Protein AF-0000000083263509 (afdb_homodimer)

Radius of gyration: 37.0 Å; Cα contacts (8 Å, |Δi|>4): 513; chains: 2; bounding box: 101×128×91 Å

Nearest PDB structures (foldseek):
  3n6s-assembly1_A  TM=6.599E-01  e=1.904E-05  Homo sapiens
  3m66-assembly1_A  TM=4.355E-01  e=1.320E-06  Homo sapiens
  6z1p-assembly1_BY  TM=5.848E-01  e=8.375E-03  Tetrahymena thermophila SB210
  8apo-assembly1_Xb  TM=4.885E-01  e=1.378E+00  Polytomella magna
  3n6s-assembly1_A  TM=6.602E-01  e=9.423E-06  Homo sapiens

Foldseek 3Di:
DPDDPDDDDDDDDDDDPDPPDPPPPDPPPPPPVPPVPPPPPVPPPLVRLVVLCVVLVLDDPPPPDDPSLLSVQQVVLVVVLVVLPDDSPLSNLLCVVPVVSRTSPDDPVQQVVLSVCLCPVVVAHSVLSSLLCSLPVCSSRDDCVQAQVVLSVLLVVLVAPDLSHRDNLSSVSSRDGVVLQVVQLVLLVVVPDDSNLSSPLCNVPVVSSVDDVVPQVVVLVCCVCVPLVDDVVLCSVPVCSSVDDVVPFVPVQSVLCVVVPHDDRPCLSGVDDPVVSVVVSD/DDDDPDDDDDDDDDDPPDPPPPDPPPPDDDPPVPPVPPPPPVPPPLVRLVVLCVVLVLDDPPPPDDPSLLSVQQVVLVVVLVVLPDDSPLSNLLCVVPVVSRTSPDDPVQQVVLSVCLCPVVVAHSVLSSLLCSLPVCSSRDDCVQAQVVLSVLLVVLVAPDLSHRDNLSSVSSRDGPVLQVVQLVLLVVVPDDSNLSSPLCNVPVVSSVDDVVPQVVVLVCCVCVPLVDDVVLCSVPVCSSVDDVVPFVPVQSVLQVVVPDDDRPCLSGVDDPVVSVVVSD

InterPro domains:
  IPR003690 Transcription termination factor, mitochondrial/chloroplastic [PF02536] (131-277)
  IPR003690 Transcription termination factor, mitochondrial/chloroplastic [PTHR13068] (179-280)
  IPR003690 Transcription termination factor, mitochondrial/chloroplastic [SM00733] (56-87)
  IPR003690 Transcription termination factor, mitochondrial/chloroplastic [SM00733] (92-125)
  IPR003690 Transcription termination factor, mitochondrial/chloroplastic [SM00733] (130-161)
  IPR003690 Transcription termination factor, mitochondrial/chloroplastic [SM00733] (166-194)
  IPR003690 Transcription termination factor, mitochondrial/chloroplastic [SM00733] (199-231)
  IPR003690 Transcription termination factor, mitochondrial/chloroplastic [SM00733] (232-263)
  IPR038538 MTERF superfamily, mitochondrial/chloroplastic [G3DSA:1.25.70.10] (44-282)

Secondary structure (DSSP, 8-state):
---------------------------------------------HHHHHHHHHHTT-S-TT-----HHHHHHHHHHHHHHHHTT--GGGHHHHHHH-GGGGSTT--GGGTHHHHHHHHHTS---HHHHHHHHHH-GGGGGS-IIIIIHHHHHHHHHTT---TTS--HHHHHHHTS-HHHHHHHHHHHHHTT--HHHHHHHHHH-GGGGGS-IIIIIHHHHHIIIIIS---HHHHHH-GGGGGS-IIIIIHHHHHHHHHTT----HHHHHSS-HHHHHHHT-/---------------------------------------------HHHHHHHHHHTT-S-TT-----HHHHHHHHHHHHHHHHTT--GGGHHHHHHH-GGGGSTT--GGGTHHHHHHHHHTS---HHHHHHHHHH-GGGGGS-IIIIIHHHHHHHHHTT---TTS--HHHHHHHTS-HHHHHHHHHHHHHTT--HHHHHHHHHH-GGGGGS-IIIIIHHHHHIIIIIS---HHHHHH-GGGGGS-IIIIIHHHHHHHHHTT----HHHHHSS-HHHHHHHT-

Sequence (564 aa):
MAVGAPVLSHSFPIVSSFSHFTTPTPTTRSRHPHLHPPSINFRTSHQQNLRYLKSLNIIDPQTRFRSPDAVDQILTTVHFLKSKGFSDSDFPRLAFFCPNLFTSNFDTTDIAPVFHFLAADISASIQESRGLILRCPKILFSDVELCLKPTHRFLKQLGIENLKSPSNLNSHLLNTRVEKLRNKIRFLQEIGFSYEEASKVCGRMPAIFGYSVKENLRPKYEYLVKVMERDLEELKGFPQYFGFSLEGRIMPRHLHLKQRGLHIPLNSMLLWSHNRFYSKWKMAVGAPVLSHSFPIVSSFSHFTTPTPTTRSRHPHLHPPSINFRTSHQQNLRYLKSLNIIDPQTRFRSPDAVDQILTTVHFLKSKGFSDSDFPRLAFFCPNLFTSNFDTTDIAPVFHFLAADISASIQESRGLILRCPKILFSDVELCLKPTHRFLKQLGIENLKSPSNLNSHLLNTRVEKLRNKIRFLQEIGFSYEEASKVCGRMPAIFGYSVKENLRPKYEYLVKVMERDLEELKGFPQYFGFSLEGRIMPRHLHLKQRGLHIPLNSMLLWSHNRFYSKWK

Structure (mmCIF, N/CA/C/O backbone):
data_AF-0000000083263509-model_v1
#
loop_
_entity.id
_entity.type
_entity.pdbx_description
1 polymer 'Transcription termination factor MTEF1'
#
loop_
_atom_site.group_PDB
_atom_site.id
_atom_site.type_symbol
_atom_site.label_atom_id
_atom_site.label_alt_id
_atom_site.label_comp_id
_atom_site.label_asym_id
_atom_site.label_entity_id
_atom_site.label_seq_id
_atom_site.pdbx_PDB_ins_code
_atom_site.Cartn_x
_atom_site.Cartn_y
_atom_site.Cartn_z
_atom_site.occupancy
_atom_site.B_iso_or_equiv
_atom_site.auth_seq_id
_atom_site.auth_comp_id
_atom_site.auth_asym_id
_atom_site.auth_atom_id
_atom_site.pdbx_PDB_model_num
ATOM 1 N N . MET A 1 1 ? -39.219 -6.742 39.156 1 16.52 1 MET A N 1
ATOM 2 C CA . MET A 1 1 ? -39.844 -6.074 40.281 1 16.52 1 MET A CA 1
ATOM 3 C C . MET A 1 1 ? -38.875 -5.086 40.938 1 16.52 1 MET A C 1
ATOM 5 O O . MET A 1 1 ? -37.688 -5.371 41.062 1 16.52 1 MET A O 1
ATOM 9 N N . ALA A 1 2 ? -39.469 -3.822 41.062 1 20.86 2 ALA A N 1
ATOM 10 C CA . ALA A 1 2 ? -39.469 -2.371 41.188 1 20.86 2 ALA A CA 1
ATOM 11 C C . ALA A 1 2 ? -39.062 -1.969 42.625 1 20.86 2 ALA A C 1
ATOM 13 O O . ALA A 1 2 ? -39.906 -1.549 43.406 1 20.86 2 ALA A O 1
ATOM 14 N N . VAL A 1 3 ? -37.969 -2.617 43.156 1 18.42 3 VAL A N 1
ATOM 15 C CA . VAL A 1 3 ? -37.906 -2.678 44.625 1 18.42 3 VAL A CA 1
ATOM 16 C C . VAL A 1 3 ? -37.625 -1.285 45.188 1 18.42 3 VAL A C 1
ATOM 18 O O . VAL A 1 3 ? -37 -0.455 44.531 1 18.42 3 VAL A O 1
ATOM 21 N N . GLY A 1 4 ? -37.875 -0.893 46.375 1 18.16 4 GLY A N 1
ATOM 22 C CA . GLY A 1 4 ? -38.5 -0.014 47.344 1 18.16 4 GLY A CA 1
ATOM 23 C C . GLY A 1 4 ? -37.5 0.875 48.062 1 18.16 4 GLY A C 1
ATOM 24 O O . GLY A 1 4 ? -37.812 1.441 49.125 1 18.16 4 GLY A O 1
ATOM 25 N N . ALA A 1 5 ? -36.312 1.343 47.406 1 21.58 5 ALA A N 1
ATOM 26 C CA . ALA A 1 5 ? -35.312 1.742 48.375 1 21.58 5 ALA A CA 1
ATOM 27 C C . ALA A 1 5 ? -35.719 3.027 49.094 1 21.58 5 ALA A C 1
ATOM 29 O O . ALA A 1 5 ? -35.906 4.066 48.469 1 21.58 5 ALA A O 1
ATOM 30 N N . PRO A 1 6 ? -36.062 2.943 50.25 1 18.72 6 PRO A N 1
ATOM 31 C CA . PRO A 1 6 ? -36.844 3.906 51.062 1 18.72 6 PRO A CA 1
ATOM 32 C C . PRO A 1 6 ? -36.031 5.18 51.344 1 18.72 6 PRO A C 1
ATOM 34 O O . PRO A 1 6 ? -34.844 5.246 51.094 1 18.72 6 PRO A O 1
ATOM 37 N N . VAL A 1 7 ? -36.062 5.805 52.688 1 18.67 7 VAL A N 1
ATOM 38 C CA . VAL A 1 7 ? -36.781 6.926 53.281 1 18.67 7 VAL A CA 1
ATOM 39 C C . VAL A 1 7 ? -35.781 7.941 53.844 1 18.67 7 VAL A C 1
ATOM 41 O O . VAL A 1 7 ? -35.969 9.148 53.719 1 18.67 7 VAL A O 1
ATOM 44 N N . LEU A 1 8 ? -34.469 7.508 54.438 1 17.8 8 LEU A N 1
ATOM 45 C CA . LEU A 1 8 ? -34.469 8.008 55.812 1 17.8 8 LEU A CA 1
ATOM 46 C C . LEU A 1 8 ? -34.125 9.5 55.844 1 17.8 8 LEU A C 1
ATOM 48 O O . LEU A 1 8 ? -33.5 10.023 54.906 1 17.8 8 LEU A O 1
ATOM 52 N N . SER A 1 9 ? -34.219 10.234 57.062 1 17.39 9 SER A N 1
ATOM 53 C CA . SER A 1 9 ? -34.844 11.367 57.719 1 17.39 9 SER A CA 1
ATOM 54 C C . SER A 1 9 ? -33.875 12.516 57.906 1 17.39 9 SER A C 1
ATOM 56 O O . SER A 1 9 ? -34.25 13.688 57.781 1 17.39 9 SER A O 1
ATOM 58 N N . HIS A 1 10 ? -32.469 12.25 58.219 1 18.53 10 HIS A N 1
ATOM 59 C CA . HIS A 1 10 ? -32.188 12.906 59.5 1 18.53 10 HIS A CA 1
ATOM 60 C C . HIS A 1 10 ? -32 14.406 59.312 1 18.53 10 HIS A C 1
ATOM 62 O O . HIS A 1 10 ? -31.656 14.867 58.219 1 18.53 10 HIS A O 1
ATOM 68 N N . SER A 1 11 ? -32.062 15.219 60.438 1 19.41 11 SER A N 1
ATOM 69 C CA . SER A 1 11 ? -32.594 16.469 61 1 19.41 11 SER A CA 1
ATOM 70 C C . SER A 1 11 ? -31.547 17.578 60.938 1 19.41 11 SER A C 1
ATOM 72 O O . SER A 1 11 ? -31.844 18.719 61.281 1 19.41 11 SER A O 1
ATOM 74 N N . PHE A 1 12 ? -30.312 17.391 60.312 1 19.97 12 PHE A N 1
ATOM 75 C CA . PHE A 1 12 ? -29.359 18.109 61.156 1 19.97 12 PHE A CA 1
ATOM 76 C C . PHE A 1 12 ? -29.656 19.594 61.156 1 19.97 12 PHE A C 1
ATOM 78 O O . PHE A 1 12 ? -30.141 20.156 60.188 1 19.97 12 PHE A O 1
ATOM 85 N N . PRO A 1 13 ? -29.297 20.25 62.25 1 19.02 13 PRO A N 1
ATOM 86 C CA . PRO A 1 13 ? -29.797 21.406 63 1 19.02 13 PRO A CA 1
ATOM 87 C C . PRO A 1 13 ? -29.562 22.719 62.25 1 19.02 13 PRO A C 1
ATOM 89 O O . PRO A 1 13 ? -28.875 22.734 61.219 1 19.02 13 PRO A O 1
ATOM 92 N N . ILE A 1 14 ? -29.203 23.734 63.031 1 19.75 14 ILE A N 1
ATOM 93 C CA . ILE A 1 14 ? -29.859 24.953 63.5 1 19.75 14 ILE A CA 1
ATOM 94 C C . ILE A 1 14 ? -29.219 26.172 62.844 1 19.75 14 ILE A C 1
ATOM 96 O O . ILE A 1 14 ? -29.891 27.172 62.594 1 19.75 14 ILE A O 1
ATOM 100 N N . VAL A 1 15 ? -27.797 26.062 62.375 1 21.28 15 VAL A N 1
ATOM 101 C CA . VAL A 1 15 ? -27.031 27.141 62.969 1 21.28 15 VAL A CA 1
ATOM 102 C C . VAL A 1 15 ? -27.469 28.469 62.406 1 21.28 15 VAL A C 1
ATOM 104 O O . VAL A 1 15 ? -27.922 28.547 61.25 1 21.28 15 VAL A O 1
ATOM 107 N N . SER A 1 16 ? -27.203 29.578 63.219 1 20.39 16 SER A N 1
ATOM 108 C CA . SER A 1 16 ? -27.641 30.922 63.562 1 20.39 16 SER A CA 1
ATOM 109 C C . SER A 1 16 ? -27.203 31.938 62.531 1 20.39 16 SER A C 1
ATOM 111 O O . SER A 1 16 ? -26.016 32.156 62.312 1 20.39 16 SER A O 1
ATOM 113 N N . SER A 1 17 ? -27.797 31.891 61.375 1 20.22 17 SER A N 1
ATOM 114 C CA . SER A 1 17 ? -27.344 32.75 60.312 1 20.22 17 SER A CA 1
ATOM 115 C C . SER A 1 17 ? -27.438 34.219 60.719 1 20.22 17 SER A C 1
ATOM 117 O O . SER A 1 17 ? -28.531 34.75 60.875 1 20.22 17 SER A O 1
ATOM 119 N N . PHE A 1 18 ? -26.469 34.562 61.562 1 20.39 18 PHE A N 1
ATOM 120 C CA . PHE A 1 18 ? -26.516 35.938 62.125 1 20.39 18 PHE A CA 1
ATOM 121 C C . PHE A 1 18 ? -26.703 36.938 61 1 20.39 18 PHE A C 1
ATOM 123 O O . PHE A 1 18 ? -26.234 36.719 59.875 1 20.39 18 PHE A O 1
ATOM 130 N N . SER A 1 19 ? -27.516 37.938 61.281 1 21.06 19 SER A N 1
ATOM 131 C CA . SER A 1 19 ? -28.312 38.969 60.594 1 21.06 19 SER A CA 1
ATOM 132 C C . SER A 1 19 ? -27.438 40.094 60.094 1 21.06 19 SER A C 1
ATOM 134 O O . SER A 1 19 ? -27.938 41.094 59.562 1 21.06 19 SER A O 1
ATOM 136 N N . HIS A 1 20 ? -26.047 39.844 60.062 1 22.61 20 HIS A N 1
ATOM 137 C CA . HIS A 1 20 ? -25.469 41.156 60.312 1 22.61 20 HIS A CA 1
ATOM 138 C C . HIS A 1 20 ? -25.906 42.156 59.25 1 22.61 20 HIS A C 1
ATOM 140 O O . HIS A 1 20 ? -26.25 41.781 58.125 1 22.61 20 HIS A O 1
ATOM 146 N N . PHE A 1 21 ? -26.094 43.438 59.781 1 22.83 21 PHE A N 1
ATOM 147 C CA . PHE A 1 21 ? -26.703 44.688 59.375 1 22.83 21 PHE A CA 1
ATOM 148 C C . PHE A 1 21 ? -25.938 45.312 58.25 1 22.83 21 PHE A C 1
ATOM 150 O O . PHE A 1 21 ? -24.734 45.562 58.344 1 22.83 21 PHE A O 1
ATOM 157 N N . THR A 1 22 ? -26.25 44.938 57 1 22.78 22 THR A N 1
ATOM 158 C CA . THR A 1 22 ? -25.578 45.375 55.75 1 22.78 22 THR A CA 1
ATOM 159 C C . THR A 1 22 ? -25.641 46.875 55.594 1 22.78 22 THR A C 1
ATOM 161 O O . THR A 1 22 ? -26.734 47.469 55.469 1 22.78 22 THR A O 1
ATOM 164 N N . THR A 1 23 ? -24.812 47.531 56.438 1 25.27 23 THR A N 1
ATOM 165 C CA . THR A 1 23 ? -24.812 48.969 56.406 1 25.27 23 THR A CA 1
ATOM 166 C C . THR A 1 23 ? -24.75 49.5 54.969 1 25.27 23 THR A C 1
ATOM 168 O O . THR A 1 23 ? -24.094 48.906 54.125 1 25.27 23 THR A O 1
ATOM 171 N N . PRO A 1 24 ? -25.531 50.562 54.688 1 26.64 24 PRO A N 1
ATOM 172 C CA . PRO A 1 24 ? -25.922 51.125 53.406 1 26.64 24 PRO A CA 1
ATOM 173 C C . PRO A 1 24 ? -24.75 51.812 52.688 1 26.64 24 PRO A C 1
ATOM 175 O O . PRO A 1 24 ? -24.922 52.312 51.562 1 26.64 24 PRO A O 1
ATOM 178 N N . THR A 1 25 ? -23.578 51.25 52.656 1 27.45 25 THR A N 1
ATOM 179 C CA . THR A 1 25 ? -22.578 52.281 52.344 1 27.45 25 THR A CA 1
ATOM 180 C C . THR A 1 25 ? -22.922 52.969 51.031 1 27.45 25 THR A C 1
ATOM 182 O O . THR A 1 25 ? -23.359 52.344 50.094 1 27.45 25 THR A O 1
ATOM 185 N N . PRO A 1 26 ? -22.844 54.375 51.062 1 27.66 26 PRO A N 1
ATOM 186 C CA . PRO A 1 26 ? -23.219 55.375 50.062 1 27.66 26 PRO A CA 1
ATOM 187 C C . PRO A 1 26 ? -22.469 55.188 48.75 1 27.66 26 PRO A C 1
ATOM 189 O O . PRO A 1 26 ? -21.312 54.75 48.719 1 27.66 26 PRO A O 1
ATOM 192 N N . THR A 1 27 ? -23.125 54.906 47.625 1 24.89 27 THR A N 1
ATOM 193 C CA . THR A 1 27 ? -22.656 54.562 46.281 1 24.89 27 THR A CA 1
ATOM 194 C C . THR A 1 27 ? -21.984 55.781 45.625 1 24.89 27 THR A C 1
ATOM 196 O O . THR A 1 27 ? -21.828 55.812 44.406 1 24.89 27 THR A O 1
ATOM 199 N N . THR A 1 28 ? -21.281 56.594 46.406 1 26.86 28 THR A N 1
ATOM 200 C CA . THR A 1 28 ? -20.984 57.781 45.594 1 26.86 28 THR A CA 1
ATOM 201 C C . THR A 1 28 ? -20.234 57.375 44.312 1 26.86 28 THR A C 1
ATOM 203 O O . THR A 1 28 ? -19.203 56.688 44.375 1 26.86 28 THR A O 1
ATOM 206 N N . ARG A 1 29 ? -20.922 57.344 43.219 1 26.31 29 ARG A N 1
ATOM 207 C CA . ARG A 1 29 ? -20.547 56.938 41.844 1 26.31 29 ARG A CA 1
ATOM 208 C C . ARG A 1 29 ? -19.406 57.812 41.312 1 26.31 29 ARG A C 1
ATOM 210 O O . ARG A 1 29 ? -19.609 58.938 40.875 1 26.31 29 ARG A O 1
ATOM 217 N N . SER A 1 30 ? -18.422 58.062 42.219 1 27.8 30 SER A N 1
ATOM 218 C CA . SER A 1 30 ? -17.578 59 41.5 1 27.8 30 SER A CA 1
ATOM 219 C C . SER A 1 30 ? -17.109 58.406 40.156 1 27.8 30 SER A C 1
ATOM 221 O O . SER A 1 30 ? -16.625 57.281 40.125 1 27.8 30 SER A O 1
ATOM 223 N N . ARG A 1 31 ? -17.734 58.844 39.125 1 28.69 31 ARG A N 1
ATOM 224 C CA . ARG A 1 31 ? -17.5 58.5 37.719 1 28.69 31 ARG A CA 1
ATOM 225 C C . ARG A 1 31 ? -16.047 58.719 37.344 1 28.69 31 ARG A C 1
ATOM 227 O O . ARG A 1 31 ? -15.617 59.875 37.125 1 28.69 31 ARG A O 1
ATOM 234 N N . HIS A 1 32 ? -15.117 58.344 38.188 1 29.52 32 HIS A N 1
ATOM 235 C CA . HIS A 1 32 ? -13.875 58.75 37.562 1 29.52 32 HIS A CA 1
ATOM 236 C C . HIS A 1 32 ? -13.766 58.156 36.156 1 29.52 32 HIS A C 1
ATOM 238 O O . HIS A 1 32 ? -14.117 57 35.938 1 29.52 32 HIS A O 1
ATOM 244 N N . PRO A 1 33 ? -13.836 58.938 35.094 1 32 33 PRO A N 1
ATOM 245 C CA . PRO A 1 33 ? -13.648 58.375 33.75 1 32 33 PRO A CA 1
ATOM 246 C C . PRO A 1 33 ? -12.406 57.5 33.656 1 32 33 PRO A C 1
ATOM 248 O O . PRO A 1 33 ? -11.32 57.906 34.094 1 32 33 PRO A O 1
ATOM 251 N N . HIS A 1 34 ? -12.477 56.219 34.094 1 29.62 34 HIS A N 1
ATOM 252 C CA . HIS A 1 34 ? -11.305 55.375 33.844 1 29.62 34 HIS A CA 1
ATOM 253 C C . HIS A 1 34 ? -10.773 55.562 32.406 1 29.62 34 HIS A C 1
ATOM 255 O O . HIS A 1 34 ? -11.5 55.344 31.438 1 29.62 34 HIS A O 1
ATOM 261 N N . LEU A 1 35 ? -10.086 56.656 32.188 1 33.59 35 LEU A N 1
ATOM 262 C CA . LEU A 1 35 ? -9.32 56.688 30.953 1 33.59 35 LEU A CA 1
ATOM 263 C C . LEU A 1 35 ? -8.68 55.344 30.641 1 33.59 35 LEU A C 1
ATOM 265 O O . LEU A 1 35 ? -7.949 54.812 31.484 1 33.59 35 LEU A O 1
ATOM 269 N N . HIS A 1 36 ? -9.445 54.469 30.078 1 31.25 36 HIS A N 1
ATOM 270 C CA . HIS A 1 36 ? -8.836 53.219 29.609 1 31.25 36 HIS A CA 1
ATOM 271 C C . HIS A 1 36 ? -7.445 53.5 29.047 1 31.25 36 HIS A C 1
ATOM 273 O O . HIS A 1 36 ? -7.234 54.469 28.312 1 31.25 36 HIS A O 1
ATOM 279 N N . PRO A 1 37 ? -6.414 53.25 29.875 1 37.28 37 PRO A N 1
ATOM 280 C CA . PRO A 1 37 ? -5.168 53.469 29.125 1 37.28 37 PRO A CA 1
ATOM 281 C C . PRO A 1 37 ? -5.266 53 27.672 1 37.28 37 PRO A C 1
ATOM 283 O O . PRO A 1 37 ? -6.082 52.156 27.344 1 37.28 37 PRO A O 1
ATOM 286 N N . PRO A 1 38 ? -5.016 53.875 26.719 1 35.84 38 PRO A N 1
ATOM 287 C CA . PRO A 1 38 ? -5.051 53.312 25.359 1 35.84 38 PRO A CA 1
ATOM 288 C C . PRO A 1 38 ? -4.504 51.906 25.281 1 35.84 38 PRO A C 1
ATOM 290 O O . PRO A 1 38 ? -3.596 51.531 26.031 1 35.84 38 PRO A O 1
ATOM 293 N N . SER A 1 39 ? -5.297 50.906 25.359 1 35.19 39 SER A N 1
ATOM 294 C CA . SER A 1 39 ? -4.828 49.594 24.969 1 35.19 39 SER A CA 1
ATOM 295 C C . SER A 1 39 ? -3.73 49.688 23.922 1 35.19 39 SER A C 1
ATOM 297 O O . SER A 1 39 ? -3.998 50 22.766 1 35.19 39 SER A O 1
ATOM 299 N N . ILE A 1 40 ? -2.656 50.281 24.234 1 37.09 40 ILE A N 1
ATOM 300 C CA . ILE A 1 40 ? -1.527 50.094 23.328 1 37.09 40 ILE A CA 1
ATOM 301 C C . ILE A 1 40 ? -1.53 48.688 22.766 1 37.09 40 ILE A C 1
ATOM 303 O O . ILE A 1 40 ? -1.339 47.719 23.5 1 37.09 40 ILE A O 1
ATOM 307 N N . ASN A 1 41 ? -2.461 48.281 21.969 1 39.09 41 ASN A N 1
ATOM 308 C CA . ASN A 1 41 ? -2.193 47.156 21.078 1 39.09 41 ASN A CA 1
ATOM 309 C C . ASN A 1 41 ? -0.701 47 20.797 1 39.09 41 ASN A C 1
ATOM 311 O O . ASN A 1 41 ? -0.124 47.812 20.062 1 39.09 41 ASN A O 1
ATOM 315 N N . PHE A 1 42 ? 0.087 46.875 21.734 1 41.06 42 PHE A N 1
ATOM 316 C CA . PHE A 1 42 ? 1.492 46.562 21.5 1 41.06 42 PHE A CA 1
ATOM 317 C C . PHE A 1 42 ? 1.664 45.75 20.219 1 41.06 42 PHE A C 1
ATOM 319 O O . PHE A 1 42 ? 1.31 44.594 20.156 1 41.06 42 PHE A O 1
ATOM 326 N N . ARG A 1 43 ? 1.338 46.281 19.109 1 51.06 43 ARG A N 1
ATOM 327 C CA . ARG A 1 43 ? 1.703 45.75 17.812 1 51.06 43 ARG A CA 1
ATOM 328 C C . ARG A 1 43 ? 3.072 45.062 17.859 1 51.06 43 ARG A C 1
ATOM 330 O O . ARG A 1 43 ? 4.082 45.719 18.109 1 51.06 43 ARG A O 1
ATOM 337 N N . THR A 1 44 ? 3.119 43.906 18.438 1 65.5 44 THR A N 1
ATOM 338 C CA . THR A 1 44 ? 4.387 43.188 18.328 1 65.5 44 THR A CA 1
ATOM 339 C C . THR A 1 44 ? 5.102 43.562 17.031 1 65.5 44 THR A C 1
ATOM 341 O O . THR A 1 44 ? 4.461 43.781 16 1 65.5 44 THR A O 1
ATOM 344 N N . SER A 1 45 ? 6.328 44.062 17.188 1 79.38 45 SER A N 1
ATOM 345 C CA . SER A 1 45 ? 7.168 44.469 16.078 1 79.38 45 SER A CA 1
ATOM 346 C C . SER A 1 45 ? 7.191 43.438 14.969 1 79.38 45 SER A C 1
ATOM 348 O O . SER A 1 45 ? 6.906 42.25 15.211 1 79.38 45 SER A O 1
ATOM 350 N N . HIS A 1 46 ? 7.055 43.938 13.867 1 81.75 46 HIS A N 1
ATOM 351 C CA . HIS A 1 46 ? 7.199 43.125 12.68 1 81.75 46 HIS A CA 1
ATOM 352 C C . HIS A 1 46 ? 8.289 42.062 12.875 1 81.75 46 HIS A C 1
ATOM 354 O O . HIS A 1 46 ? 8.086 40.906 12.555 1 81.75 46 HIS A O 1
ATOM 360 N N . GLN A 1 47 ? 9.305 42.438 13.57 1 83 47 GLN A N 1
ATOM 361 C CA . GLN A 1 47 ? 10.43 41.531 13.773 1 83 47 GLN A CA 1
ATOM 362 C C . GLN A 1 47 ? 10.07 40.438 14.742 1 83 47 GLN A C 1
ATOM 364 O O . GLN A 1 47 ? 10.453 39.281 14.539 1 83 47 GLN A O 1
ATOM 369 N N . GLN A 1 48 ? 9.32 40.812 15.734 1 87.44 48 GLN A N 1
ATOM 370 C CA . GLN A 1 48 ? 8.914 39.812 16.719 1 87.44 48 GLN A CA 1
ATOM 371 C C . GLN A 1 48 ? 7.941 38.812 16.109 1 87.44 48 GLN A C 1
ATOM 373 O O . GLN A 1 48 ? 8.031 37.625 16.375 1 87.44 48 GLN A O 1
ATOM 378 N N . ASN A 1 49 ? 7.066 39.375 15.344 1 88.69 49 ASN A N 1
ATOM 379 C CA . ASN A 1 49 ? 6.105 38.5 14.672 1 88.69 49 ASN A CA 1
ATOM 380 C C . ASN A 1 49 ? 6.793 37.531 13.711 1 88.69 49 ASN A C 1
ATOM 382 O O . ASN A 1 49 ? 6.426 36.375 13.633 1 88.69 49 ASN A O 1
ATOM 386 N N . LEU A 1 50 ? 7.723 38 13.016 1 86.56 50 LEU A N 1
ATOM 387 C CA . LEU A 1 50 ? 8.492 37.188 12.086 1 86.56 50 LEU A CA 1
ATOM 388 C C . LEU A 1 50 ? 9.258 36.094 12.828 1 86.56 50 LEU A C 1
ATOM 390 O O . LEU A 1 50 ? 9.312 34.969 12.375 1 86.56 50 LEU A O 1
ATOM 394 N N . ARG A 1 51 ? 9.836 36.438 13.922 1 86.38 51 ARG A N 1
ATOM 395 C CA . ARG A 1 51 ? 10.555 35.469 14.742 1 86.38 51 ARG A CA 1
ATOM 396 C C . ARG A 1 51 ? 9.625 34.375 15.242 1 86.38 51 ARG A C 1
ATOM 398 O O . ARG A 1 51 ? 9.992 33.188 15.266 1 86.38 51 ARG A O 1
ATOM 405 N N . TYR A 1 52 ? 8.477 34.844 15.602 1 89.31 52 TYR A N 1
ATOM 406 C CA . TYR A 1 52 ? 7.484 33.875 16.094 1 89.31 52 TYR A CA 1
ATOM 407 C C . TYR A 1 52 ? 7.098 32.875 14.992 1 89.31 52 TYR A C 1
ATOM 409 O O . TYR A 1 52 ? 7.082 31.672 15.219 1 89.31 52 TYR A O 1
ATOM 417 N N . LEU A 1 53 ? 6.824 33.344 13.82 1 89.81 53 LEU A N 1
ATOM 418 C CA . LEU A 1 53 ? 6.434 32.5 12.711 1 89.81 53 LEU A CA 1
ATOM 419 C C . LEU A 1 53 ? 7.566 31.547 12.32 1 89.81 53 LEU A C 1
ATOM 421 O O . LEU A 1 53 ? 7.324 30.406 11.922 1 89.81 53 LEU A O 1
ATOM 425 N N . LYS A 1 54 ? 8.734 32.031 12.445 1 84.88 54 LYS A N 1
ATOM 426 C CA . LYS A 1 54 ? 9.898 31.172 12.195 1 84.88 54 LYS A CA 1
ATOM 427 C C . LYS A 1 54 ? 10.008 30.062 13.234 1 84.88 54 LYS A C 1
ATOM 429 O O . LYS A 1 54 ? 10.336 28.922 12.898 1 84.88 54 LYS A O 1
ATOM 434 N N . SER A 1 55 ? 9.672 30.484 14.43 1 84 55 SER A N 1
ATOM 435 C CA . SER A 1 55 ? 9.75 29.5 15.5 1 84 55 SER A CA 1
ATOM 436 C C . SER A 1 55 ? 8.711 28.406 15.305 1 84 55 SER A C 1
ATOM 438 O O . SER A 1 55 ? 8.891 27.281 15.781 1 84 55 SER A O 1
ATOM 440 N N . LEU A 1 56 ? 7.66 28.688 14.602 1 86.81 56 LEU A N 1
ATOM 441 C CA . LEU A 1 56 ? 6.613 27.719 14.32 1 86.81 56 LEU A CA 1
ATOM 442 C C . LEU A 1 56 ? 6.965 26.891 13.086 1 86.81 56 LEU A C 1
ATOM 444 O O . LEU A 1 56 ? 6.238 25.953 12.734 1 86.81 56 LEU A O 1
ATOM 448 N N . ASN A 1 57 ? 7.969 27.188 12.453 1 80.44 57 ASN A N 1
ATOM 449 C CA . ASN A 1 57 ? 8.445 26.516 11.25 1 80.44 57 ASN A CA 1
ATOM 450 C C . ASN A 1 57 ? 7.457 26.656 10.102 1 80.44 57 ASN A C 1
ATOM 452 O O . ASN A 1 57 ? 7.254 25.719 9.328 1 80.44 57 ASN A O 1
ATOM 456 N N . ILE A 1 58 ? 6.766 27.656 10.109 1 83.94 58 ILE A N 1
ATOM 457 C CA . ILE A 1 58 ? 5.82 27.969 9.039 1 83.94 58 ILE A CA 1
ATOM 458 C C . ILE A 1 58 ? 6.559 28.625 7.875 1 83.94 58 ILE A C 1
ATOM 460 O O . ILE A 1 58 ? 6.285 28.328 6.711 1 83.94 58 ILE A O 1
ATOM 464 N N . ILE A 1 59 ? 7.449 29.484 8.234 1 78.12 59 ILE A N 1
ATOM 465 C CA . ILE A 1 59 ? 8.227 30.203 7.223 1 78.12 59 ILE A CA 1
ATOM 466 C C . ILE A 1 59 ? 9.648 29.641 7.172 1 78.12 59 ILE A C 1
ATOM 468 O O . ILE A 1 59 ? 10.242 29.344 8.211 1 78.12 59 ILE A O 1
ATOM 472 N N . ASP A 1 60 ? 9.992 29.453 5.926 1 72.25 60 ASP A N 1
ATOM 473 C CA . ASP A 1 60 ? 11.383 29.047 5.73 1 72.25 60 ASP A CA 1
ATOM 474 C C . ASP A 1 60 ? 12.344 30.047 6.363 1 72.25 60 ASP A C 1
ATOM 476 O O . ASP A 1 60 ? 12.203 31.25 6.184 1 72.25 60 ASP A O 1
ATOM 480 N N . PRO A 1 61 ? 13.188 29.5 7.113 1 63.72 61 PRO A N 1
ATOM 481 C CA . PRO A 1 61 ? 14.148 30.406 7.754 1 63.72 61 PRO A CA 1
ATOM 482 C C . PRO A 1 61 ? 14.953 31.219 6.742 1 63.72 61 PRO A C 1
ATOM 484 O O . PRO A 1 61 ? 15.453 32.312 7.07 1 63.72 61 PRO A O 1
ATOM 487 N N . GLN A 1 62 ? 15.039 30.562 5.578 1 62.38 62 GLN A N 1
ATOM 488 C CA . GLN A 1 62 ? 15.852 31.25 4.574 1 62.38 62 GLN A CA 1
ATOM 489 C C . GLN A 1 62 ? 15.031 32.312 3.83 1 62.38 62 GLN A C 1
ATOM 491 O O . GLN A 1 62 ? 15.57 33.031 3.002 1 62.38 62 GLN A O 1
ATOM 496 N N . THR A 1 63 ? 13.781 32.219 4.129 1 62.94 63 THR A N 1
ATOM 497 C CA . THR A 1 63 ? 12.945 33.188 3.447 1 62.94 63 THR A CA 1
ATOM 498 C C . THR A 1 63 ? 13.156 34.594 4.031 1 62.94 63 THR A C 1
ATOM 500 O O . THR A 1 63 ? 13 34.781 5.238 1 62.94 63 THR A O 1
ATOM 503 N N . ARG A 1 64 ? 14.031 35.469 3.465 1 60.5 64 ARG A N 1
ATOM 504 C CA . ARG A 1 64 ? 14.5 36.781 3.9 1 60.5 64 ARG A CA 1
ATOM 505 C C . ARG A 1 64 ? 13.328 37.719 4.195 1 60.5 64 ARG A C 1
ATOM 507 O O . ARG A 1 64 ? 13.352 38.469 5.168 1 60.5 64 ARG A O 1
ATOM 514 N N . PHE A 1 65 ? 12.516 37.969 3.148 1 61.88 65 PHE A N 1
ATOM 515 C CA . PHE A 1 65 ? 11.719 39.188 3.33 1 61.88 65 PHE A CA 1
ATOM 516 C C . PHE A 1 65 ? 10.258 38.938 3.008 1 61.88 65 PHE A C 1
ATOM 518 O O . PHE A 1 65 ? 9.93 38.438 1.923 1 61.88 65 PHE A O 1
ATOM 525 N N . ARG A 1 66 ? 9.453 38.781 4.203 1 73.62 66 ARG A N 1
ATOM 526 C CA . ARG A 1 66 ? 8.016 38.875 3.961 1 73.62 66 ARG A CA 1
ATOM 527 C C . ARG A 1 66 ? 7.465 40.219 4.391 1 73.62 66 ARG A C 1
ATOM 529 O O . ARG A 1 66 ? 7.871 40.75 5.426 1 73.62 66 ARG A O 1
ATOM 536 N N . SER A 1 67 ? 6.77 40.906 3.516 1 82.5 67 SER A N 1
ATOM 537 C CA . SER A 1 67 ? 6.156 42.188 3.832 1 82.5 67 SER A CA 1
ATOM 538 C C . SER A 1 67 ? 5.383 42.125 5.145 1 82.5 67 SER A C 1
ATOM 540 O O . SER A 1 67 ? 4.895 41.062 5.535 1 82.5 67 SER A O 1
ATOM 542 N N . PRO A 1 68 ? 5.41 43.156 5.828 1 84.94 68 PRO A N 1
ATOM 543 C CA . PRO A 1 68 ? 4.645 43.219 7.074 1 84.94 68 PRO A CA 1
ATOM 544 C C . PRO A 1 68 ? 3.193 42.781 6.891 1 84.94 68 PRO A C 1
ATOM 546 O O . PRO A 1 68 ? 2.633 42.094 7.762 1 84.94 68 PRO A O 1
ATOM 549 N N . ASP A 1 69 ? 2.666 43.125 5.773 1 86.88 69 ASP A N 1
ATOM 550 C CA . ASP A 1 69 ? 1.285 42.75 5.504 1 86.88 69 ASP A CA 1
ATOM 551 C C . ASP A 1 69 ? 1.153 41.219 5.395 1 86.88 69 ASP A C 1
ATOM 553 O O . ASP A 1 69 ? 0.185 40.625 5.887 1 86.88 69 ASP A O 1
ATOM 557 N N . ALA A 1 70 ? 2.074 40.688 4.746 1 88.12 70 ALA A N 1
ATOM 558 C CA . ALA A 1 70 ? 2.07 39.219 4.59 1 88.12 70 ALA A CA 1
ATOM 559 C C . ALA A 1 70 ? 2.207 38.531 5.941 1 88.12 70 ALA A C 1
ATOM 561 O O . ALA A 1 70 ? 1.509 37.562 6.219 1 88.12 70 ALA A O 1
ATOM 562 N N . VAL A 1 71 ? 3.039 39 6.742 1 89.25 71 VAL A N 1
ATOM 563 C CA . VAL A 1 71 ? 3.283 38.438 8.062 1 89.25 71 VAL A CA 1
ATOM 564 C C . VAL A 1 71 ? 2.02 38.562 8.914 1 89.25 71 VAL A C 1
ATOM 566 O O . VAL A 1 71 ? 1.649 37.594 9.617 1 89.25 71 VAL A O 1
ATOM 569 N N . ASP A 1 72 ? 1.397 39.656 8.812 1 90.25 72 ASP A N 1
ATOM 570 C CA . ASP A 1 72 ? 0.178 39.875 9.578 1 90.25 72 ASP A CA 1
ATOM 571 C C . ASP A 1 72 ? -0.926 38.906 9.148 1 90.25 72 ASP A C 1
ATOM 573 O O . ASP A 1 72 ? -1.676 38.406 9.992 1 90.25 72 ASP A O 1
ATOM 577 N N . GLN A 1 73 ? -0.985 38.75 7.867 1 90.88 73 GLN A N 1
ATOM 578 C CA . GLN A 1 73 ? -1.999 37.812 7.352 1 90.88 73 GLN A CA 1
ATOM 579 C C . GLN A 1 73 ? -1.765 36.406 7.855 1 90.88 73 GLN A C 1
ATOM 581 O O . GLN A 1 73 ? -2.707 35.719 8.258 1 90.88 73 GLN A O 1
ATOM 586 N N . ILE A 1 74 ? -0.557 36 7.812 1 93.12 74 ILE A N 1
ATOM 587 C CA . ILE A 1 74 ? -0.212 34.656 8.281 1 93.12 74 ILE A CA 1
ATOM 588 C C . ILE A 1 74 ? -0.514 34.531 9.773 1 93.12 74 ILE A C 1
ATOM 590 O O . ILE A 1 74 ? -1.026 33.531 10.227 1 93.12 74 ILE A O 1
ATOM 594 N N . LEU A 1 75 ? -0.212 35.594 10.453 1 93.25 75 LEU A N 1
ATOM 595 C CA . LEU A 1 75 ? -0.465 35.594 11.891 1 93.25 75 LEU A CA 1
ATOM 596 C C . LEU A 1 75 ? -1.958 35.469 12.18 1 93.25 75 LEU A C 1
ATOM 598 O O . LEU A 1 75 ? -2.361 34.844 13.148 1 93.25 75 LEU A O 1
ATOM 602 N N . THR A 1 76 ? -2.701 36.125 11.398 1 94.44 76 THR A N 1
ATOM 603 C CA . THR A 1 76 ? -4.148 36.031 11.539 1 94.44 76 THR A CA 1
ATOM 604 C C . THR A 1 76 ? -4.613 34.594 11.398 1 94.44 76 THR A C 1
ATOM 606 O O . THR A 1 76 ? -5.453 34.125 12.172 1 94.44 76 THR A O 1
ATOM 609 N N . THR A 1 77 ? -4.07 33.938 10.43 1 95.56 77 THR A N 1
ATOM 610 C CA . THR A 1 77 ? -4.398 32.531 10.219 1 95.56 77 THR A CA 1
ATOM 611 C C . THR A 1 77 ? -3.973 31.672 11.414 1 95.56 77 THR A C 1
ATOM 613 O O . THR A 1 77 ? -4.73 30.828 11.883 1 95.56 77 THR A O 1
ATOM 616 N N . VAL A 1 78 ? -2.824 31.922 11.922 1 96 78 VAL A N 1
ATOM 617 C CA . VAL A 1 78 ? -2.287 31.203 13.07 1 96 78 VAL A CA 1
ATOM 618 C C . VAL A 1 78 ? -3.199 31.391 14.281 1 96 78 VAL A C 1
ATOM 620 O O . VAL A 1 78 ? -3.555 30.438 14.961 1 96 78 VAL A O 1
ATOM 623 N N . HIS A 1 79 ? -3.576 32.625 14.484 1 95.94 79 HIS A N 1
ATOM 624 C CA . HIS A 1 79 ? -4.441 32.938 15.617 1 95.94 79 HIS A CA 1
ATOM 625 C C . HIS A 1 79 ? -5.805 32.281 15.469 1 95.94 79 HIS A C 1
ATOM 627 O O . HIS A 1 79 ? -6.379 31.797 16.438 1 95.94 79 HIS A O 1
ATOM 633 N N . PHE A 1 80 ? -6.262 32.281 14.305 1 97.19 80 PHE A N 1
ATOM 634 C CA . PHE A 1 80 ? -7.527 31.609 14.031 1 97.19 80 PHE A CA 1
ATOM 635 C C . PHE A 1 80 ? -7.441 30.125 14.383 1 97.19 80 PHE A C 1
ATOM 637 O O . PHE A 1 80 ? -8.297 29.609 15.094 1 97.19 80 PHE A O 1
ATOM 644 N N . LEU A 1 81 ? -6.445 29.453 13.891 1 97.62 81 LEU A N 1
ATOM 645 C CA . LEU A 1 81 ? -6.281 28.016 14.125 1 97.62 81 LEU A CA 1
ATOM 646 C C . LEU A 1 81 ? -6.062 27.734 15.602 1 97.62 81 LEU A C 1
ATOM 648 O O . LEU A 1 81 ? -6.547 26.719 16.125 1 97.62 81 LEU A O 1
ATOM 652 N N . LYS A 1 82 ? -5.355 28.594 16.281 1 97.19 82 LYS A N 1
ATOM 653 C CA . LYS A 1 82 ? -5.176 28.438 17.719 1 97.19 82 LYS A CA 1
ATOM 654 C C . LYS A 1 82 ? -6.512 28.531 18.453 1 97.19 82 LYS A C 1
ATOM 656 O O . LYS A 1 82 ? -6.742 27.812 19.422 1 97.19 82 LYS A O 1
ATOM 661 N N . SER A 1 83 ? -7.324 29.422 17.938 1 96.81 83 SER A N 1
ATOM 662 C CA . SER A 1 83 ? -8.656 29.547 18.516 1 96.81 83 SER A CA 1
ATOM 663 C C . SER A 1 83 ? -9.484 28.297 18.297 1 96.81 83 SER A C 1
ATOM 665 O O . SER A 1 83 ? -10.477 28.062 19 1 96.81 83 SER A O 1
ATOM 667 N N . LYS A 1 84 ? -9.109 27.484 17.344 1 97.38 84 LYS A N 1
ATOM 668 C CA . LYS A 1 84 ? -9.805 26.234 17.031 1 97.38 84 LYS A CA 1
ATOM 669 C C . LYS A 1 84 ? -9.125 25.047 17.703 1 97.38 84 LYS A C 1
ATOM 671 O O . LYS A 1 84 ? -9.414 23.891 17.375 1 97.38 84 LYS A O 1
ATOM 676 N N . GLY A 1 85 ? -8.156 25.297 18.547 1 96.44 85 GLY A N 1
ATOM 677 C CA . GLY A 1 85 ? -7.617 24.234 19.375 1 96.44 85 GLY A CA 1
ATOM 678 C C . GLY A 1 85 ? -6.227 23.797 18.969 1 96.44 85 GLY A C 1
ATOM 679 O O . GLY A 1 85 ? -5.633 22.922 19.594 1 96.44 85 GLY A O 1
ATOM 680 N N . PHE A 1 86 ? -5.633 24.328 18 1 97.19 86 PHE A N 1
ATOM 681 C CA . PHE A 1 86 ? -4.309 23.922 17.531 1 97.19 86 PHE A CA 1
ATOM 682 C C . PHE A 1 86 ? -3.221 24.531 18.422 1 97.19 86 PHE A C 1
ATOM 684 O O . PHE A 1 86 ? -3.334 25.688 18.844 1 97.19 86 PHE A O 1
ATOM 691 N N . SER A 1 87 ? -2.242 23.734 18.656 1 94 87 SER A N 1
ATOM 692 C CA . SER A 1 87 ? -1.093 24.203 19.438 1 94 87 SER A CA 1
ATOM 693 C C . SER A 1 87 ? 0.09 24.516 18.516 1 94 87 SER A C 1
ATOM 695 O O . SER A 1 87 ? 0.064 24.219 17.328 1 94 87 SER A O 1
ATOM 697 N N . ASP A 1 88 ? 1.137 25.109 19.078 1 91.81 88 ASP A N 1
ATOM 698 C CA . ASP A 1 88 ? 2.334 25.484 18.328 1 91.81 88 ASP A CA 1
ATOM 699 C C . ASP A 1 88 ? 2.979 24.266 17.688 1 91.81 88 ASP A C 1
ATOM 701 O O . ASP A 1 88 ? 3.51 24.344 16.578 1 91.81 88 ASP A O 1
ATOM 705 N N . SER A 1 89 ? 2.82 23.141 18.312 1 89 89 SER A N 1
ATOM 706 C CA . SER A 1 89 ? 3.477 21.922 17.844 1 89 89 SER A CA 1
ATOM 707 C C . SER A 1 89 ? 2.756 21.344 16.625 1 89 89 SER A C 1
ATOM 709 O O . SER A 1 89 ? 3.293 20.469 15.938 1 89 89 SER A O 1
ATOM 711 N N . ASP A 1 90 ? 1.625 21.859 16.312 1 93.19 90 ASP A N 1
ATOM 712 C CA . ASP A 1 90 ? 0.833 21.328 15.203 1 93.19 90 ASP A CA 1
ATOM 713 C C . ASP A 1 90 ? 1.165 22.031 13.891 1 93.19 90 ASP A C 1
ATOM 715 O O . ASP A 1 90 ? 0.883 21.5 12.812 1 93.19 90 ASP A O 1
ATOM 719 N N . PHE A 1 91 ? 1.737 23.141 13.969 1 93.69 91 PHE A N 1
ATOM 720 C CA . PHE A 1 91 ? 1.836 24.031 12.812 1 93.69 91 PHE A CA 1
ATOM 721 C C . PHE A 1 91 ? 2.859 23.5 11.812 1 93.69 91 PHE A C 1
ATOM 723 O O . PHE A 1 91 ? 2.66 23.609 10.602 1 93.69 91 PHE A O 1
ATOM 730 N N . PRO A 1 92 ? 3.922 22.922 12.359 1 89.38 92 PRO A N 1
ATOM 731 C CA . PRO A 1 92 ? 4.844 22.391 11.359 1 89.38 92 PRO A CA 1
ATOM 732 C C . PRO A 1 92 ? 4.188 21.344 10.453 1 89.38 92 PRO A C 1
ATOM 734 O O . PRO A 1 92 ? 4.414 21.359 9.234 1 89.38 92 PRO A O 1
ATOM 737 N N . ARG A 1 93 ? 3.404 20.516 10.961 1 90.44 93 ARG A N 1
ATOM 738 C CA . ARG A 1 93 ? 2.688 19.516 10.18 1 90.44 93 ARG A CA 1
ATOM 739 C C . ARG A 1 93 ? 1.71 20.172 9.211 1 90.44 93 ARG A C 1
ATOM 741 O O . ARG A 1 93 ? 1.669 19.812 8.031 1 90.44 93 ARG A O 1
ATOM 748 N N . LEU A 1 94 ? 0.966 21.078 9.695 1 94.5 94 LEU A N 1
ATOM 749 C CA . LEU A 1 94 ? 0.003 21.781 8.852 1 94.5 94 LEU A CA 1
ATOM 750 C C . LEU A 1 94 ? 0.71 22.531 7.727 1 94.5 94 LEU A C 1
ATOM 752 O O . LEU A 1 94 ? 0.24 22.531 6.59 1 94.5 94 LEU A O 1
ATOM 756 N N . ALA A 1 95 ? 1.818 23.141 8.07 1 92.81 95 ALA A N 1
ATOM 757 C CA . ALA A 1 95 ? 2.57 23.922 7.086 1 92.81 95 ALA A CA 1
ATOM 758 C C . ALA A 1 95 ? 3.133 23.016 5.996 1 92.81 95 ALA A C 1
ATOM 760 O O . ALA A 1 95 ? 3.232 23.422 4.836 1 92.81 95 ALA A O 1
ATOM 761 N N . PHE A 1 96 ? 3.473 21.844 6.445 1 90.62 96 PHE A N 1
ATOM 762 C CA . PHE A 1 96 ? 4.062 20.906 5.492 1 90.62 96 PHE A CA 1
ATOM 763 C C . PHE A 1 96 ? 3.002 20.359 4.547 1 90.62 96 PHE A C 1
ATOM 765 O O . PHE A 1 96 ? 3.188 20.344 3.33 1 90.62 96 PHE A O 1
ATOM 772 N N . PHE A 1 97 ? 1.886 20.016 5.027 1 92.06 97 PHE A N 1
ATOM 773 C CA . PHE A 1 97 ? 0.879 19.344 4.215 1 92.06 97 PHE A CA 1
ATOM 774 C C . PHE A 1 97 ? -0.056 20.344 3.561 1 92.06 97 PHE A C 1
ATOM 776 O O . PHE A 1 97 ? -0.651 20.062 2.52 1 92.06 97 PHE A O 1
ATOM 783 N N . CYS A 1 98 ? -0.236 21.5 4.133 1 94 98 CYS A N 1
ATOM 784 C CA . CYS A 1 98 ? -1.104 22.547 3.605 1 94 98 CYS A CA 1
ATOM 785 C C . CYS A 1 98 ? -0.396 23.891 3.605 1 94 98 CYS A C 1
ATOM 787 O O . CYS A 1 98 ? -0.831 24.828 4.281 1 94 98 CYS A O 1
ATOM 789 N N . PRO A 1 99 ? 0.523 23.984 2.791 1 91.19 99 PRO A N 1
ATOM 790 C CA . PRO A 1 99 ? 1.297 25.234 2.779 1 91.19 99 PRO A CA 1
ATOM 791 C C . PRO A 1 99 ? 0.457 26.438 2.387 1 91.19 99 PRO A C 1
ATOM 793 O O . PRO A 1 99 ? 0.764 27.562 2.791 1 91.19 99 PRO A O 1
ATOM 796 N N . ASN A 1 100 ? -0.615 26.219 1.722 1 92.19 100 ASN A N 1
ATOM 797 C CA . ASN A 1 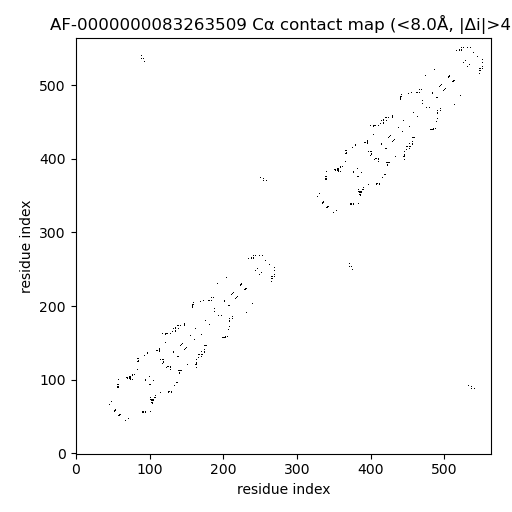100 ? -1.487 27.297 1.264 1 92.19 100 ASN A CA 1
ATOM 798 C C . ASN A 1 100 ? -2.109 28.047 2.436 1 92.19 100 ASN A C 1
ATOM 800 O O . ASN A 1 100 ? -2.512 29.203 2.291 1 92.19 100 ASN A O 1
ATOM 804 N N . LEU A 1 101 ? -2.203 27.438 3.523 1 94.12 101 LEU A N 1
ATOM 805 C CA . LEU A 1 101 ? -2.754 28.062 4.723 1 94.12 101 LEU A CA 1
ATOM 806 C C . LEU A 1 101 ? -1.923 29.266 5.145 1 94.12 101 LEU A C 1
ATOM 808 O O . LEU A 1 101 ? -2.443 30.203 5.762 1 94.12 101 LEU A O 1
ATOM 812 N N . PHE A 1 102 ? -0.64 29.203 4.77 1 93 102 PHE A N 1
ATOM 813 C CA . PHE A 1 102 ? 0.279 30.188 5.32 1 93 102 PHE A CA 1
ATOM 814 C C . PHE A 1 102 ? 0.869 31.047 4.211 1 93 102 PHE A C 1
ATOM 816 O O . PHE A 1 102 ? 2.086 31.234 4.141 1 93 102 PHE A O 1
ATOM 823 N N . THR A 1 103 ? -0.033 31.469 3.449 1 90.12 103 THR A N 1
ATOM 824 C CA . THR A 1 103 ? 0.301 32.406 2.393 1 90.12 103 THR A CA 1
ATOM 825 C C . THR A 1 103 ? -0.392 33.75 2.629 1 90.12 103 THR A C 1
ATOM 827 O O . THR A 1 103 ? -1.319 33.844 3.438 1 90.12 103 THR A O 1
ATOM 830 N N . SER A 1 104 ? 0.074 34.812 1.938 1 87.12 104 SER A N 1
ATOM 831 C CA . SER A 1 104 ? -0.431 36.188 2.137 1 87.12 104 SER A CA 1
ATOM 832 C C . SER A 1 104 ? -1.829 36.344 1.55 1 87.12 104 SER A C 1
ATOM 834 O O . SER A 1 104 ? -2.561 37.25 1.916 1 87.12 104 SER A O 1
ATOM 836 N N . ASN A 1 105 ? -2.184 35.469 0.727 1 89 105 ASN A N 1
ATOM 837 C CA . ASN A 1 105 ? -3.467 35.625 0.046 1 89 105 ASN A CA 1
ATOM 838 C C . ASN A 1 105 ? -4.52 34.688 0.64 1 89 105 ASN A C 1
ATOM 840 O O . ASN A 1 105 ? -5.656 34.625 0.166 1 89 105 ASN A O 1
ATOM 844 N N . PHE A 1 106 ? -4.203 34.031 1.691 1 93.12 106 PHE A N 1
ATOM 845 C CA . PHE A 1 106 ? -5.141 33.094 2.271 1 93.12 106 PHE A CA 1
ATOM 846 C C . PHE A 1 106 ? -6.121 33.781 3.203 1 93.12 106 PHE A C 1
ATOM 848 O O . PHE A 1 106 ? -5.727 34.688 3.973 1 93.12 106 PHE A O 1
ATOM 855 N N . ASP A 1 107 ? -7.402 33.375 3.084 1 93.19 107 ASP A N 1
ATOM 856 C CA . ASP A 1 107 ? -8.461 33.938 3.932 1 93.19 107 ASP A CA 1
ATOM 857 C C . ASP A 1 107 ? -9.047 32.844 4.836 1 93.19 107 ASP A C 1
ATOM 859 O O . ASP A 1 107 ? -9.5 31.812 4.352 1 93.19 107 ASP A O 1
ATOM 863 N N . THR A 1 108 ? -9.086 33.094 6.078 1 93.81 108 THR A N 1
ATOM 864 C CA . THR A 1 108 ? -9.578 32.125 7.07 1 93.81 108 THR A CA 1
ATOM 865 C C . THR A 1 108 ? -11.039 31.781 6.812 1 93.81 108 THR A C 1
ATOM 867 O O . THR A 1 108 ? -11.523 30.734 7.258 1 93.81 108 THR A O 1
ATOM 870 N N . THR A 1 109 ? -11.75 32.594 6.145 1 94.5 109 THR A N 1
ATOM 871 C CA . THR A 1 109 ? -13.148 32.344 5.82 1 94.5 109 THR A CA 1
ATOM 872 C C . THR A 1 109 ? -13.281 31.141 4.91 1 94.5 109 THR A C 1
ATOM 874 O O . THR A 1 109 ? -14.359 30.547 4.801 1 94.5 109 THR A O 1
ATOM 877 N N . ASP A 1 110 ? -12.156 30.781 4.297 1 94.31 110 ASP A N 1
ATOM 878 C CA . ASP A 1 110 ? -12.164 29.656 3.369 1 94.31 110 ASP A CA 1
ATOM 879 C C . ASP A 1 110 ? -12.234 28.328 4.121 1 94.31 110 ASP A C 1
ATOM 881 O O . ASP A 1 110 ? -12.695 27.328 3.574 1 94.31 110 ASP A O 1
ATOM 885 N N . ILE A 1 111 ? -11.812 28.328 5.344 1 97.19 111 ILE A N 1
ATOM 886 C CA . ILE A 1 111 ? -11.758 27.047 6.055 1 97.19 111 ILE A CA 1
ATOM 887 C C . ILE A 1 111 ? -12.734 27.078 7.234 1 97.19 111 ILE A C 1
ATOM 889 O O . ILE A 1 111 ? -13.031 26.031 7.824 1 97.19 111 ILE A O 1
ATOM 893 N N . ALA A 1 112 ? -13.289 28.234 7.566 1 97.31 112 ALA A N 1
ATOM 894 C CA . ALA A 1 112 ? -14.203 28.391 8.695 1 97.31 112 ALA A CA 1
ATOM 895 C C . ALA A 1 112 ? -15.398 27.453 8.555 1 97.31 112 ALA A C 1
ATOM 897 O O . ALA A 1 112 ? -15.836 26.859 9.539 1 97.31 112 ALA A O 1
ATOM 898 N N . PRO A 1 113 ? -15.906 27.297 7.355 1 97.69 113 PRO A N 1
ATOM 899 C CA . PRO A 1 113 ? -17.062 26.406 7.195 1 97.69 113 PRO A CA 1
ATOM 900 C C . PRO A 1 113 ? -16.766 24.969 7.605 1 97.69 113 PRO A C 1
ATOM 902 O O . PRO A 1 113 ? -17.656 24.266 8.078 1 97.69 113 PRO A O 1
ATOM 905 N N . VAL A 1 114 ? -15.555 24.547 7.391 1 98.38 114 VAL A N 1
ATOM 906 C CA . VAL A 1 114 ? -15.188 23.172 7.742 1 98.38 114 VAL A CA 1
ATOM 907 C C . VAL A 1 114 ? -15.266 22.984 9.258 1 98.38 114 VAL A C 1
ATOM 909 O O . VAL A 1 114 ? -15.789 21.984 9.742 1 98.38 114 VAL A O 1
ATOM 912 N N . PHE A 1 115 ? -14.836 23.969 9.977 1 98.31 115 PHE A N 1
ATOM 913 C CA . PHE A 1 115 ? -14.906 23.891 11.438 1 98.31 115 PHE A CA 1
ATOM 914 C C . PHE A 1 115 ? -16.344 23.922 11.914 1 98.31 115 PHE A C 1
ATOM 916 O O . PHE A 1 115 ? -16.703 23.219 12.867 1 98.31 115 PHE A O 1
ATOM 923 N N . HIS A 1 116 ? -17.109 24.703 11.281 1 97.88 116 HIS A N 1
ATOM 924 C CA . HIS A 1 116 ? -18.531 24.75 11.617 1 97.88 116 HIS A CA 1
ATOM 925 C C . HIS A 1 116 ? -19.188 23.406 11.359 1 97.88 116 HIS A C 1
ATOM 927 O O . HIS A 1 116 ? -19.969 22.922 12.188 1 97.88 116 HIS A O 1
ATOM 933 N N . PHE A 1 117 ? -18.875 22.812 10.289 1 98.44 117 PHE A N 1
ATOM 934 C CA . PHE A 1 117 ? -19.406 21.5 9.938 1 98.44 117 PHE A CA 1
ATOM 935 C C . PHE A 1 117 ? -19.016 20.453 10.977 1 98.44 117 PHE A C 1
ATOM 937 O O . PHE A 1 117 ? -19.844 19.688 11.438 1 98.44 117 PHE A O 1
ATOM 944 N N . LEU A 1 118 ? -17.75 20.406 11.352 1 98.31 118 LEU A N 1
ATOM 945 C CA . LEU A 1 118 ? -17.266 19.438 12.328 1 98.31 118 LEU A CA 1
ATOM 946 C C . LEU A 1 118 ? -17.953 19.625 13.672 1 98.31 118 LEU A C 1
ATOM 948 O O . LEU A 1 118 ? -18.312 18.641 14.336 1 98.31 118 LEU A O 1
ATOM 952 N N . ALA A 1 119 ? -18.203 20.875 14 1 97.62 119 ALA A N 1
ATOM 953 C CA . ALA A 1 119 ? -18.812 21.172 15.281 1 97.62 119 ALA A CA 1
ATOM 954 C C . ALA A 1 119 ? -20.328 20.906 15.242 1 97.62 119 ALA A C 1
ATOM 956 O O . ALA A 1 119 ? -20.859 20.25 16.141 1 97.62 119 ALA A O 1
ATOM 957 N N . ALA A 1 120 ? -20.953 21.297 14.234 1 97.25 120 ALA A N 1
ATOM 958 C CA . ALA A 1 120 ? -22.422 21.297 14.188 1 97.25 120 ALA A CA 1
ATOM 959 C C . ALA A 1 120 ? -22.953 19.969 13.656 1 97.25 120 ALA A C 1
ATOM 961 O O . ALA A 1 120 ? -23.891 19.391 14.211 1 97.25 120 ALA A O 1
ATOM 962 N N . ASP A 1 121 ? -22.391 19.5 12.594 1 96.44 121 ASP A N 1
ATOM 963 C CA . ASP A 1 121 ? -22.906 18.312 11.93 1 96.44 121 ASP A CA 1
ATOM 964 C C . ASP A 1 121 ? -22.328 17.047 12.547 1 96.44 121 ASP A C 1
ATOM 966 O O . ASP A 1 121 ? -23.062 16.094 12.82 1 96.44 121 ASP A O 1
ATOM 970 N N . ILE A 1 122 ? -21.031 17.078 12.781 1 96.75 122 ILE A N 1
ATOM 971 C CA . ILE A 1 122 ? -20.344 15.906 13.305 1 96.75 122 ILE A CA 1
ATOM 972 C C . ILE A 1 122 ? -20.406 15.906 14.828 1 96.75 122 ILE A C 1
ATOM 974 O O . ILE A 1 122 ? -20.203 14.875 15.469 1 96.75 122 ILE A O 1
ATOM 978 N N . SER A 1 123 ? -20.656 17.062 15.453 1 96.88 123 SER A N 1
ATOM 979 C CA . SER A 1 123 ? -20.672 17.25 16.891 1 96.88 123 SER A CA 1
ATOM 980 C C . SER A 1 123 ? -19.297 16.938 17.5 1 96.88 123 SER A C 1
ATOM 982 O O . SER A 1 123 ? -19.219 16.281 18.531 1 96.88 123 SER A O 1
ATOM 984 N N . ALA A 1 124 ? -18.328 17.297 16.781 1 97.81 124 ALA A N 1
ATOM 985 C CA . ALA A 1 124 ? -16.969 17.094 17.266 1 97.81 124 ALA A CA 1
ATOM 986 C C . ALA A 1 124 ? -16.547 18.219 18.203 1 97.81 124 ALA A C 1
ATOM 988 O O . ALA A 1 124 ? -16.844 19.391 17.938 1 97.81 124 ALA A O 1
ATOM 989 N N . SER A 1 125 ? -15.922 17.875 19.312 1 97.75 125 SER A N 1
ATOM 990 C CA . SER A 1 125 ? -15.305 18.875 20.172 1 97.75 125 SER A CA 1
ATOM 991 C C . SER A 1 125 ? -14.141 19.562 19.484 1 97.75 125 SER A C 1
ATOM 993 O O . SER A 1 125 ? -13.711 19.125 18.406 1 97.75 125 SER A O 1
ATOM 995 N N . ILE A 1 126 ? -13.648 20.578 20.094 1 97.31 126 ILE A N 1
ATOM 996 C CA . ILE A 1 126 ? -12.508 21.328 19.562 1 97.31 126 ILE A CA 1
ATOM 997 C C . ILE A 1 126 ? -11.305 20.391 19.438 1 97.31 126 ILE A C 1
ATOM 999 O O . ILE A 1 126 ? -10.617 20.391 18.406 1 97.31 126 ILE A O 1
ATOM 1003 N N . GLN A 1 127 ? -11.148 19.562 20.422 1 97.06 127 GLN A N 1
ATOM 1004 C CA . GLN A 1 127 ? -10.031 18.625 20.438 1 97.06 127 GLN A CA 1
ATOM 1005 C C . GLN A 1 127 ? -10.211 17.547 19.375 1 97.06 127 GLN A C 1
ATOM 1007 O O . GLN A 1 127 ? -9.25 17.156 18.703 1 97.06 127 GLN A O 1
ATOM 1012 N N . GLU A 1 128 ? -11.375 17.078 19.234 1 97.69 128 GLU A N 1
ATOM 1013 C CA . GLU A 1 128 ? -11.672 16.078 18.219 1 97.69 128 GLU A CA 1
ATOM 1014 C C . GLU A 1 128 ? -11.508 16.641 16.812 1 97.69 128 GLU A C 1
ATOM 1016 O O . GLU A 1 128 ? -10.953 15.977 15.93 1 97.69 128 GLU A O 1
ATOM 1021 N N . SER A 1 129 ? -11.992 17.828 16.625 1 98 129 SER A N 1
ATOM 1022 C CA . SER A 1 129 ? -11.844 18.5 15.336 1 98 129 SER A CA 1
ATOM 1023 C C . SER A 1 129 ? -10.375 18.656 14.961 1 98 129 SER A C 1
ATOM 1025 O O . SER A 1 129 ? -9.984 18.359 13.836 1 98 129 SER A O 1
ATOM 1027 N N . ARG A 1 130 ? -9.602 19.078 15.93 1 97.69 130 ARG A N 1
ATOM 1028 C CA . ARG A 1 130 ? -8.164 19.203 15.742 1 97.69 130 ARG A CA 1
ATOM 1029 C C . ARG A 1 130 ? -7.547 17.859 15.336 1 97.69 130 ARG A C 1
ATOM 1031 O O . ARG A 1 130 ? -6.77 17.797 14.375 1 97.69 130 ARG A O 1
ATOM 1038 N N . GLY A 1 131 ? -7.953 16.891 16.016 1 96.88 131 GLY A N 1
ATOM 1039 C CA . GLY A 1 131 ? -7.434 15.562 15.727 1 96.88 131 GLY A CA 1
ATOM 1040 C C . GLY A 1 131 ? -7.777 15.078 14.336 1 96.88 131 GLY A C 1
ATOM 1041 O O . GLY A 1 131 ? -6.93 14.516 13.641 1 96.88 131 GLY A O 1
ATOM 1042 N N . LEU A 1 132 ? -8.977 15.25 13.938 1 97.75 132 LEU A N 1
ATOM 1043 C CA . LEU A 1 132 ? -9.43 14.844 12.609 1 97.75 132 LEU A CA 1
ATOM 1044 C C . LEU A 1 132 ? -8.648 15.578 11.523 1 97.75 132 LEU A C 1
ATOM 1046 O O . LEU A 1 132 ? -8.188 14.961 10.555 1 97.75 132 LEU A O 1
ATOM 1050 N N . ILE A 1 133 ? -8.398 16.797 11.719 1 97.88 133 ILE A N 1
ATOM 1051 C CA . ILE A 1 133 ? -7.738 17.625 10.711 1 97.88 133 ILE A CA 1
ATOM 1052 C C . ILE A 1 133 ? -6.258 17.266 10.648 1 97.88 133 ILE A C 1
ATOM 1054 O O . ILE A 1 133 ? -5.68 17.188 9.562 1 97.88 133 ILE A O 1
ATOM 1058 N N . LEU A 1 134 ? -5.676 17.047 11.781 1 95.12 134 LEU A N 1
ATOM 1059 C CA . LEU A 1 134 ? -4.258 16.703 11.805 1 95.12 134 LEU A CA 1
ATOM 1060 C C . LEU A 1 134 ? -3.994 15.391 11.094 1 95.12 134 LEU A C 1
ATOM 1062 O O . LEU A 1 134 ? -2.936 15.203 10.492 1 95.12 134 LEU A O 1
ATOM 1066 N N . ARG A 1 135 ? -4.941 14.578 11.117 1 94.62 135 ARG A N 1
ATOM 1067 C CA . ARG A 1 135 ? -4.789 13.281 10.477 1 94.62 135 ARG A CA 1
ATOM 1068 C C . ARG A 1 135 ? -5.035 13.375 8.977 1 94.62 135 ARG A C 1
ATOM 1070 O O . ARG A 1 135 ? -4.484 12.594 8.195 1 94.62 135 ARG A O 1
ATOM 1077 N N . CYS A 1 136 ? -5.766 14.273 8.602 1 96.06 136 CYS A N 1
ATOM 1078 C CA . CYS A 1 136 ? -6.02 14.562 7.195 1 96.06 136 CYS A CA 1
ATOM 1079 C C . CYS A 1 136 ? -6.215 16.062 6.977 1 96.06 136 CYS A C 1
ATOM 1081 O O . CYS A 1 136 ? -7.336 16.516 6.754 1 96.06 136 CYS A O 1
ATOM 1083 N N . PRO A 1 137 ? -5.109 16.734 6.902 1 96.06 137 PRO A N 1
ATOM 1084 C CA . PRO A 1 137 ? -5.184 18.203 6.816 1 96.06 137 PRO A CA 1
ATOM 1085 C C . PRO A 1 137 ? -5.926 18.672 5.566 1 96.06 137 PRO A C 1
ATOM 1087 O O . PRO A 1 137 ? -6.547 19.734 5.582 1 96.06 137 PRO A O 1
ATOM 1090 N N . LYS A 1 138 ? -6.02 17.953 4.578 1 95.5 138 LYS A N 1
ATOM 1091 C CA . LYS A 1 138 ? -6.66 18.328 3.322 1 95.5 138 LYS A CA 1
ATOM 1092 C C . LYS A 1 138 ? -8.156 18.547 3.514 1 95.5 138 LYS A C 1
ATOM 1094 O O . LYS A 1 138 ? -8.812 19.172 2.674 1 95.5 138 LYS A O 1
ATOM 1099 N N . ILE A 1 139 ? -8.641 18.031 4.59 1 97.25 139 ILE A N 1
ATOM 1100 C CA . ILE A 1 139 ? -10.062 18.203 4.895 1 97.25 139 ILE A CA 1
ATOM 1101 C C . ILE A 1 139 ? -10.406 19.688 4.965 1 97.25 139 ILE A C 1
ATOM 1103 O O . ILE A 1 139 ? -11.531 20.078 4.652 1 97.25 139 ILE A O 1
ATOM 1107 N N . LEU A 1 140 ? -9.398 20.469 5.301 1 97.25 140 LEU A N 1
ATOM 1108 C CA . LEU A 1 140 ? -9.586 21.906 5.473 1 97.25 140 LEU A CA 1
ATOM 1109 C C . LEU A 1 140 ? -10.008 22.562 4.16 1 97.25 140 LEU A C 1
ATOM 1111 O O . LEU A 1 140 ? -10.68 23.594 4.164 1 97.25 140 LEU A O 1
ATOM 1115 N N . PHE A 1 141 ? -9.711 21.953 3.107 1 96.06 141 PHE A N 1
ATOM 1116 C CA . PHE A 1 141 ? -9.945 22.562 1.807 1 96.06 141 PHE A CA 1
ATOM 1117 C C . PHE A 1 141 ? -11.078 21.875 1.073 1 96.06 141 PHE A C 1
ATOM 1119 O O . PHE A 1 141 ? -11.336 22.156 -0.099 1 96.06 141 PHE A O 1
ATOM 1126 N N . SER A 1 142 ? -11.695 20.953 1.688 1 96.56 142 SER A N 1
ATOM 1127 C CA . SER A 1 142 ? -12.836 20.25 1.094 1 96.56 142 SER A CA 1
ATOM 1128 C C . SER A 1 142 ? -14.094 21.109 1.13 1 96.56 142 SER A C 1
ATOM 1130 O O . SER A 1 142 ? -14.312 21.859 2.088 1 96.56 142 SER A O 1
ATOM 1132 N N . ASP A 1 143 ? -14.867 20.984 0.123 1 96.69 143 ASP A N 1
ATOM 1133 C CA . ASP A 1 143 ? -16.141 21.703 0.093 1 96.69 143 ASP A CA 1
ATOM 1134 C C . ASP A 1 143 ? -17.141 21.078 1.056 1 96.69 143 ASP A C 1
ATOM 1136 O O . ASP A 1 143 ? -17.453 19.891 0.959 1 96.69 143 ASP A O 1
ATOM 1140 N N . VAL A 1 144 ? -17.703 21.906 1.861 1 97.88 144 VAL A N 1
ATOM 1141 C CA . VAL A 1 144 ? -18.578 21.391 2.914 1 97.88 144 VAL A CA 1
ATOM 1142 C C . VAL A 1 144 ? -19.891 20.922 2.311 1 97.88 144 VAL A C 1
ATOM 1144 O O . VAL A 1 144 ? -20.359 19.812 2.607 1 97.88 144 VAL A O 1
ATOM 1147 N N . GLU A 1 145 ? -20.484 21.703 1.431 1 97 145 GLU A N 1
ATOM 1148 C CA . GLU A 1 145 ? -21.828 21.422 0.904 1 97 145 GLU A CA 1
ATOM 1149 C C . GLU A 1 145 ? -21.781 20.328 -0.152 1 97 145 GLU A C 1
ATOM 1151 O O . GLU A 1 145 ? -22.688 19.484 -0.218 1 97 145 GLU A O 1
ATOM 1156 N N . LEU A 1 146 ? -20.703 20.281 -0.846 1 96.38 146 LEU A N 1
ATOM 1157 C CA . LEU A 1 146 ? -20.672 19.375 -1.99 1 96.38 146 LEU A CA 1
ATOM 1158 C C . LEU A 1 146 ? -19.969 18.078 -1.628 1 96.38 146 LEU A C 1
ATOM 1160 O O . LEU A 1 146 ? -20.156 17.062 -2.303 1 96.38 146 LEU A O 1
ATOM 1164 N N . CYS A 1 147 ? -19.203 18.141 -0.545 1 97.44 147 CYS A N 1
ATOM 1165 C CA . CYS A 1 147 ? -18.406 16.953 -0.275 1 97.44 147 CYS A CA 1
ATOM 1166 C C . CYS A 1 147 ? -18.625 16.469 1.154 1 97.44 147 CYS A C 1
ATOM 1168 O O . CYS A 1 147 ? -19.172 15.383 1.373 1 97.44 147 CYS A O 1
ATOM 1170 N N . LEU A 1 148 ? -18.359 17.25 2.135 1 98.12 148 LEU A N 1
ATOM 1171 C CA . LEU A 1 148 ? -18.312 16.781 3.52 1 98.12 148 LEU A CA 1
ATOM 1172 C C . LEU A 1 148 ? -19.703 16.406 4.016 1 98.12 148 LEU A C 1
ATOM 1174 O O . LEU A 1 148 ? -19.875 15.328 4.594 1 98.12 148 LEU A O 1
ATOM 1178 N N . LYS A 1 149 ? -20.656 17.234 3.732 1 97.81 149 LYS A N 1
ATOM 1179 C CA . LYS A 1 149 ? -22.016 16.969 4.219 1 97.81 149 LYS A CA 1
ATOM 1180 C C . LYS A 1 149 ? -22.609 15.734 3.547 1 97.81 149 LYS A C 1
ATOM 1182 O O . LYS A 1 149 ? -23.094 14.828 4.223 1 97.81 149 LYS A O 1
ATOM 1187 N N . PRO A 1 150 ? -22.516 15.68 2.236 1 97.75 150 PRO A N 1
ATOM 1188 C CA . PRO A 1 150 ? -23.031 14.469 1.598 1 97.75 150 PRO A CA 1
ATOM 1189 C C . PRO A 1 150 ? -22.328 13.203 2.088 1 97.75 150 PRO A C 1
ATOM 1191 O O . PRO A 1 150 ? -22.969 12.18 2.307 1 97.75 150 PRO A O 1
ATOM 1194 N N . THR A 1 151 ? -21.078 13.258 2.252 1 97.94 151 THR A N 1
ATOM 1195 C CA . THR A 1 151 ? -20.328 12.094 2.719 1 97.94 151 THR A CA 1
ATOM 1196 C C . THR A 1 151 ? -20.75 11.719 4.137 1 97.94 151 THR A C 1
ATOM 1198 O O . THR A 1 151 ? -20.984 10.539 4.426 1 97.94 151 THR A O 1
ATOM 1201 N N . HIS A 1 152 ? -20.875 12.711 4.953 1 97.5 152 HIS A N 1
ATOM 1202 C CA . HIS A 1 152 ? -21.312 12.477 6.324 1 97.5 152 HIS A CA 1
ATOM 1203 C C . HIS A 1 152 ? -22.672 11.781 6.352 1 97.5 152 HIS A C 1
ATOM 1205 O O . HIS A 1 152 ? -22.859 10.797 7.07 1 97.5 152 HIS A O 1
ATOM 1211 N N . ARG A 1 153 ? -23.578 12.258 5.594 1 96.88 153 ARG A N 1
ATOM 1212 C CA . ARG A 1 153 ? -24.922 11.672 5.52 1 96.88 153 ARG A CA 1
ATOM 1213 C C . ARG A 1 153 ? -24.859 10.234 5.023 1 96.88 153 ARG A C 1
ATOM 1215 O O . ARG A 1 153 ? -25.516 9.352 5.582 1 96.88 153 ARG A O 1
ATOM 1222 N N . PHE A 1 154 ? -24.094 10.039 4.043 1 97.62 154 PHE A N 1
ATOM 1223 C CA . PHE A 1 154 ? -23.953 8.711 3.455 1 97.62 154 PHE A CA 1
ATOM 1224 C C . PHE A 1 154 ? -23.375 7.73 4.469 1 97.62 154 PHE A C 1
ATOM 1226 O O . PHE A 1 154 ? -23.906 6.625 4.629 1 97.62 154 PHE A O 1
ATOM 1233 N N . LEU A 1 155 ? -22.328 8.102 5.133 1 97.62 155 LEU A N 1
ATOM 1234 C CA . LEU A 1 155 ? -21.688 7.246 6.125 1 97.62 155 LEU A CA 1
ATOM 1235 C C . LEU A 1 155 ? -22.641 6.93 7.27 1 97.62 155 LEU A C 1
ATOM 1237 O O . LEU A 1 155 ? -22.688 5.797 7.758 1 97.62 155 LEU A O 1
ATOM 1241 N N . LYS A 1 156 ? -23.422 7.91 7.648 1 95.75 156 LYS A N 1
ATOM 1242 C CA . LYS A 1 156 ? -24.422 7.695 8.688 1 95.75 156 LYS A CA 1
ATOM 1243 C C . LYS A 1 156 ? -25.469 6.68 8.234 1 95.75 156 LYS A C 1
ATOM 1245 O O . LYS A 1 156 ? -25.906 5.832 9.023 1 95.75 156 LYS A O 1
ATOM 1250 N N . GLN A 1 157 ? -25.828 6.777 7.059 1 95.69 157 GLN A N 1
ATOM 1251 C CA . GLN A 1 157 ? -26.797 5.844 6.504 1 95.69 157 GLN A CA 1
ATOM 1252 C C . GLN A 1 157 ? -26.266 4.414 6.523 1 95.69 157 GLN A C 1
ATOM 1254 O O . GLN A 1 157 ? -27.031 3.463 6.648 1 95.69 157 GLN A O 1
ATOM 1259 N N . LEU A 1 158 ? -24.969 4.301 6.398 1 96.31 158 LEU A N 1
ATOM 1260 C CA . LEU A 1 158 ? -24.344 2.982 6.41 1 96.31 158 LEU A CA 1
ATOM 1261 C C . LEU A 1 158 ? -24.234 2.447 7.832 1 96.31 158 LEU A C 1
ATOM 1263 O O . LEU A 1 158 ? -23.859 1.287 8.039 1 96.31 158 LEU A O 1
ATOM 1267 N N . GLY A 1 159 ? -24.469 3.316 8.734 1 94.75 159 GLY A N 1
ATOM 1268 C CA . GLY A 1 159 ? -24.422 2.904 10.133 1 94.75 159 GLY A CA 1
ATOM 1269 C C . GLY A 1 159 ? -23.078 3.186 10.789 1 94.75 159 GLY A C 1
ATOM 1270 O O . GLY A 1 159 ? -22.781 2.639 11.852 1 94.75 159 GLY A O 1
ATOM 1271 N N . ILE A 1 160 ? -22.234 3.83 10.148 1 94.44 160 ILE A N 1
ATOM 1272 C CA . ILE A 1 160 ? -20.953 4.191 10.75 1 94.44 160 ILE A CA 1
ATOM 1273 C C . ILE A 1 160 ? -21.156 5.328 11.75 1 94.44 160 ILE A C 1
ATOM 1275 O O . ILE A 1 160 ? -21.531 6.438 11.367 1 94.44 160 ILE A O 1
ATOM 1279 N N . GLU A 1 161 ? -20.781 4.793 12.914 1 84.62 161 GLU A N 1
ATOM 1280 C CA . GLU A 1 161 ? -21 5.742 14 1 84.62 161 GLU A CA 1
ATOM 1281 C C . GLU A 1 161 ? -19.672 6.301 14.516 1 84.62 161 GLU A C 1
ATOM 1283 O O . GLU A 1 161 ? -18.609 5.867 14.086 1 84.62 161 GLU A O 1
ATOM 1288 N N . ASN A 1 162 ? -19.609 7.391 15.164 1 90.25 162 ASN A N 1
ATOM 1289 C CA . ASN A 1 162 ? -18.5 7.988 15.891 1 90.25 162 ASN A CA 1
ATOM 1290 C C . ASN A 1 162 ? -17.484 8.617 14.953 1 90.25 162 ASN A C 1
ATOM 1292 O O . ASN A 1 162 ? -16.281 8.43 15.117 1 90.25 162 ASN A O 1
ATOM 1296 N N . LEU A 1 163 ? -17.984 9.172 13.977 1 95.19 163 LEU A N 1
ATOM 1297 C CA . LEU A 1 163 ? -17.141 9.828 12.984 1 95.19 163 LEU A CA 1
ATOM 1298 C C . LEU A 1 163 ? -16.359 10.977 13.609 1 95.19 163 LEU A C 1
ATOM 1300 O O . LEU A 1 163 ? -15.398 11.484 13.016 1 95.19 163 LEU A O 1
ATOM 1304 N N . LYS A 1 164 ? -16.719 11.344 14.812 1 95.88 164 LYS A N 1
ATOM 1305 C CA . LYS A 1 164 ? -16.062 12.461 15.484 1 95.88 164 LYS A CA 1
ATOM 1306 C C . LYS A 1 164 ? -14.734 12.016 16.094 1 95.88 164 LYS A C 1
ATOM 1308 O O . LYS A 1 164 ? -13.906 12.852 16.469 1 95.88 164 LYS A O 1
ATOM 1313 N N . SER A 1 165 ? -14.594 10.742 16.266 1 96.19 165 SER A N 1
ATOM 1314 C CA . SER A 1 165 ? -13.344 10.234 16.828 1 96.19 165 SER A CA 1
ATOM 1315 C C . SER A 1 165 ? -12.18 10.43 15.867 1 96.19 165 SER A C 1
ATOM 1317 O O . SER A 1 165 ? -12.25 10.023 14.711 1 96.19 165 SER A O 1
ATOM 1319 N N . PRO A 1 166 ? -11.062 11 16.391 1 95.38 166 PRO A N 1
ATOM 1320 C CA . PRO A 1 166 ? -9.945 11.328 15.508 1 95.38 166 PRO A CA 1
ATOM 1321 C C . PRO A 1 166 ? -9.102 10.109 15.141 1 95.38 166 PRO A C 1
ATOM 1323 O O . PRO A 1 166 ? -8.102 9.828 15.812 1 95.38 166 PRO A O 1
ATOM 1326 N N . SER A 1 167 ? -9.461 9.469 14.164 1 94.38 167 SER A N 1
ATOM 1327 C CA . SER A 1 167 ? -8.688 8.359 13.602 1 94.38 167 SER A CA 1
ATOM 1328 C C . SER A 1 167 ? -8.352 8.609 12.141 1 94.38 167 SER A C 1
ATOM 1330 O O . SER A 1 167 ? -9 9.422 11.477 1 94.38 167 SER A O 1
ATOM 1332 N N . ASN A 1 168 ? -7.301 7.93 11.75 1 92.81 168 ASN A N 1
ATOM 1333 C CA . ASN A 1 168 ? -6.961 8.023 10.336 1 92.81 168 ASN A CA 1
ATOM 1334 C C . ASN A 1 168 ? -8.133 7.594 9.453 1 92.81 168 ASN A C 1
ATOM 1336 O O . ASN A 1 168 ? -8.438 8.25 8.453 1 92.81 168 ASN A O 1
ATOM 1340 N N . LEU A 1 169 ? -8.727 6.582 9.82 1 94.38 169 LEU A N 1
ATOM 1341 C CA . LEU A 1 169 ? -9.852 6.062 9.047 1 94.38 169 LEU A CA 1
ATOM 1342 C C . LEU A 1 169 ? -10.977 7.094 8.961 1 94.38 169 LEU A C 1
ATOM 1344 O O . LEU A 1 169 ? -11.414 7.445 7.859 1 94.38 169 LEU A O 1
ATOM 1348 N N . ASN A 1 170 ? -11.375 7.602 10.047 1 95.94 170 ASN A N 1
ATOM 1349 C CA . ASN A 1 170 ? -12.5 8.539 10.086 1 95.94 170 ASN A CA 1
ATOM 1350 C C . ASN A 1 170 ? -12.188 9.805 9.297 1 95.94 170 ASN A C 1
ATOM 1352 O O . ASN A 1 170 ? -13.031 10.297 8.539 1 95.94 170 ASN A O 1
ATOM 1356 N N . SER A 1 171 ? -11.008 10.297 9.5 1 96.44 171 SER A N 1
ATOM 1357 C CA . SER A 1 171 ? -10.609 11.531 8.82 1 96.44 171 SER A CA 1
ATOM 1358 C C . SER A 1 171 ? -10.609 11.352 7.309 1 96.44 171 SER A C 1
ATOM 1360 O O . SER A 1 171 ? -11.148 12.195 6.582 1 96.44 171 SER A O 1
ATOM 1362 N N . HIS A 1 172 ? -10.156 10.297 6.906 1 95.75 172 HIS A N 1
ATOM 1363 C CA . HIS A 1 172 ? -10.094 10.047 5.469 1 95.75 172 HIS A CA 1
ATOM 1364 C C . HIS A 1 172 ? -11.477 9.711 4.906 1 95.75 172 HIS A C 1
ATOM 1366 O O . HIS A 1 172 ? -11.812 10.125 3.795 1 95.75 172 HIS A O 1
ATOM 1372 N N . LEU A 1 173 ? -12.219 8.992 5.645 1 96.56 173 LEU A N 1
ATOM 1373 C CA . LEU A 1 173 ? -13.578 8.703 5.207 1 96.56 173 LEU A CA 1
ATOM 1374 C C . LEU A 1 173 ? -14.367 9.984 4.984 1 96.56 173 LEU A C 1
ATOM 1376 O O . LEU A 1 173 ? -15.016 10.148 3.949 1 96.56 173 LEU A O 1
ATOM 1380 N N . LEU A 1 174 ? -14.227 10.867 5.926 1 96.5 174 LEU A N 1
ATOM 1381 C CA . LEU A 1 174 ? -14.953 12.125 5.84 1 96.5 174 LEU A CA 1
ATOM 1382 C C . LEU A 1 174 ? -14.523 12.922 4.613 1 96.5 174 LEU A C 1
ATOM 1384 O O . LEU A 1 174 ? -15.336 13.609 4 1 96.5 174 LEU A O 1
ATOM 1388 N N . ASN A 1 175 ? -13.289 12.773 4.309 1 96.5 175 ASN A N 1
ATOM 1389 C CA . ASN A 1 175 ? -12.742 13.539 3.193 1 96.5 175 ASN A CA 1
ATOM 1390 C C . ASN A 1 175 ? -12.852 12.766 1.879 1 96.5 175 ASN A C 1
ATOM 1392 O O . ASN A 1 175 ? -12.195 13.117 0.896 1 96.5 175 ASN A O 1
ATOM 1396 N N . THR A 1 176 ? -13.602 11.75 1.763 1 96.5 176 THR A N 1
ATOM 1397 C CA . THR A 1 176 ? -13.789 10.953 0.555 1 96.5 176 THR A CA 1
ATOM 1398 C C . THR A 1 176 ? -15.141 11.25 -0.084 1 96.5 176 THR A C 1
ATOM 1400 O O . THR A 1 176 ? -16.172 11.258 0.6 1 96.5 176 THR A O 1
ATOM 1403 N N . ARG A 1 177 ? -15.102 11.477 -1.366 1 95.88 177 ARG A N 1
ATOM 1404 C CA . ARG A 1 177 ? -16.344 11.75 -2.076 1 95.88 177 ARG A CA 1
ATOM 1405 C C . ARG A 1 177 ? -17.266 10.531 -2.057 1 95.88 177 ARG A C 1
ATOM 1407 O O . ARG A 1 177 ? -16.797 9.398 -2.18 1 95.88 177 ARG A O 1
ATOM 1414 N N . VAL A 1 178 ? -18.516 10.781 -2.088 1 96.88 178 VAL A N 1
ATOM 1415 C CA . VAL A 1 178 ? -19.531 9.742 -1.963 1 96.88 178 VAL A CA 1
ATOM 1416 C C . VAL A 1 178 ? -19.422 8.75 -3.119 1 96.88 178 VAL A C 1
ATOM 1418 O O . VAL A 1 178 ? -19.562 7.543 -2.93 1 96.88 178 VAL A O 1
ATOM 1421 N N . GLU A 1 179 ? -19.094 9.242 -4.262 1 95.31 179 GLU A N 1
ATOM 1422 C CA . GLU A 1 179 ? -19.031 8.398 -5.445 1 95.31 179 GLU A CA 1
ATOM 1423 C C . GLU A 1 179 ? -17.969 7.309 -5.289 1 95.31 179 GLU A C 1
ATOM 1425 O O . GLU A 1 179 ? -18.172 6.172 -5.719 1 95.31 179 GLU A O 1
ATOM 1430 N N . LYS A 1 180 ? -16.953 7.66 -4.703 1 95.12 180 LYS A N 1
ATOM 1431 C CA . LYS A 1 180 ? -15.891 6.695 -4.473 1 95.12 180 LYS A CA 1
ATOM 1432 C C . LYS A 1 180 ? -16.312 5.633 -3.463 1 95.12 180 LYS A C 1
ATOM 1434 O O . LYS A 1 180 ? -15.969 4.457 -3.609 1 95.12 180 LYS A O 1
ATOM 1439 N N . LEU A 1 181 ? -17.062 6.043 -2.518 1 96.81 181 LEU A N 1
ATOM 1440 C CA . LEU A 1 181 ? -17.562 5.105 -1.521 1 96.81 181 LEU A CA 1
ATOM 1441 C C . LEU A 1 181 ? -18.594 4.164 -2.133 1 96.81 181 LEU A C 1
ATOM 1443 O O . LEU A 1 181 ? -18.578 2.961 -1.863 1 96.81 181 LEU A O 1
ATOM 1447 N N . ARG A 1 182 ? -19.391 4.695 -2.971 1 96.88 182 ARG A N 1
ATOM 1448 C CA . ARG A 1 182 ? -20.469 3.936 -3.598 1 96.88 182 ARG A CA 1
ATOM 1449 C C . ARG A 1 182 ? -19.922 2.83 -4.488 1 96.88 182 ARG A C 1
ATOM 1451 O O . ARG A 1 182 ? -20.562 1.804 -4.691 1 96.88 182 ARG A O 1
ATOM 1458 N N . ASN A 1 183 ? -18.75 3.049 -4.977 1 96.62 183 ASN A N 1
ATOM 1459 C CA . ASN A 1 183 ? -18.125 2.053 -5.84 1 96.62 183 ASN A CA 1
ATOM 1460 C C . ASN A 1 183 ? -17.969 0.712 -5.129 1 96.62 183 ASN A C 1
ATOM 1462 O O . ASN A 1 183 ? -18.109 -0.344 -5.75 1 96.62 183 ASN A O 1
ATOM 1466 N N . LYS A 1 184 ? -17.719 0.789 -3.867 1 97.56 184 LYS A N 1
ATOM 1467 C CA . LYS A 1 184 ? -17.578 -0.447 -3.104 1 97.56 184 LYS A CA 1
ATOM 1468 C C . LYS A 1 184 ? -18.922 -1.139 -2.914 1 97.56 184 LYS A C 1
ATOM 1470 O O . LYS A 1 184 ? -19 -2.369 -2.953 1 97.56 184 LYS A O 1
ATOM 1475 N N . ILE A 1 185 ? -19.953 -0.379 -2.703 1 97.56 185 ILE A N 1
ATOM 1476 C CA . ILE A 1 185 ? -21.312 -0.92 -2.584 1 97.56 185 ILE A CA 1
ATOM 1477 C C . ILE A 1 185 ? -21.719 -1.563 -3.904 1 97.56 185 ILE A C 1
ATOM 1479 O O . ILE A 1 185 ? -22.266 -2.674 -3.92 1 97.56 185 ILE A O 1
ATOM 1483 N N . ARG A 1 186 ? -21.422 -0.901 -4.953 1 97.75 186 ARG A N 1
ATOM 1484 C CA . ARG A 1 186 ? -21.75 -1.417 -6.281 1 97.75 186 ARG A CA 1
ATOM 1485 C C . ARG A 1 186 ? -21.031 -2.744 -6.539 1 97.75 186 ARG A C 1
ATOM 1487 O O . ARG A 1 186 ? -21.625 -3.674 -7.086 1 97.75 186 ARG A O 1
ATOM 1494 N N . PHE A 1 187 ? -19.844 -2.766 -6.188 1 98.31 187 PHE A N 1
ATOM 1495 C CA . PHE A 1 187 ? -19.094 -4.008 -6.348 1 98.31 187 PHE A CA 1
ATOM 1496 C C . PHE A 1 187 ? -19.766 -5.145 -5.582 1 98.31 187 PHE A C 1
ATOM 1498 O O . PHE A 1 187 ? -19.969 -6.23 -6.125 1 98.31 187 PHE A O 1
ATOM 1505 N N . LEU A 1 188 ? -20.094 -4.883 -4.344 1 98.06 188 LEU A N 1
ATOM 1506 C CA . LEU A 1 188 ? -20.719 -5.91 -3.523 1 98.06 188 LEU A CA 1
ATOM 1507 C C . LEU A 1 188 ? -22.062 -6.34 -4.129 1 98.06 188 LEU A C 1
ATOM 1509 O O . LEU A 1 188 ? -22.391 -7.527 -4.125 1 98.06 188 LEU A O 1
ATOM 1513 N N . GLN A 1 189 ? -22.734 -5.387 -4.664 1 98.12 189 GLN A N 1
ATOM 1514 C CA . GLN A 1 189 ? -23.984 -5.715 -5.328 1 98.12 189 GLN A CA 1
ATOM 1515 C C . GLN A 1 189 ? -23.75 -6.543 -6.586 1 98.12 189 GLN A C 1
ATOM 1517 O O . GLN A 1 189 ? -24.516 -7.465 -6.883 1 98.12 189 GLN A O 1
ATOM 1522 N N . GLU A 1 190 ? -22.766 -6.273 -7.297 1 97.44 190 GLU A N 1
ATOM 1523 C CA . GLU A 1 190 ? -22.422 -7.008 -8.516 1 97.44 190 GLU A CA 1
ATOM 1524 C C . GLU A 1 190 ? -22.156 -8.484 -8.211 1 97.44 190 GLU A C 1
ATOM 1526 O O . GLU A 1 190 ? -22.453 -9.352 -9.039 1 97.44 190 GLU A O 1
ATOM 1531 N N . ILE A 1 191 ? -21.672 -8.688 -7.059 1 96.62 191 ILE A N 1
ATOM 1532 C CA . ILE A 1 191 ? -21.312 -10.07 -6.777 1 96.62 191 ILE A CA 1
ATOM 1533 C C . ILE A 1 191 ? -22.469 -10.781 -6.074 1 96.62 191 ILE A C 1
ATOM 1535 O O . ILE A 1 191 ? -22.375 -11.977 -5.773 1 96.62 191 ILE A O 1
ATOM 1539 N N . GLY A 1 192 ? -23.547 -10 -5.738 1 96.44 192 GLY A N 1
ATOM 1540 C CA . GLY A 1 192 ? -24.734 -10.711 -5.324 1 96.44 192 GLY A CA 1
ATOM 1541 C C . GLY A 1 192 ? -25.328 -10.188 -4.031 1 96.44 192 GLY A C 1
ATOM 1542 O O . GLY A 1 192 ? -26.375 -10.656 -3.578 1 96.44 192 GLY A O 1
ATOM 1543 N N . PHE A 1 193 ? -24.75 -9.242 -3.404 1 97.44 193 PHE A N 1
ATOM 1544 C CA . PHE A 1 193 ? -25.328 -8.648 -2.207 1 97.44 193 PHE A CA 1
ATOM 1545 C C . PHE A 1 193 ? -26.5 -7.734 -2.568 1 97.44 193 PHE A C 1
ATOM 1547 O O . PHE A 1 193 ? -26.469 -7.055 -3.596 1 97.44 193 PHE A O 1
ATOM 1554 N N . SER A 1 194 ? -27.469 -7.777 -1.72 1 97.38 194 SER A N 1
ATOM 1555 C CA . SER A 1 194 ? -28.453 -6.699 -1.812 1 97.38 194 SER A CA 1
ATOM 1556 C C . SER A 1 194 ? -27.859 -5.375 -1.351 1 97.38 194 SER A C 1
ATOM 1558 O O . SER A 1 194 ? -26.797 -5.348 -0.728 1 97.38 194 SER A O 1
ATOM 1560 N N . TYR A 1 195 ? -28.531 -4.391 -1.652 1 96.88 195 TYR A N 1
ATOM 1561 C CA . TYR A 1 195 ? -28.062 -3.084 -1.207 1 96.88 195 TYR A CA 1
ATOM 1562 C C . TYR A 1 195 ? -27.938 -3.033 0.312 1 96.88 195 TYR A C 1
ATOM 1564 O O . TYR A 1 195 ? -26.969 -2.514 0.851 1 96.88 195 TYR A O 1
ATOM 1572 N N . GLU A 1 196 ? -28.953 -3.502 0.957 1 96.88 196 GLU A N 1
ATOM 1573 C CA . GLU A 1 196 ? -28.984 -3.502 2.416 1 96.88 196 GLU A CA 1
ATOM 1574 C C . GLU A 1 196 ? -27.812 -4.312 2.986 1 96.88 196 GLU A C 1
ATOM 1576 O O . GLU A 1 196 ? -27.156 -3.881 3.93 1 96.88 196 GLU A O 1
ATOM 1581 N N . GLU A 1 197 ? -27.609 -5.414 2.369 1 96.81 197 GLU A N 1
ATOM 1582 C CA . GLU A 1 197 ? -26.5 -6.262 2.807 1 96.81 197 GLU A CA 1
ATOM 1583 C C . GLU A 1 197 ? -25.156 -5.574 2.58 1 96.81 197 GLU A C 1
ATOM 1585 O O . GLU A 1 197 ? -24.297 -5.566 3.467 1 96.81 197 GLU A O 1
ATOM 1590 N N . ALA A 1 198 ? -25 -5.039 1.405 1 97.94 198 ALA A N 1
ATOM 1591 C CA . ALA A 1 198 ? -23.781 -4.328 1.057 1 97.94 198 ALA A CA 1
ATOM 1592 C C . ALA A 1 198 ? -23.531 -3.166 2.014 1 97.94 198 ALA A C 1
ATOM 1594 O O . ALA A 1 198 ? -22.406 -2.969 2.48 1 97.94 198 ALA A O 1
ATOM 1595 N N . SER A 1 199 ? -24.531 -2.48 2.314 1 97.06 199 SER A N 1
ATOM 1596 C CA . SER A 1 199 ? -24.438 -1.351 3.234 1 97.06 199 SER A CA 1
ATOM 1597 C C . SER A 1 199 ? -24.031 -1.804 4.629 1 97.06 199 SER A C 1
ATOM 1599 O O . SER A 1 199 ? -23.188 -1.164 5.266 1 97.06 199 SER A O 1
ATOM 1601 N N . LYS A 1 200 ? -24.578 -2.789 5.039 1 96.06 200 LYS A N 1
ATOM 1602 C CA . LYS A 1 200 ? -24.25 -3.324 6.359 1 96.06 200 LYS A CA 1
ATOM 1603 C C . LYS A 1 200 ? -22.781 -3.758 6.43 1 96.06 200 LYS A C 1
ATOM 1605 O O . LYS A 1 200 ? -22.109 -3.512 7.43 1 96.06 200 LYS A O 1
ATOM 1610 N N . VAL A 1 201 ? -22.344 -4.391 5.406 1 96.5 201 VAL A N 1
ATOM 1611 C CA . VAL A 1 201 ? -20.953 -4.824 5.344 1 96.5 201 VAL A CA 1
ATOM 1612 C C . VAL A 1 201 ? -20.031 -3.611 5.434 1 96.5 201 VAL A C 1
ATOM 1614 O O . VAL A 1 201 ? -19.078 -3.6 6.223 1 96.5 201 VAL A O 1
ATOM 1617 N N . CYS A 1 202 ? -20.281 -2.643 4.664 1 96.69 202 CYS A N 1
ATOM 1618 C CA . CYS A 1 202 ? -19.469 -1.438 4.641 1 96.69 202 CYS A CA 1
ATOM 1619 C C . CYS A 1 202 ? -19.516 -0.717 5.984 1 96.69 202 CYS A C 1
ATOM 1621 O O . CYS A 1 202 ? -18.516 -0.143 6.422 1 96.69 202 CYS A O 1
ATOM 1623 N N . GLY A 1 203 ? -20.641 -0.737 6.59 1 95.62 203 GLY A N 1
ATOM 1624 C CA . GLY A 1 203 ? -20.781 -0.132 7.906 1 95.62 203 GLY A CA 1
ATOM 1625 C C . GLY A 1 203 ? -19.969 -0.842 8.969 1 95.62 203 GLY A C 1
ATOM 1626 O O . GLY A 1 203 ? -19.375 -0.198 9.844 1 95.62 203 GLY A O 1
ATOM 1627 N N . ARG A 1 204 ? -19.906 -2.072 8.852 1 93.12 204 ARG A N 1
ATOM 1628 C CA . ARG A 1 204 ? -19.203 -2.883 9.844 1 93.12 204 ARG A CA 1
ATOM 1629 C C . ARG A 1 204 ? -17.703 -2.883 9.586 1 93.12 204 ARG A C 1
ATOM 1631 O O . ARG A 1 204 ? -16.906 -3.031 10.516 1 93.12 204 ARG A O 1
ATOM 1638 N N . MET A 1 205 ? -17.344 -2.771 8.375 1 94.62 205 MET A N 1
ATOM 1639 C CA . MET A 1 205 ? -15.938 -2.791 7.984 1 94.62 205 MET A CA 1
ATOM 1640 C C . MET A 1 205 ? -15.617 -1.627 7.055 1 94.62 205 MET A C 1
ATOM 1642 O O . MET A 1 205 ? -15.32 -1.832 5.875 1 94.62 205 MET A O 1
ATOM 1646 N N . PRO A 1 206 ? -15.578 -0.476 7.617 1 95.38 206 PRO A N 1
ATOM 1647 C CA . PRO A 1 206 ? -15.375 0.699 6.77 1 95.38 206 PRO A CA 1
ATOM 164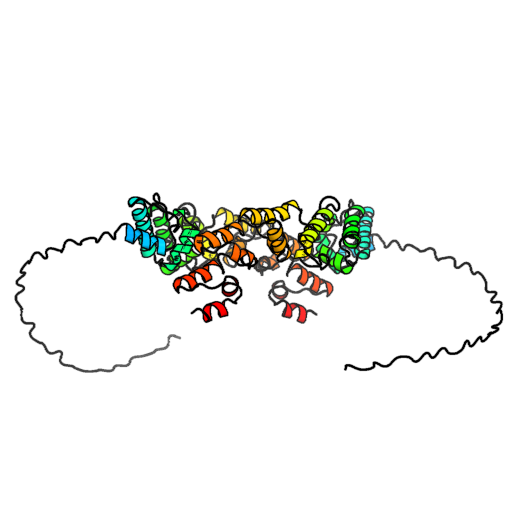8 C C . PRO A 1 206 ? -14.008 0.704 6.082 1 95.38 206 PRO A C 1
ATOM 1650 O O . PRO A 1 206 ? -13.812 1.409 5.09 1 95.38 206 PRO A O 1
ATOM 1653 N N . ALA A 1 207 ? -13.086 -0.081 6.559 1 94 207 ALA A N 1
ATOM 1654 C CA . ALA A 1 207 ? -11.766 -0.187 5.938 1 94 207 ALA A CA 1
ATOM 1655 C C . ALA A 1 207 ? -11.883 -0.624 4.48 1 94 207 ALA A C 1
ATOM 1657 O O . ALA A 1 207 ? -10.992 -0.352 3.672 1 94 207 ALA A O 1
ATOM 1658 N N . ILE A 1 208 ? -12.938 -1.235 4.113 1 96.69 208 ILE A N 1
ATOM 1659 C CA . ILE A 1 208 ? -13.156 -1.761 2.768 1 96.69 208 ILE A CA 1
ATOM 1660 C C . ILE A 1 208 ? -13.117 -0.618 1.756 1 96.69 208 ILE A C 1
ATOM 1662 O O . ILE A 1 208 ? -12.781 -0.824 0.589 1 96.69 208 ILE A O 1
ATOM 1666 N N . PHE A 1 209 ? -13.445 0.6 2.182 1 96.62 209 PHE A N 1
ATOM 1667 C CA . PHE A 1 209 ? -13.516 1.751 1.288 1 96.62 209 PHE A CA 1
ATOM 1668 C C . PHE A 1 209 ? -12.133 2.121 0.775 1 96.62 209 PHE A C 1
ATOM 1670 O O . PHE A 1 209 ? -12 2.807 -0.241 1 96.62 209 PHE A O 1
ATOM 1677 N N . GLY A 1 210 ? -11.148 1.636 1.478 1 94.06 210 GLY A N 1
ATOM 1678 C CA . GLY A 1 210 ? -9.789 1.924 1.058 1 94.06 210 GLY A CA 1
ATOM 1679 C C . GLY A 1 210 ? -9.219 0.881 0.113 1 94.06 210 GLY A C 1
ATOM 1680 O O . GLY A 1 210 ? -8.117 1.049 -0.417 1 94.06 210 GLY A O 1
ATOM 1681 N N . TYR A 1 211 ? -9.938 -0.106 -0.126 1 95.19 211 TYR A N 1
ATOM 1682 C CA . TYR A 1 211 ? -9.438 -1.191 -0.959 1 95.19 211 TYR A CA 1
ATOM 1683 C C . TYR A 1 211 ? -9.773 -0.956 -2.426 1 95.19 211 TYR A C 1
ATOM 1685 O O . TYR A 1 211 ? -10.875 -0.5 -2.75 1 95.19 211 TYR A O 1
ATOM 1693 N N . SER A 1 212 ? -8.836 -1.331 -3.338 1 95.62 212 SER A N 1
ATOM 1694 C CA . SER A 1 212 ? -9.125 -1.291 -4.766 1 95.62 212 SER A CA 1
ATOM 1695 C C . SER A 1 212 ? -10.055 -2.428 -5.176 1 95.62 212 SER A C 1
ATOM 1697 O O . SER A 1 212 ? -9.805 -3.59 -4.84 1 95.62 212 SER A O 1
ATOM 1699 N N . VAL A 1 213 ? -11.031 -2.059 -5.883 1 96.75 213 VAL A N 1
ATOM 1700 C CA . VAL A 1 213 ? -11.945 -3.092 -6.355 1 96.75 213 VAL A CA 1
ATOM 1701 C C . VAL A 1 213 ? -11.227 -4.008 -7.34 1 96.75 213 VAL A C 1
ATOM 1703 O O . VAL A 1 213 ? -11.242 -5.234 -7.184 1 96.75 213 VAL A O 1
ATOM 1706 N N . LYS A 1 214 ? -10.555 -3.416 -8.281 1 95.38 214 LYS A N 1
ATOM 1707 C CA . LYS A 1 214 ? -9.945 -4.145 -9.391 1 95.38 214 LYS A CA 1
ATOM 1708 C C . LYS A 1 214 ? -8.758 -4.977 -8.922 1 95.38 214 LYS A C 1
ATOM 1710 O O . LYS A 1 214 ? -8.609 -6.137 -9.312 1 95.38 214 LYS A O 1
ATOM 1715 N N . GLU A 1 215 ? -8.008 -4.48 -7.977 1 93.44 215 GLU A N 1
ATOM 1716 C CA . GLU A 1 215 ? -6.73 -5.105 -7.652 1 93.44 215 GLU A CA 1
ATOM 1717 C C . GLU A 1 215 ? -6.832 -5.941 -6.379 1 93.44 215 GLU A C 1
ATOM 1719 O O . GLU A 1 215 ? -5.961 -6.77 -6.105 1 93.44 215 GLU A O 1
ATOM 1724 N N . ASN A 1 216 ? -7.91 -5.727 -5.668 1 96.31 216 ASN A N 1
ATOM 1725 C CA . ASN A 1 216 ? -7.938 -6.355 -4.355 1 96.31 216 ASN A CA 1
ATOM 1726 C C . ASN A 1 216 ? -9.234 -7.121 -4.121 1 96.31 216 ASN A C 1
ATOM 1728 O O . ASN A 1 216 ? -9.227 -8.344 -3.996 1 96.31 216 ASN A O 1
ATOM 1732 N N . LEU A 1 217 ? -10.305 -6.438 -4.18 1 97.75 217 LEU A N 1
ATOM 1733 C CA . LEU A 1 217 ? -11.578 -7.047 -3.795 1 97.75 217 LEU A CA 1
ATOM 1734 C C . LEU A 1 217 ? -12 -8.102 -4.809 1 97.75 217 LEU A C 1
ATOM 1736 O O . LEU A 1 217 ? -12.352 -9.219 -4.434 1 97.75 217 LEU A O 1
ATOM 1740 N N . ARG A 1 218 ? -11.898 -7.797 -6.07 1 97.06 218 ARG A N 1
ATOM 1741 C CA . ARG A 1 218 ? -12.367 -8.703 -7.113 1 97.06 218 ARG A CA 1
ATOM 1742 C C . ARG A 1 218 ? -11.523 -9.977 -7.152 1 97.06 218 ARG A C 1
ATOM 1744 O O . ARG A 1 218 ? -12.062 -11.086 -7.129 1 97.06 218 ARG A O 1
ATOM 1751 N N . PRO A 1 219 ? -10.219 -9.852 -7.184 1 95.06 219 PRO A N 1
ATOM 1752 C CA . PRO A 1 219 ? -9.406 -11.07 -7.16 1 95.06 219 PRO A CA 1
ATOM 1753 C C . PRO A 1 219 ? -9.703 -11.953 -5.949 1 95.06 219 PRO A C 1
ATOM 1755 O O . PRO A 1 219 ? -9.727 -13.18 -6.066 1 95.06 219 PRO A O 1
ATOM 1758 N N . LYS A 1 220 ? -9.891 -11.367 -4.82 1 97.38 220 LYS A N 1
ATOM 1759 C CA . LYS A 1 220 ? -10.188 -12.141 -3.617 1 97.38 220 LYS A CA 1
ATOM 1760 C C . LYS A 1 220 ? -11.523 -12.867 -3.748 1 97.38 220 LYS A C 1
ATOM 1762 O O . LYS A 1 220 ? -11.641 -14.031 -3.369 1 97.38 220 LYS A O 1
ATOM 1767 N N . TYR A 1 221 ? -12.469 -12.172 -4.32 1 97.38 221 TYR A N 1
ATOM 1768 C CA . TYR A 1 221 ? -13.766 -12.805 -4.531 1 97.38 221 TYR A CA 1
ATOM 1769 C C . TYR A 1 221 ? -13.664 -13.938 -5.539 1 97.38 221 TYR A C 1
ATOM 1771 O O . TYR A 1 221 ? -14.219 -15.023 -5.32 1 97.38 221 TYR A O 1
ATOM 1779 N N . GLU A 1 222 ? -12.984 -13.703 -6.605 1 94.31 222 GLU A N 1
ATOM 1780 C CA . GLU A 1 222 ? -12.82 -14.727 -7.637 1 94.31 222 GLU A CA 1
ATOM 1781 C C . GLU A 1 222 ? -12.125 -15.961 -7.074 1 94.31 222 GLU A C 1
ATOM 1783 O O . GLU A 1 222 ? -12.523 -17.094 -7.383 1 94.31 222 GLU A O 1
ATOM 1788 N N . TYR A 1 223 ? -11.172 -15.742 -6.293 1 95 223 TYR A N 1
ATOM 1789 C CA . TYR A 1 223 ? -10.508 -16.891 -5.691 1 95 223 TYR A CA 1
ATOM 1790 C C . TYR A 1 223 ? -11.461 -17.672 -4.797 1 95 223 TYR A C 1
ATOM 1792 O O . TYR A 1 223 ? -11.469 -18.906 -4.816 1 95 223 TYR A O 1
ATOM 1800 N N . LEU A 1 224 ? -12.203 -16.953 -4.074 1 96.31 224 LEU A N 1
ATOM 1801 C CA . LEU A 1 224 ? -13.156 -17.562 -3.15 1 96.31 224 LEU A CA 1
ATOM 1802 C C . LEU A 1 224 ? -14.133 -18.469 -3.895 1 96.31 224 LEU A C 1
ATOM 1804 O O . LEU A 1 224 ? -14.344 -19.625 -3.498 1 96.31 224 LEU A O 1
ATOM 1808 N N . VAL A 1 225 ? -14.578 -18.016 -5.004 1 92.75 225 VAL A N 1
ATOM 1809 C CA . VAL A 1 225 ? -15.672 -18.719 -5.688 1 92.75 225 VAL A CA 1
ATOM 1810 C C . VAL A 1 225 ? -15.102 -19.719 -6.684 1 92.75 225 VAL A C 1
ATOM 1812 O O . VAL A 1 225 ? -15.539 -20.875 -6.73 1 92.75 225 VAL A O 1
ATOM 1815 N N . LYS A 1 226 ? -14.109 -19.328 -7.371 1 85.69 226 LYS A N 1
ATOM 1816 C CA . LYS A 1 226 ? -13.625 -20.156 -8.469 1 85.69 226 LYS A CA 1
ATOM 1817 C C . LYS A 1 226 ? -12.656 -21.219 -7.969 1 85.69 226 LYS A C 1
ATOM 1819 O O . LYS A 1 226 ? -12.617 -22.328 -8.5 1 85.69 226 LYS A O 1
ATOM 1824 N N . VAL A 1 227 ? -11.945 -20.875 -6.988 1 88.25 227 VAL A N 1
ATOM 1825 C CA . VAL A 1 227 ? -10.891 -21.797 -6.566 1 88.25 227 VAL A CA 1
ATOM 1826 C C . VAL A 1 227 ? -11.305 -22.5 -5.273 1 88.25 227 VAL A C 1
ATOM 1828 O O . VAL A 1 227 ? -11.305 -23.719 -5.199 1 88.25 227 VAL A O 1
ATOM 1831 N N . MET A 1 228 ? -11.734 -21.703 -4.352 1 92 228 MET A N 1
ATOM 1832 C CA . MET A 1 228 ? -12.109 -22.312 -3.08 1 92 228 MET A CA 1
ATOM 1833 C C . MET A 1 228 ? -13.5 -22.938 -3.166 1 92 228 MET A C 1
ATOM 1835 O O . MET A 1 228 ? -13.883 -23.734 -2.309 1 92 228 MET A O 1
ATOM 1839 N N . GLU A 1 229 ? -14.234 -22.453 -4.152 1 89.69 229 GLU A N 1
ATOM 1840 C CA . GLU A 1 229 ? -15.57 -22.984 -4.414 1 89.69 229 GLU A CA 1
ATOM 1841 C C . GLU A 1 229 ? -16.484 -22.797 -3.199 1 89.69 229 GLU A C 1
ATOM 1843 O O . GLU A 1 229 ? -17.156 -23.75 -2.785 1 89.69 229 GLU A O 1
ATOM 1848 N N . ARG A 1 230 ? -16.344 -21.703 -2.658 1 92.69 230 ARG A N 1
ATOM 1849 C CA . ARG A 1 230 ? -17.219 -21.344 -1.54 1 92.69 230 ARG A CA 1
ATOM 1850 C C . ARG A 1 230 ? -18.391 -20.5 -2.008 1 92.69 230 ARG A C 1
ATOM 1852 O O . ARG A 1 230 ? -18.344 -19.922 -3.102 1 92.69 230 ARG A O 1
ATOM 1859 N N . ASP A 1 231 ? -19.375 -20.484 -1.246 1 90.5 231 ASP A N 1
ATOM 1860 C CA . ASP A 1 231 ? -20.594 -19.781 -1.675 1 90.5 231 ASP A CA 1
ATOM 1861 C C . ASP A 1 231 ? -20.641 -18.375 -1.106 1 90.5 231 ASP A C 1
ATOM 1863 O O . ASP A 1 231 ? -19.953 -18.062 -0.129 1 90.5 231 ASP A O 1
ATOM 1867 N N . LEU A 1 232 ? -21.469 -17.641 -1.701 1 92.94 232 LEU A N 1
ATOM 1868 C CA . LEU A 1 232 ? -21.656 -16.234 -1.35 1 92.94 232 LEU A CA 1
ATOM 1869 C C . LEU A 1 232 ? -22.188 -16.094 0.07 1 92.94 232 LEU A C 1
ATOM 1871 O O . LEU A 1 232 ? -21.828 -15.148 0.781 1 92.94 232 LEU A O 1
ATOM 1875 N N . GLU A 1 233 ? -23 -17 0.459 1 94.44 233 GLU A N 1
ATOM 1876 C CA . GLU A 1 233 ? -23.609 -16.953 1.785 1 94.44 233 GLU A CA 1
ATOM 1877 C C . GLU A 1 233 ? -22.547 -17 2.881 1 94.44 233 GLU A C 1
ATOM 1879 O O . GLU A 1 233 ? -22.672 -16.328 3.908 1 94.44 233 GLU A O 1
ATOM 1884 N N . GLU A 1 234 ? -21.594 -17.75 2.6 1 94.88 234 GLU A N 1
ATOM 1885 C CA . GLU A 1 234 ? -20.5 -17.812 3.57 1 94.88 234 GLU A CA 1
ATOM 1886 C C . GLU A 1 234 ? -19.766 -16.469 3.646 1 94.88 234 GLU A C 1
ATOM 1888 O O . GLU A 1 234 ? -19.359 -16.031 4.73 1 94.88 234 GLU A O 1
ATOM 1893 N N . LEU A 1 235 ? -19.609 -15.875 2.545 1 96 235 LEU A N 1
ATOM 1894 C CA . LEU A 1 235 ? -18.969 -14.562 2.496 1 96 235 LEU A CA 1
ATOM 1895 C C . LEU A 1 235 ? -19.812 -13.523 3.23 1 96 235 LEU A C 1
ATOM 1897 O O . LEU A 1 235 ? -19.266 -12.688 3.959 1 96 235 LEU A O 1
ATOM 1901 N N . LYS A 1 236 ? -21.078 -13.562 3.047 1 94.88 236 LYS A N 1
ATOM 1902 C CA . LYS A 1 236 ? -21.984 -12.648 3.736 1 94.88 236 LYS A CA 1
ATOM 1903 C C . LYS A 1 236 ? -21.859 -12.789 5.25 1 94.88 236 LYS A C 1
ATOM 1905 O O . LYS A 1 236 ? -21.953 -11.797 5.98 1 94.88 236 LYS A O 1
ATOM 1910 N N . GLY A 1 237 ? -21.625 -13.977 5.629 1 94.44 237 GLY A N 1
ATOM 1911 C CA . GLY A 1 237 ? -21.469 -14.234 7.051 1 94.44 237 GLY A CA 1
ATOM 1912 C C . GLY A 1 237 ? -20.125 -13.789 7.594 1 94.44 237 GLY A C 1
ATOM 1913 O O . GLY A 1 237 ? -19.969 -13.578 8.797 1 94.44 237 GLY A O 1
ATOM 1914 N N . PHE A 1 238 ? -19.172 -13.688 6.738 1 96.44 238 PHE A N 1
ATOM 1915 C CA . PHE A 1 238 ? -17.812 -13.312 7.148 1 96.44 238 PHE A CA 1
ATOM 1916 C C . PHE A 1 238 ? -17.172 -12.391 6.113 1 96.44 238 PHE A C 1
ATOM 1918 O O . PHE A 1 238 ? -16.141 -12.734 5.527 1 96.44 238 PHE A O 1
ATOM 1925 N N . PRO A 1 239 ? -17.719 -11.188 6.023 1 95.69 239 PRO A N 1
ATOM 1926 C CA . PRO A 1 239 ? -17.203 -10.242 5.031 1 95.69 239 PRO A CA 1
ATOM 1927 C C . PRO A 1 239 ? -15.773 -9.797 5.34 1 95.69 239 PRO A C 1
ATOM 1929 O O . PRO A 1 239 ? -15.086 -9.273 4.461 1 95.69 239 PRO A O 1
ATOM 1932 N N . GLN A 1 240 ? -15.297 -10.07 6.512 1 95.56 240 GLN A N 1
ATOM 1933 C CA . GLN A 1 240 ? -13.922 -9.742 6.895 1 95.56 240 GLN A CA 1
ATOM 1934 C C . GLN A 1 240 ? -12.914 -10.461 6 1 95.56 240 GLN A C 1
ATOM 1936 O O . GLN A 1 240 ? -11.734 -10.109 5.98 1 95.56 240 GLN A O 1
ATOM 1941 N N . TYR A 1 241 ? -13.391 -11.477 5.316 1 97.44 241 TYR A N 1
ATOM 1942 C CA . TYR A 1 241 ? -12.602 -12.18 4.312 1 97.44 241 TYR A CA 1
ATOM 1943 C C . TYR A 1 241 ? -11.805 -11.203 3.459 1 97.44 241 TYR A C 1
ATOM 1945 O O . TYR A 1 241 ? -10.625 -11.43 3.174 1 97.44 241 TYR A O 1
ATOM 1953 N N . PHE A 1 242 ? -12.43 -10.055 3.16 1 97.5 242 PHE A N 1
ATOM 1954 C CA . PHE A 1 242 ? -11.828 -9.086 2.248 1 97.5 242 PHE A CA 1
ATOM 1955 C C . PHE A 1 242 ? -10.664 -8.367 2.912 1 97.5 242 PHE A C 1
ATOM 1957 O O . PHE A 1 242 ? -9.867 -7.715 2.234 1 97.5 242 PHE A O 1
ATOM 1964 N N . GLY A 1 243 ? -10.586 -8.508 4.188 1 96.25 243 GLY A N 1
ATOM 1965 C CA . GLY A 1 243 ? -9.531 -7.812 4.91 1 96.25 243 GLY A CA 1
ATOM 1966 C C . GLY A 1 243 ? -8.211 -8.562 4.918 1 96.25 243 GLY A C 1
ATOM 1967 O O . GLY A 1 243 ? -7.172 -8 5.258 1 96.25 243 GLY A O 1
ATOM 1968 N N . PHE A 1 244 ? -8.203 -9.766 4.492 1 96.44 244 PHE A N 1
ATOM 1969 C CA . PHE A 1 244 ? -7.004 -10.594 4.551 1 96.44 244 PHE A CA 1
ATOM 1970 C C . PHE A 1 244 ? -6.27 -10.586 3.215 1 96.44 244 PHE A C 1
ATOM 1972 O O . PHE A 1 244 ? -6.891 -10.422 2.162 1 96.44 244 PHE A O 1
ATOM 1979 N N . SER A 1 245 ? -4.984 -10.828 3.287 1 95.06 245 SER A N 1
ATOM 1980 C CA . SER A 1 245 ? -4.164 -10.875 2.08 1 95.06 245 SER A CA 1
ATOM 1981 C C . SER A 1 245 ? -4.426 -12.156 1.289 1 95.06 245 SER A C 1
ATOM 1983 O O . SER A 1 245 ? -4.379 -13.258 1.843 1 95.06 245 SER A O 1
ATOM 1985 N N . LEU A 1 246 ? -4.664 -11.93 0.019 1 95.62 246 LEU A N 1
ATOM 1986 C CA . LEU A 1 246 ? -4.914 -13.086 -0.828 1 95.62 246 LEU A CA 1
ATOM 1987 C C . LEU A 1 246 ? -3.674 -13.969 -0.919 1 95.62 246 LEU A C 1
ATOM 1989 O O . LEU A 1 246 ? -3.738 -15.172 -0.631 1 95.62 246 LEU A O 1
ATOM 1993 N N . GLU A 1 247 ? -2.551 -13.406 -1.229 1 89.75 247 GLU A N 1
ATOM 1994 C CA . GLU A 1 247 ? -1.323 -14.148 -1.494 1 89.75 247 GLU A CA 1
ATOM 1995 C C . GLU A 1 247 ? -0.642 -14.57 -0.196 1 89.75 247 GLU A C 1
ATOM 1997 O O . GLU A 1 247 ? -0.013 -15.633 -0.133 1 89.75 247 GLU A O 1
ATOM 2002 N N . GLY A 1 248 ? -0.847 -13.805 0.798 1 90.06 248 GLY A N 1
ATOM 2003 C CA . GLY A 1 248 ? -0.08 -14.023 2.014 1 90.06 248 GLY A CA 1
ATOM 2004 C C . GLY A 1 248 ? -0.806 -14.883 3.029 1 90.06 248 GLY A C 1
ATOM 2005 O O . GLY A 1 248 ? -0.182 -15.453 3.928 1 90.06 248 GLY A O 1
ATOM 2006 N N . ARG A 1 249 ? -2.088 -14.945 2.838 1 94.75 249 ARG A N 1
ATOM 2007 C CA . ARG A 1 249 ? -2.791 -15.648 3.904 1 94.75 249 ARG A CA 1
ATOM 2008 C C . ARG A 1 249 ? -3.889 -16.547 3.34 1 94.75 249 ARG A C 1
ATOM 2010 O O . ARG A 1 249 ? -3.9 -17.75 3.58 1 94.75 249 ARG A O 1
ATOM 2017 N N . ILE A 1 250 ? -4.773 -16.031 2.551 1 96.75 250 ILE A N 1
ATOM 2018 C CA . ILE A 1 250 ? -5.949 -16.766 2.09 1 96.75 250 ILE A CA 1
ATOM 2019 C C . ILE A 1 250 ? -5.52 -17.969 1.264 1 96.75 250 ILE A C 1
ATOM 2021 O O . ILE A 1 250 ? -5.855 -19.109 1.595 1 96.75 250 ILE A O 1
ATOM 2025 N N . MET A 1 251 ? -4.727 -17.672 0.323 1 93.25 251 MET A N 1
ATOM 2026 C CA . MET A 1 251 ? -4.348 -18.719 -0.622 1 93.25 251 MET A CA 1
ATOM 2027 C C . MET A 1 251 ? -3.486 -19.781 0.056 1 93.25 251 MET A C 1
ATOM 2029 O O . MET A 1 251 ? -3.791 -20.969 -0.012 1 93.25 251 MET A O 1
ATOM 2033 N N . PRO A 1 252 ? -2.42 -19.453 0.765 1 89.56 252 PRO A N 1
ATOM 2034 C CA . PRO A 1 252 ? -1.585 -20.469 1.407 1 89.56 252 PRO A CA 1
ATOM 2035 C C . PRO A 1 252 ? -2.369 -21.344 2.383 1 89.56 252 PRO A C 1
ATOM 2037 O O . PRO A 1 252 ? -2.174 -22.562 2.422 1 89.56 252 PRO A O 1
ATOM 2040 N N . ARG A 1 253 ? -3.234 -20.781 3.107 1 93.75 253 ARG A N 1
ATOM 2041 C CA . ARG A 1 253 ? -3.99 -21.531 4.094 1 93.75 253 ARG A CA 1
ATOM 2042 C C . ARG A 1 253 ? -5.023 -22.438 3.418 1 93.75 253 ARG A C 1
ATOM 2044 O O . ARG A 1 253 ? -5.23 -23.578 3.836 1 93.75 253 ARG A O 1
ATOM 2051 N N . HIS A 1 254 ? -5.672 -21.891 2.432 1 94 254 HIS A N 1
ATOM 2052 C CA . HIS A 1 254 ? -6.613 -22.703 1.668 1 94 254 HIS A CA 1
ATOM 2053 C C . HIS A 1 254 ? -5.93 -23.922 1.062 1 94 254 HIS A C 1
ATOM 2055 O O . HIS A 1 254 ? -6.43 -25.047 1.185 1 94 254 HIS A O 1
ATOM 2061 N N . LEU A 1 255 ? -4.812 -23.703 0.436 1 89.06 255 LEU A N 1
ATOM 2062 C CA . LEU A 1 255 ? -4.094 -24.797 -0.219 1 89.06 255 LEU A CA 1
ATOM 2063 C C . LEU A 1 255 ? -3.576 -25.797 0.805 1 89.06 255 LEU A C 1
ATOM 2065 O O . LEU A 1 255 ? -3.592 -27 0.557 1 89.06 255 LEU A O 1
ATOM 2069 N N . HIS A 1 256 ? -3.125 -25.328 1.914 1 90.06 256 HIS A N 1
ATOM 2070 C CA . HIS A 1 256 ? -2.682 -26.188 3.008 1 90.06 256 HIS A CA 1
ATOM 2071 C C . HIS A 1 256 ? -3.797 -27.125 3.461 1 90.06 256 HIS A C 1
ATOM 2073 O O . HIS A 1 256 ? -3.572 -28.312 3.641 1 90.06 256 HIS A O 1
ATOM 2079 N N . LEU A 1 257 ? -4.918 -26.609 3.627 1 91.81 257 LEU A N 1
ATOM 2080 C CA . LEU A 1 257 ? -6.074 -27.375 4.07 1 91.81 257 LEU A CA 1
ATOM 2081 C C . LEU A 1 257 ? -6.535 -28.344 2.979 1 91.81 257 LEU A C 1
ATOM 2083 O O . LEU A 1 257 ? -6.887 -29.484 3.264 1 91.81 257 LEU A O 1
ATOM 2087 N N . LYS A 1 258 ? -6.57 -27.828 1.807 1 87.44 258 LYS A N 1
ATOM 2088 C CA . LYS A 1 258 ? -7.004 -28.641 0.677 1 87.44 258 LYS A CA 1
ATOM 2089 C C . LYS A 1 258 ? -6.125 -29.891 0.529 1 87.44 258 LYS A C 1
ATOM 2091 O O . LYS A 1 258 ? -6.625 -30.984 0.25 1 87.44 258 LYS A O 1
ATOM 2096 N N . GLN A 1 259 ? -4.859 -29.734 0.712 1 84.56 259 GLN A N 1
ATOM 2097 C CA . GLN A 1 259 ? -3.914 -30.844 0.625 1 84.56 259 GLN A CA 1
ATOM 2098 C C . GLN A 1 259 ? -4.23 -31.922 1.662 1 84.56 259 GLN A C 1
ATOM 2100 O O . GLN A 1 259 ? -3.982 -33.094 1.431 1 84.56 259 GLN A O 1
ATOM 2105 N N . ARG A 1 260 ? -4.801 -31.547 2.67 1 88.12 260 ARG A N 1
ATOM 2106 C CA . ARG A 1 260 ? -5.098 -32.469 3.762 1 88.12 260 ARG A CA 1
ATOM 2107 C C . ARG A 1 260 ? -6.562 -32.906 3.734 1 88.12 260 ARG A C 1
ATOM 2109 O O . ARG A 1 260 ? -7.012 -33.625 4.609 1 88.12 260 ARG A O 1
ATOM 2116 N N . GLY A 1 261 ? -7.301 -32.312 2.777 1 87.62 261 GLY A N 1
ATOM 2117 C CA . GLY A 1 261 ? -8.703 -32.656 2.6 1 87.62 261 GLY A CA 1
ATOM 2118 C C . GLY A 1 261 ? -9.609 -32.094 3.672 1 87.62 261 GLY A C 1
ATOM 2119 O O . GLY A 1 261 ? -10.609 -32.719 4.039 1 87.62 261 GLY A O 1
ATOM 2120 N N . LEU A 1 262 ? -9.211 -31.047 4.188 1 90.94 262 LEU A N 1
ATOM 2121 C CA . LEU A 1 262 ? -9.969 -30.422 5.262 1 90.94 262 LEU A CA 1
ATOM 2122 C C . LEU A 1 262 ? -10.766 -29.234 4.742 1 90.94 262 LEU A C 1
ATOM 2124 O O . LEU A 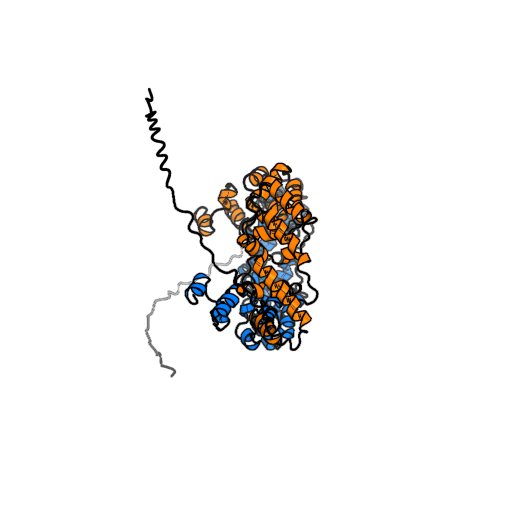1 262 ? -10.297 -28.484 3.881 1 90.94 262 LEU A O 1
ATOM 2128 N N . HIS A 1 263 ? -12.016 -29.172 5.203 1 91.25 263 HIS A N 1
ATOM 2129 C CA . HIS A 1 263 ? -12.883 -28.047 4.898 1 91.25 263 HIS A CA 1
ATOM 2130 C C . HIS A 1 263 ? -13.398 -27.375 6.172 1 91.25 263 HIS A C 1
ATOM 2132 O O . HIS A 1 263 ? -14.18 -27.984 6.918 1 91.25 263 HIS A O 1
ATOM 2138 N N . ILE A 1 264 ? -12.938 -26.234 6.379 1 93.56 264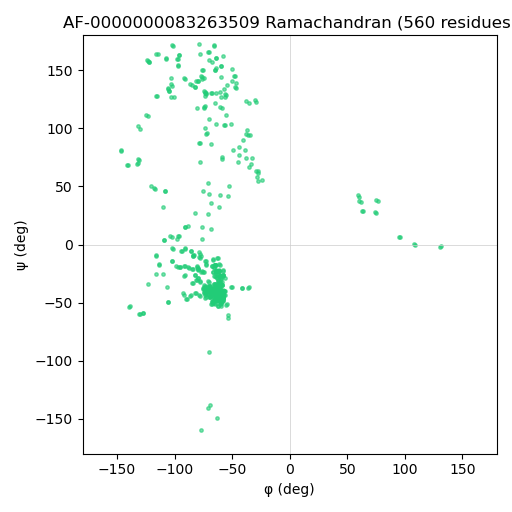 ILE A N 1
ATOM 2139 C CA . ILE A 1 264 ? -13.336 -25.531 7.594 1 93.56 264 ILE A CA 1
ATOM 2140 C C . ILE A 1 264 ? -13.953 -24.188 7.234 1 93.56 264 ILE A C 1
ATOM 2142 O O . ILE A 1 264 ? -13.727 -23.672 6.137 1 93.56 264 ILE A O 1
ATOM 2146 N N . PRO A 1 265 ? -14.75 -23.625 8.133 1 94.62 265 PRO A N 1
ATOM 2147 C CA . PRO A 1 265 ? -15.336 -22.297 7.871 1 94.62 265 PRO A CA 1
ATOM 2148 C C . PRO A 1 265 ? -14.273 -21.219 7.668 1 94.62 265 PRO A C 1
ATOM 2150 O O . PRO A 1 265 ? -13.164 -21.328 8.203 1 94.62 265 PRO A O 1
ATOM 2153 N N . LEU A 1 266 ? -14.641 -20.188 6.934 1 95.62 266 LEU A N 1
ATOM 2154 C CA . LEU A 1 266 ? -13.727 -19.109 6.578 1 95.62 266 LEU A CA 1
ATOM 2155 C C . LEU A 1 266 ? -13.164 -18.438 7.824 1 95.62 266 LEU A C 1
ATOM 2157 O O . LEU A 1 266 ? -11.984 -18.109 7.879 1 95.62 266 LEU A O 1
ATOM 2161 N N . ASN A 1 267 ? -14.039 -18.172 8.789 1 94.06 267 ASN A N 1
ATOM 2162 C CA . ASN A 1 267 ? -13.602 -17.5 10.008 1 94.06 267 ASN A CA 1
ATOM 2163 C C . ASN A 1 267 ? -12.547 -18.312 10.75 1 94.06 267 ASN A C 1
ATOM 2165 O O . ASN A 1 267 ? -11.555 -17.766 11.234 1 94.06 267 ASN A O 1
ATOM 2169 N N . SER A 1 268 ? -12.711 -19.625 10.766 1 93.12 268 SER A N 1
ATOM 2170 C CA . SER A 1 268 ? -11.742 -20.5 11.406 1 93.12 268 SER A CA 1
ATOM 2171 C C . SER A 1 268 ? -10.438 -20.562 10.617 1 93.12 268 SER A C 1
ATOM 2173 O O . SER A 1 268 ? -9.359 -20.672 11.203 1 93.12 268 SER A O 1
ATOM 2175 N N . MET A 1 269 ? -10.531 -20.438 9.414 1 94.81 269 MET A N 1
ATOM 2176 C CA . MET A 1 269 ? -9.367 -20.516 8.539 1 94.81 269 MET A CA 1
ATOM 2177 C C . MET A 1 269 ? -8.508 -19.266 8.648 1 94.81 269 MET A C 1
ATOM 2179 O O . MET A 1 269 ? -7.281 -19.328 8.625 1 94.81 269 MET A O 1
ATOM 2183 N N . LEU A 1 270 ? -9.18 -18.109 8.836 1 95.94 270 LEU A N 1
ATOM 2184 C CA . LEU A 1 270 ? -8.453 -16.875 8.562 1 95.94 270 LEU A CA 1
ATOM 2185 C C . LEU A 1 270 ? -8.234 -16.078 9.844 1 95.94 270 LEU A C 1
ATOM 2187 O O . LEU A 1 270 ? -7.359 -15.211 9.898 1 95.94 270 LEU A O 1
ATOM 2191 N N . LEU A 1 271 ? -8.938 -16.359 10.875 1 93 271 LEU A N 1
ATOM 2192 C CA . LEU A 1 271 ? -8.867 -15.516 12.07 1 93 271 LEU A CA 1
ATOM 2193 C C . LEU A 1 271 ? -7.695 -15.938 12.953 1 93 271 LEU A C 1
ATOM 2195 O O . LEU A 1 271 ? -7.188 -15.133 13.742 1 93 271 LEU A O 1
ATOM 2199 N N . TRP A 1 272 ? -7.219 -17.109 12.812 1 88.12 272 TRP A N 1
ATOM 2200 C CA . TRP A 1 272 ? -6.125 -17.578 13.656 1 88.12 272 TRP A CA 1
ATOM 2201 C C . TRP A 1 272 ? -4.797 -16.969 13.219 1 88.12 272 TRP A C 1
ATOM 2203 O O . TRP A 1 272 ? -4.594 -16.688 12.039 1 88.12 272 TRP A O 1
ATOM 2213 N N . SER A 1 273 ? -4.02 -16.859 14.227 1 89.56 273 SER A N 1
ATOM 2214 C CA . SER A 1 273 ? -2.652 -16.469 13.906 1 89.56 273 SER A CA 1
ATOM 2215 C C . SER A 1 273 ? -1.95 -17.531 13.062 1 89.56 273 SER A C 1
ATOM 2217 O O . SER A 1 273 ? -2.387 -18.688 13.023 1 89.56 273 SER A O 1
ATOM 2219 N N . HIS A 1 274 ? -0.904 -17.062 12.422 1 86.88 274 HIS A N 1
ATOM 2220 C CA . HIS A 1 274 ? -0.145 -17.953 11.555 1 86.88 274 HIS A CA 1
ATOM 2221 C C . HIS A 1 274 ? 0.31 -19.203 12.312 1 86.88 274 HIS A C 1
ATOM 2223 O O . HIS A 1 274 ? 0.067 -20.328 11.867 1 86.88 274 HIS A O 1
ATOM 2229 N N . ASN A 1 275 ? 0.913 -19 13.406 1 85.5 275 ASN A N 1
ATOM 2230 C CA . ASN A 1 275 ? 1.452 -20.109 14.18 1 85.5 275 ASN A CA 1
ATOM 2231 C C . ASN A 1 275 ? 0.347 -21.047 14.664 1 85.5 275 ASN A C 1
ATOM 2233 O O . ASN A 1 275 ? 0.48 -22.266 14.586 1 85.5 275 ASN A O 1
ATOM 2237 N N . ARG A 1 276 ? -0.678 -20.484 15.109 1 88.69 276 ARG A N 1
ATOM 2238 C CA . ARG A 1 276 ? -1.779 -21.297 15.625 1 88.69 276 ARG A CA 1
ATOM 2239 C C . ARG A 1 276 ? -2.441 -22.094 14.508 1 88.69 276 ARG A C 1
ATOM 2241 O O . ARG A 1 276 ? -2.775 -23.266 14.688 1 88.69 276 ARG A O 1
ATOM 2248 N N . PHE A 1 277 ? -2.621 -21.484 13.367 1 92.69 277 PHE A N 1
ATOM 2249 C CA . PHE A 1 277 ? -3.266 -22.141 12.234 1 92.69 277 PHE A CA 1
ATOM 2250 C C . PHE A 1 277 ? -2.461 -23.359 11.789 1 92.69 277 PHE A C 1
ATOM 2252 O O . PHE A 1 277 ? -2.998 -24.469 11.695 1 92.69 277 PHE A O 1
ATOM 2259 N N . TYR A 1 278 ? -1.203 -23.219 11.633 1 89.31 278 TYR A N 1
ATOM 2260 C CA . TYR A 1 278 ? -0.398 -24.297 11.07 1 89.31 278 TYR A CA 1
ATOM 2261 C C . TYR A 1 278 ? -0.084 -25.359 12.117 1 89.31 278 TYR A C 1
ATOM 2263 O O . TYR A 1 278 ? 0.193 -26.516 11.781 1 89.31 278 TYR A O 1
ATOM 2271 N N . SER A 1 279 ? -0.138 -25.016 13.406 1 87.25 279 SER A N 1
ATOM 2272 C CA . SER A 1 279 ? 0.009 -26.016 14.469 1 87.25 279 SER A CA 1
ATOM 2273 C C . SER A 1 279 ? -1.24 -26.875 14.594 1 87.25 279 SER A C 1
ATOM 2275 O O . SER A 1 279 ? -1.146 -28.078 14.875 1 87.25 279 SER A O 1
ATOM 2277 N N . LYS A 1 280 ? -2.371 -26.297 14.445 1 83.69 280 LYS A N 1
ATOM 2278 C CA . LYS A 1 280 ? -3.639 -27 14.602 1 83.69 280 LYS A CA 1
ATOM 2279 C C . LYS A 1 280 ? -3.9 -27.938 13.422 1 83.69 280 LYS A C 1
ATOM 2281 O O . LYS A 1 280 ? -4.398 -29.047 13.602 1 83.69 280 LYS A O 1
ATOM 2286 N N . TRP A 1 281 ? -3.602 -27.453 12.289 1 78.19 281 TRP A N 1
ATOM 2287 C CA . TRP A 1 281 ? -3.939 -28.234 11.109 1 78.19 281 TRP A CA 1
ATOM 2288 C C . TRP A 1 281 ? -2.686 -28.812 10.461 1 78.19 281 TRP A C 1
ATOM 2290 O O . TRP A 1 281 ? -2.518 -28.734 9.242 1 78.19 281 TRP A O 1
ATOM 2300 N N . LYS A 1 282 ? -1.771 -29.406 11.266 1 71.75 282 LYS A N 1
ATOM 2301 C CA . LYS A 1 282 ? -0.552 -30.062 10.789 1 71.75 282 LYS A CA 1
ATOM 2302 C C . LYS A 1 282 ? -0.873 -31.312 9.984 1 71.75 282 LYS A C 1
ATOM 2304 O O . LYS A 1 282 ? -1.809 -32.031 10.312 1 71.75 282 LYS A O 1
ATOM 2309 N N . MET B 1 1 ? 60.719 -17.203 19.141 1 15.12 1 MET B N 1
ATOM 2310 C CA . MET B 1 1 ? 61.156 -18.562 19.438 1 15.12 1 MET B CA 1
ATOM 2311 C C . MET B 1 1 ? 60.375 -19.578 18.625 1 15.12 1 MET B C 1
ATOM 2313 O O . MET B 1 1 ? 60.5 -20.781 18.797 1 15.12 1 MET B O 1
ATOM 2317 N N . ALA B 1 2 ? 59.219 -19.125 18.125 1 19.08 2 ALA B N 1
ATOM 2318 C CA . ALA B 1 2 ? 58.188 -20.156 18.172 1 19.08 2 ALA B CA 1
ATOM 2319 C C . ALA B 1 2 ? 58.562 -21.328 17.266 1 19.08 2 ALA B C 1
ATOM 2321 O O . ALA B 1 2 ? 58.781 -21.141 16.062 1 19.08 2 ALA B O 1
ATOM 2322 N N . VAL B 1 3 ? 58.656 -22.547 17.875 1 18.09 3 VAL B N 1
ATOM 2323 C CA . VAL B 1 3 ? 59.344 -23.797 17.609 1 18.09 3 VAL B CA 1
ATOM 2324 C C . VAL B 1 3 ? 58.625 -24.578 16.516 1 18.09 3 VAL B C 1
ATOM 2326 O O . VAL B 1 3 ? 57.469 -24.297 16.203 1 18.09 3 VAL B O 1
ATOM 2329 N N . GLY B 1 4 ? 58.812 -25.922 16.375 1 16.66 4 GLY B N 1
ATOM 2330 C CA . GLY B 1 4 ? 59.406 -26.875 15.453 1 16.66 4 GLY B CA 1
ATOM 2331 C C . GLY B 1 4 ? 58.406 -27.875 14.914 1 16.66 4 GLY B C 1
ATOM 2332 O O . GLY B 1 4 ? 58 -28.812 15.617 1 16.66 4 GLY B O 1
ATOM 2333 N N . ALA B 1 5 ? 57.219 -27.344 14.391 1 21.53 5 ALA B N 1
ATOM 2334 C CA . ALA B 1 5 ? 56.094 -28.281 14.203 1 21.53 5 ALA B CA 1
ATOM 2335 C C . ALA B 1 5 ? 56.562 -29.516 13.445 1 21.53 5 ALA B C 1
ATOM 2337 O O . ALA B 1 5 ? 57.438 -29.438 12.57 1 21.53 5 ALA B O 1
ATOM 2338 N N . PRO B 1 6 ? 55.844 -30.719 13.742 1 19.19 6 PRO B N 1
ATOM 2339 C CA . PRO B 1 6 ? 56.25 -32.125 13.562 1 19.19 6 PRO B CA 1
ATOM 2340 C C . PRO B 1 6 ? 56.062 -32.594 12.125 1 19.19 6 PRO B C 1
ATOM 2342 O O . PRO B 1 6 ? 55.031 -32.312 11.492 1 19.19 6 PRO B O 1
ATOM 2345 N N . VAL B 1 7 ? 57.125 -32.969 11.445 1 18.81 7 VAL B N 1
ATOM 2346 C CA . VAL B 1 7 ? 57.438 -33.188 10.039 1 18.81 7 VAL B CA 1
ATOM 2347 C C . VAL B 1 7 ? 56.719 -34.438 9.531 1 18.81 7 VAL B C 1
ATOM 2349 O O . VAL B 1 7 ? 56 -34.375 8.539 1 18.81 7 VAL B O 1
ATOM 2352 N N . LEU B 1 8 ? 57.312 -35.688 9.539 1 16.91 8 LEU B N 1
ATOM 2353 C CA . LEU B 1 8 ? 57.875 -36.156 8.281 1 16.91 8 LEU B CA 1
ATOM 2354 C C . LEU B 1 8 ? 57.125 -37.406 7.793 1 16.91 8 LEU B C 1
ATOM 2356 O O . LEU B 1 8 ? 57.094 -37.688 6.59 1 16.91 8 LEU B O 1
ATOM 2360 N N . SER B 1 9 ? 56.375 -38.344 8.758 1 17.59 9 SER B N 1
ATOM 2361 C CA . SER B 1 9 ? 56.938 -39.625 8.375 1 17.59 9 SER B CA 1
ATOM 2362 C C . SER B 1 9 ? 56.25 -40.188 7.137 1 17.59 9 SER B C 1
ATOM 2364 O O . SER B 1 9 ? 55.062 -39.969 6.93 1 17.59 9 SER B O 1
ATOM 2366 N N . HIS B 1 10 ? 56.938 -40.812 6.176 1 18.95 10 HIS B N 1
ATOM 2367 C CA . HIS B 1 10 ? 57.062 -41.219 4.777 1 18.95 10 HIS B CA 1
ATOM 2368 C C . HIS B 1 10 ? 56.375 -42.562 4.527 1 18.95 10 HIS B C 1
ATOM 2370 O O . HIS B 1 10 ? 56.438 -43.094 3.414 1 18.95 10 HIS B O 1
ATOM 2376 N N . SER B 1 11 ? 55.438 -43.156 5.418 1 18.72 11 SER B N 1
ATOM 2377 C CA . SER B 1 11 ? 55.625 -44.562 5.195 1 18.72 11 SER B CA 1
ATOM 2378 C C . SER B 1 11 ? 55.031 -45 3.859 1 18.72 11 SER B C 1
ATOM 2380 O O . SER B 1 11 ? 53.875 -44.656 3.551 1 18.72 11 SER B O 1
ATOM 2382 N N . PHE B 1 12 ? 55.812 -45.531 2.918 1 19.27 12 PHE B N 1
ATOM 2383 C CA . PHE B 1 12 ? 55.75 -45.844 1.489 1 19.27 12 PHE B CA 1
ATOM 2384 C C . PHE B 1 12 ? 54.969 -47.125 1.222 1 19.27 12 PHE B C 1
ATOM 2386 O O . PHE B 1 12 ? 54.625 -47.406 0.079 1 19.27 12 PHE B O 1
ATOM 2393 N N . PRO B 1 13 ? 54.5 -47.969 2.295 1 18.12 13 PRO B N 1
ATOM 2394 C CA . PRO B 1 13 ? 54.875 -49.281 1.836 1 18.12 13 PRO B CA 1
ATOM 2395 C C . PRO B 1 13 ? 54.156 -49.688 0.542 1 18.12 13 PRO B C 1
ATOM 2397 O O . PRO B 1 13 ? 53.219 -49.031 0.118 1 18.12 13 PRO B O 1
ATOM 2400 N N . ILE B 1 14 ? 53.938 -51.156 0.457 1 19.22 14 ILE B N 1
ATOM 2401 C CA . ILE B 1 14 ? 54.344 -52.312 -0.305 1 19.22 14 ILE B CA 1
ATOM 2402 C C . ILE B 1 14 ? 53.219 -52.688 -1.285 1 19.22 14 ILE B C 1
ATOM 2404 O O . ILE B 1 14 ? 52.031 -52.594 -0.959 1 19.22 14 ILE B O 1
ATOM 2408 N N . VAL B 1 15 ? 53.531 -53.125 -2.441 1 22.45 15 VAL B N 1
ATOM 2409 C CA . VAL B 1 15 ? 53.188 -53.344 -3.842 1 22.45 15 VAL B CA 1
ATOM 2410 C C . VAL B 1 15 ? 52.344 -54.625 -3.98 1 22.45 15 VAL B C 1
ATOM 2412 O O . VAL B 1 15 ? 52.031 -55.031 -5.094 1 22.45 15 VAL B O 1
ATOM 2415 N N . SER B 1 16 ? 51.562 -55.031 -2.855 1 18.84 16 SER B N 1
ATOM 2416 C CA . SER B 1 16 ? 51.344 -56.469 -3.021 1 18.84 16 SER B CA 1
ATOM 2417 C C . SER B 1 16 ? 50.594 -56.75 -4.316 1 18.84 16 SER B C 1
ATOM 2419 O O . SER B 1 16 ? 49.594 -56.094 -4.637 1 18.84 16 SER B O 1
ATOM 2421 N N . SER B 1 17 ? 51.188 -57.469 -5.203 1 20.19 17 SER B N 1
ATOM 2422 C CA . SER B 1 17 ? 51.062 -57.812 -6.609 1 20.19 17 SER B CA 1
ATOM 2423 C C . SER B 1 17 ? 49.906 -58.844 -6.809 1 20.19 17 SER B C 1
ATOM 2425 O O . SER B 1 17 ? 49.688 -59.281 -7.93 1 20.19 17 SER B O 1
ATOM 2427 N N . PHE B 1 18 ? 49.125 -59.219 -5.758 1 19.44 18 PHE B N 1
ATOM 2428 C CA . PHE B 1 18 ? 48.781 -60.625 -5.941 1 19.44 18 PHE B CA 1
ATOM 2429 C C . PHE B 1 18 ? 47.938 -60.812 -7.195 1 19.44 18 PHE B C 1
ATOM 2431 O O . PHE B 1 18 ? 47.062 -59.969 -7.492 1 19.44 18 PHE B O 1
ATOM 2438 N N . SER B 1 19 ? 48.344 -61.75 -8.016 1 21.3 19 SER B N 1
ATOM 2439 C CA . SER B 1 19 ? 48.125 -62.219 -9.383 1 21.3 19 SER B CA 1
ATOM 2440 C C . SER B 1 19 ? 46.75 -62.875 -9.539 1 21.3 19 SER B C 1
ATOM 2442 O O . SER B 1 19 ? 46.438 -63.438 -10.602 1 21.3 19 SER B O 1
ATOM 2444 N N . HIS B 1 20 ? 45.781 -62.5 -8.727 1 19.92 20 HIS B N 1
ATOM 2445 C CA . HIS B 1 20 ? 44.844 -63.594 -8.648 1 19.92 20 HIS B CA 1
ATOM 2446 C C . HIS B 1 20 ? 44.281 -63.938 -10.023 1 19.92 20 HIS B C 1
ATOM 2448 O O . HIS B 1 20 ? 44.062 -63.062 -10.844 1 19.92 20 HIS B O 1
ATOM 2454 N N . PHE B 1 21 ? 44.406 -65.25 -10.336 1 22.69 21 PHE B N 1
ATOM 2455 C CA . PHE B 1 21 ? 44.25 -66.062 -11.523 1 22.69 21 PHE B CA 1
ATOM 2456 C C . PHE B 1 21 ? 42.781 -66.125 -11.938 1 22.69 21 PHE B C 1
ATOM 2458 O O . PHE B 1 21 ? 42.438 -66.75 -12.953 1 22.69 21 PHE B O 1
ATOM 2465 N N . THR B 1 22 ? 41.875 -65.25 -11.383 1 21.78 22 THR B N 1
ATOM 2466 C CA . THR B 1 22 ? 40.594 -65.938 -11.359 1 21.78 22 THR B CA 1
ATOM 2467 C C . THR B 1 22 ? 40.156 -66.312 -12.773 1 21.78 22 THR B C 1
ATOM 2469 O O . THR B 1 22 ? 40.375 -65.562 -13.711 1 21.78 22 THR B O 1
ATOM 2472 N N . THR B 1 23 ? 39.75 -67.625 -12.867 1 25.17 23 THR B N 1
ATOM 2473 C CA . THR B 1 23 ? 39.344 -68.562 -13.898 1 25.17 23 THR B CA 1
ATOM 2474 C C . THR B 1 23 ? 38.188 -68 -14.727 1 25.17 23 THR B C 1
ATOM 2476 O O . THR B 1 23 ? 37.344 -67.25 -14.203 1 25.17 23 THR B O 1
ATOM 2479 N N . PRO B 1 24 ? 38.281 -68.188 -16.062 1 27.36 24 PRO B N 1
ATOM 2480 C CA . PRO B 1 24 ? 37.531 -67.562 -17.172 1 27.36 24 PRO B CA 1
ATOM 2481 C C . PRO B 1 24 ? 36.062 -68.062 -17.203 1 27.36 24 PRO B C 1
ATOM 2483 O O . PRO B 1 24 ? 35.812 -69.25 -17.344 1 27.36 24 PRO B O 1
ATOM 2486 N N . THR B 1 25 ? 35.375 -67.938 -16.047 1 25.36 25 THR B N 1
ATOM 2487 C CA . THR B 1 25 ? 34.188 -68.812 -16.141 1 25.36 25 THR B CA 1
ATOM 2488 C C . THR B 1 25 ? 33.375 -68.438 -17.391 1 25.36 25 THR B C 1
ATOM 2490 O O . THR B 1 25 ? 33.188 -67.312 -17.719 1 25.36 25 THR B O 1
ATOM 2493 N N . PRO B 1 26 ? 33.125 -69.438 -18.172 1 27.92 26 PRO B N 1
ATOM 2494 C CA . PRO B 1 26 ? 32.562 -69.5 -19.531 1 27.92 26 PRO B CA 1
ATOM 2495 C C . PRO B 1 26 ? 31.156 -68.938 -19.609 1 27.92 26 PRO B C 1
ATOM 2497 O O . PRO B 1 26 ? 30.578 -68.875 -20.703 1 27.92 26 PRO B O 1
ATOM 2500 N N . THR B 1 27 ? 30.734 -67.938 -18.844 1 23.88 27 THR B N 1
ATOM 2501 C CA . THR B 1 27 ? 29.297 -68 -18.656 1 23.88 27 THR B CA 1
ATOM 2502 C C . THR B 1 27 ? 28.578 -67.812 -20 1 23.88 27 THR B C 1
ATOM 2504 O O . THR B 1 27 ? 28.812 -66.875 -20.734 1 23.88 27 THR B O 1
ATOM 2507 N N . THR B 1 28 ? 28.078 -68.875 -20.562 1 25.41 28 THR B N 1
ATOM 2508 C CA . THR B 1 28 ? 27.375 -69.125 -21.828 1 25.41 28 THR B CA 1
ATOM 2509 C C . THR B 1 28 ? 26.141 -68.25 -21.938 1 25.41 28 THR B C 1
ATOM 2511 O O . THR B 1 28 ? 25.688 -67.938 -23.031 1 25.41 28 THR B O 1
ATOM 2514 N N . ARG B 1 29 ? 25.438 -67.812 -20.891 1 26.97 29 ARG B N 1
ATOM 2515 C CA . ARG B 1 29 ? 24 -67.875 -21.094 1 26.97 29 ARG B CA 1
ATOM 2516 C C . ARG B 1 29 ? 23.578 -67.062 -22.312 1 26.97 29 ARG B C 1
ATOM 2518 O O . ARG B 1 29 ? 24.281 -66.125 -22.719 1 26.97 29 ARG B O 1
ATOM 2525 N N . SER B 1 30 ? 22.391 -67.375 -22.75 1 28.38 30 SER B N 1
ATOM 2526 C CA . SER B 1 30 ? 21.234 -67.5 -23.656 1 28.38 30 SER B CA 1
ATOM 2527 C C . SER B 1 30 ? 20.562 -66.125 -23.797 1 28.38 30 SER B C 1
ATOM 2529 O O . SER B 1 30 ? 20.266 -65.438 -22.812 1 28.38 30 SER B O 1
ATOM 2531 N N . ARG B 1 31 ? 20.859 -65.5 -24.844 1 28.94 31 ARG B N 1
ATOM 2532 C CA . ARG B 1 31 ? 20.359 -64.188 -25.266 1 28.94 31 ARG B CA 1
ATOM 2533 C C . ARG B 1 31 ? 18.828 -64.188 -25.234 1 28.94 31 ARG B C 1
ATOM 2535 O O . ARG B 1 31 ? 18.172 -64.688 -26.125 1 28.94 31 ARG B O 1
ATOM 2542 N N . HIS B 1 32 ? 18.219 -64.625 -24.109 1 29.36 32 HIS B N 1
ATOM 2543 C CA . HIS B 1 32 ? 16.781 -64.438 -24.297 1 29.36 32 HIS B CA 1
ATOM 2544 C C . HIS B 1 32 ? 16.422 -63.031 -24.75 1 29.36 32 HIS B C 1
ATOM 2546 O O . HIS B 1 32 ? 16.953 -62.062 -24.188 1 29.36 32 HIS B O 1
ATOM 2552 N N . PRO B 1 33 ? 16.125 -62.906 -25.984 1 31.56 33 PRO B N 1
ATOM 2553 C CA . PRO B 1 33 ? 15.703 -61.562 -26.438 1 31.56 33 PRO B CA 1
ATOM 2554 C C . PRO B 1 33 ? 14.727 -60.906 -25.469 1 31.56 33 PRO B C 1
ATOM 2556 O O . PRO B 1 33 ? 13.727 -61.5 -25.078 1 31.56 33 PRO B O 1
ATOM 2559 N N . HIS B 1 34 ? 15.172 -60.25 -24.391 1 29.28 34 HIS B N 1
ATOM 2560 C CA . HIS B 1 34 ? 14.211 -59.5 -23.594 1 29.28 34 HIS B CA 1
ATOM 2561 C C . HIS B 1 34 ? 13.297 -58.688 -24.484 1 29.28 34 HIS B C 1
ATOM 2563 O O . HIS B 1 34 ? 13.75 -57.75 -25.172 1 29.28 34 HIS B O 1
ATOM 2569 N N . LEU B 1 35 ? 12.406 -59.344 -25.203 1 32.88 35 LEU B N 1
ATOM 2570 C CA . LEU B 1 35 ? 11.352 -58.531 -25.828 1 32.88 35 LEU B CA 1
ATOM 2571 C C . LEU B 1 35 ? 10.859 -57.438 -24.875 1 32.88 35 LEU B C 1
ATOM 2573 O O . LEU B 1 35 ? 10.516 -57.719 -23.734 1 32.88 35 LEU B O 1
ATOM 2577 N N . HIS B 1 36 ? 11.461 -56.344 -24.938 1 31.36 36 HIS B N 1
ATOM 2578 C CA . HIS B 1 36 ? 10.938 -55.188 -24.219 1 31.36 36 HIS B CA 1
ATOM 2579 C C . HIS B 1 36 ? 9.414 -55.156 -24.266 1 31.36 36 HIS B C 1
ATOM 2581 O O . HIS B 1 36 ? 8.82 -55.375 -25.328 1 31.36 36 HIS B O 1
ATOM 2587 N N . PRO B 1 37 ? 8.734 -55.688 -23.25 1 37.66 37 PRO B N 1
ATOM 2588 C CA . PRO B 1 37 ? 7.285 -55.531 -23.375 1 37.66 37 PRO B CA 1
ATOM 2589 C C . PRO B 1 37 ? 6.902 -54.188 -24.031 1 37.66 37 PRO B C 1
ATOM 2591 O O . PRO B 1 37 ? 7.664 -53.219 -23.969 1 37.66 37 PRO B O 1
ATOM 2594 N N . PRO B 1 38 ? 6.184 -54.219 -25.141 1 35.97 38 PRO B N 1
ATOM 2595 C CA . PRO B 1 38 ? 5.754 -52.938 -25.656 1 35.97 38 PRO B CA 1
ATOM 2596 C C . PRO B 1 38 ? 5.441 -51.906 -24.547 1 35.97 38 PRO B C 1
ATOM 2598 O O . PRO B 1 38 ? 4.992 -52.312 -23.453 1 35.97 38 PRO B O 1
ATOM 2601 N N . SER B 1 39 ? 6.309 -51.125 -24.203 1 35.5 39 SER B N 1
ATOM 2602 C CA . SER B 1 39 ? 5.941 -49.969 -23.375 1 35.5 39 SER B CA 1
ATOM 2603 C C . SER B 1 39 ? 4.504 -49.531 -23.641 1 35.5 39 SER B C 1
ATOM 2605 O O . SER B 1 39 ? 4.215 -48.969 -24.703 1 35.5 39 SER B O 1
ATOM 2607 N N . ILE B 1 40 ? 3.559 -50.375 -23.469 1 37.31 40 ILE B N 1
ATOM 2608 C CA . ILE B 1 40 ? 2.195 -49.844 -23.438 1 37.31 40 ILE B CA 1
ATOM 2609 C C . ILE B 1 40 ? 2.178 -48.469 -22.812 1 37.31 40 ILE B C 1
ATOM 2611 O O . ILE B 1 40 ? 2.461 -48.312 -21.625 1 37.31 40 ILE B O 1
ATOM 2615 N N . ASN B 1 41 ? 2.709 -47.469 -23.438 1 39.31 41 ASN B N 1
ATOM 2616 C CA . ASN B 1 41 ? 2.277 -46.125 -23.109 1 39.31 41 ASN B CA 1
ATOM 2617 C C . ASN B 1 41 ? 0.84 -46.125 -22.594 1 39.31 41 ASN B C 1
ATOM 2619 O O . ASN B 1 41 ? -0.103 -46.281 -23.375 1 39.31 41 ASN B O 1
ATOM 2623 N N . PHE B 1 42 ? 0.499 -46.844 -21.641 1 41.09 42 PHE B N 1
ATOM 2624 C CA . PHE B 1 42 ? -0.807 -46.719 -21 1 41.09 42 PHE B CA 1
ATOM 2625 C C . PHE B 1 42 ? -1.349 -45.281 -21.141 1 41.09 42 PHE B C 1
ATOM 2627 O O . PHE B 1 42 ? -0.877 -44.375 -20.469 1 41.09 42 PHE B O 1
ATOM 2634 N N . ARG B 1 43 ? -1.598 -44.844 -22.312 1 51.28 43 ARG B N 1
ATOM 2635 C CA . ARG B 1 43 ? -2.355 -43.594 -22.562 1 51.28 43 ARG B CA 1
ATOM 2636 C C . ARG B 1 43 ? -3.486 -43.438 -21.562 1 51.28 43 ARG B C 1
ATOM 2638 O O . ARG B 1 43 ? -4.41 -44.25 -21.516 1 51.28 43 ARG B O 1
ATOM 2645 N N . THR B 1 44 ? -3.145 -43.094 -20.375 1 65.25 44 THR B N 1
ATOM 2646 C CA . THR B 1 44 ? -4.234 -42.781 -19.453 1 65.25 44 THR B CA 1
ATOM 2647 C C . THR B 1 44 ? -5.438 -42.219 -20.219 1 65.25 44 THR B C 1
ATOM 2649 O O . THR B 1 44 ? -5.281 -41.5 -21.203 1 65.25 44 THR B O 1
ATOM 2652 N N . SER B 1 45 ? -6.598 -42.875 -20.031 1 79.44 45 SER B N 1
ATOM 2653 C CA . SER B 1 45 ? -7.859 -42.5 -20.656 1 79.44 45 SER B CA 1
ATOM 2654 C C . SER B 1 45 ? -8.125 -41 -20.516 1 79.44 45 SER B C 1
ATOM 2656 O O . SER B 1 45 ? -7.578 -40.375 -19.625 1 79.44 45 SER B O 1
ATOM 2658 N N . HIS B 1 46 ? -8.523 -40.531 -21.594 1 81.44 46 HIS B N 1
ATOM 2659 C CA . HIS B 1 46 ? -8.969 -39.156 -21.609 1 81.44 46 HIS B CA 1
ATOM 2660 C C . HIS B 1 46 ? -9.703 -38.781 -20.312 1 81.44 46 HIS B C 1
ATOM 2662 O O . HIS B 1 46 ? -9.438 -37.75 -19.719 1 81.44 46 HIS B O 1
ATOM 2668 N N . GLN B 1 47 ? -10.445 -39.719 -19.828 1 82.88 47 GLN B N 1
ATOM 2669 C CA . GLN B 1 47 ? -11.234 -39.469 -18.625 1 82.88 47 GLN B CA 1
ATOM 2670 C C . GLN B 1 47 ? -10.352 -39.375 -17.391 1 82.88 47 GLN B C 1
ATOM 2672 O O . GLN B 1 47 ? -10.57 -38.531 -16.516 1 82.88 47 GLN B O 1
ATOM 2677 N N . GLN B 1 48 ? -9.352 -40.219 -17.391 1 87.38 48 GLN B N 1
ATOM 2678 C CA . GLN B 1 48 ? -8.438 -40.219 -16.25 1 87.38 48 GLN B CA 1
ATOM 2679 C C . GLN B 1 48 ? -7.609 -38.938 -16.234 1 87.38 48 GLN B C 1
ATOM 2681 O O . GLN B 1 48 ? -7.387 -38.344 -15.172 1 87.38 48 GLN B O 1
ATOM 2686 N N . ASN B 1 49 ? -7.199 -38.594 -17.406 1 88.56 49 ASN B N 1
ATOM 2687 C CA . ASN B 1 49 ? -6.43 -37.344 -17.516 1 88.56 49 ASN B CA 1
ATOM 2688 C C . ASN B 1 49 ? -7.25 -36.125 -17.109 1 88.56 49 ASN B C 1
ATOM 2690 O O . ASN B 1 49 ? -6.742 -35.25 -16.422 1 88.56 49 ASN B O 1
ATOM 2694 N N . LEU B 1 50 ? -8.445 -36.125 -17.5 1 86.56 50 LEU B N 1
ATOM 2695 C CA . LEU B 1 50 ? -9.352 -35.031 -17.141 1 86.56 50 LEU B CA 1
ATOM 2696 C C . LEU B 1 50 ? -9.578 -35 -15.641 1 86.56 50 LEU B C 1
ATOM 2698 O O . LEU B 1 50 ? -9.602 -33.906 -15.039 1 86.56 50 LEU B O 1
ATOM 2702 N N . ARG B 1 51 ? -9.75 -36.094 -15.039 1 86.38 51 ARG B N 1
ATOM 2703 C CA . ARG B 1 51 ? -9.93 -36.188 -13.594 1 86.38 51 ARG B CA 1
ATOM 2704 C C . ARG B 1 51 ? -8.695 -35.688 -12.852 1 86.38 51 ARG B C 1
ATOM 2706 O O . ARG B 1 51 ? -8.812 -34.969 -11.844 1 86.38 51 ARG B O 1
ATOM 2713 N N . TYR B 1 52 ? -7.59 -36.031 -13.422 1 89.38 52 TYR B N 1
ATOM 2714 C CA . TYR B 1 52 ? -6.34 -35.594 -12.82 1 89.38 52 TYR B CA 1
ATOM 2715 C C . TYR B 1 52 ? -6.23 -34.062 -12.867 1 89.38 52 TYR B C 1
ATOM 2717 O O . TYR B 1 52 ? -5.918 -33.438 -11.859 1 89.38 52 TYR B O 1
ATOM 2725 N N . LEU B 1 53 ? -6.512 -33.469 -13.969 1 89.94 53 LEU B N 1
ATOM 2726 C CA . LEU B 1 53 ? -6.426 -32.031 -14.133 1 89.94 53 LEU B CA 1
ATOM 2727 C C . LEU B 1 53 ? -7.438 -31.312 -13.242 1 89.94 53 LEU B C 1
ATOM 2729 O O . LEU B 1 53 ? -7.164 -30.219 -12.719 1 89.94 53 LEU B O 1
ATOM 2733 N N . LYS B 1 54 ? -8.539 -31.922 -13.062 1 84.88 54 LYS B N 1
ATOM 2734 C CA . LYS B 1 54 ? -9.547 -31.391 -12.156 1 84.88 54 LYS B CA 1
ATOM 2735 C C . LYS B 1 54 ? -9.055 -31.422 -10.711 1 84.88 54 LYS B C 1
ATOM 2737 O O . LYS B 1 54 ? -9.281 -30.484 -9.945 1 84.88 54 LYS B O 1
ATOM 2742 N N . SER B 1 55 ? -8.367 -32.531 -10.469 1 84 55 SER B N 1
ATOM 2743 C CA . SER B 1 55 ? -7.859 -32.656 -9.109 1 84 55 SER B CA 1
ATOM 2744 C C . SER B 1 55 ? -6.793 -31.609 -8.812 1 84 55 SER B C 1
ATOM 2746 O O . SER B 1 55 ? -6.586 -31.25 -7.652 1 84 55 SER B O 1
ATOM 2748 N N . LEU B 1 56 ? -6.164 -31.109 -9.812 1 86.94 56 LEU B N 1
ATOM 2749 C CA . LEU B 1 56 ? -5.148 -30.078 -9.664 1 86.94 56 LEU B CA 1
ATOM 2750 C C . LEU B 1 56 ? -5.785 -28.688 -9.625 1 86.94 56 LEU B C 1
ATOM 2752 O O . LEU B 1 56 ? -5.094 -27.688 -9.406 1 86.94 56 LEU B O 1
ATOM 2756 N N . ASN B 1 57 ? -7 -28.609 -9.82 1 80.44 57 ASN B N 1
ATOM 2757 C CA . ASN B 1 57 ? -7.77 -27.375 -9.836 1 80.44 57 ASN B CA 1
ATOM 2758 C C . ASN B 1 57 ? -7.324 -26.453 -10.969 1 80.44 57 ASN B C 1
ATOM 2760 O O . ASN B 1 57 ? -7.262 -25.234 -10.789 1 80.44 57 ASN B O 1
ATOM 2764 N N . ILE B 1 58 ? -6.867 -26.984 -11.953 1 83.94 58 ILE B N 1
ATOM 2765 C CA . ILE B 1 58 ? -6.465 -26.25 -13.148 1 83.94 58 ILE B CA 1
ATOM 2766 C C . ILE B 1 58 ? -7.688 -25.953 -14.008 1 83.94 58 ILE B C 1
ATOM 2768 O O . ILE B 1 58 ? -7.82 -24.859 -14.562 1 83.94 58 ILE B O 1
ATOM 2772 N N . ILE B 1 5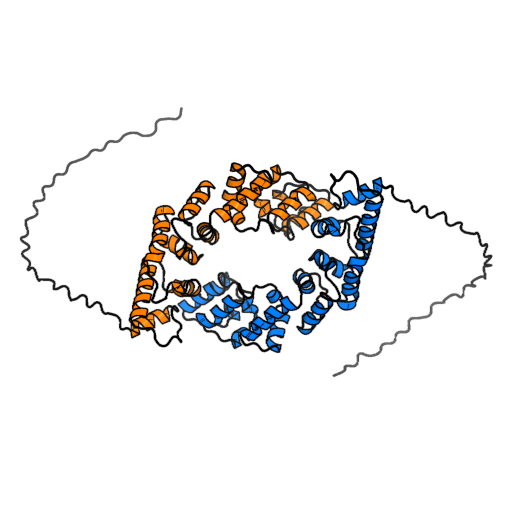9 ? -8.516 -26.953 -14.094 1 78.19 59 ILE B N 1
ATOM 2773 C CA . ILE B 1 59 ? -9.727 -26.812 -14.898 1 78.19 59 ILE B CA 1
ATOM 2774 C C . ILE B 1 59 ? -10.938 -26.656 -13.977 1 78.19 59 ILE B C 1
ATOM 2776 O O . ILE B 1 59 ? -11.031 -27.328 -12.945 1 78.19 59 ILE B O 1
ATOM 2780 N N . ASP B 1 60 ? -11.695 -25.688 -14.422 1 72.38 60 ASP B N 1
ATOM 2781 C CA . ASP B 1 60 ? -12.953 -25.531 -13.703 1 72.38 60 ASP B CA 1
ATOM 2782 C C . ASP B 1 60 ? -13.758 -26.828 -13.711 1 72.38 60 ASP B C 1
ATOM 2784 O O . ASP B 1 60 ? -13.898 -27.469 -14.75 1 72.38 60 ASP B O 1
ATOM 2788 N N . PRO B 1 61 ? -14.156 -27.172 -12.555 1 63.75 61 PRO B N 1
ATOM 2789 C CA . PRO B 1 61 ? -14.938 -28.406 -12.492 1 63.75 61 PRO B CA 1
ATOM 2790 C C . PRO B 1 61 ? -16.188 -28.359 -13.359 1 63.75 61 PRO B C 1
ATOM 2792 O O . PRO B 1 61 ? -16.703 -29.406 -13.766 1 63.75 61 PRO B O 1
ATOM 2795 N N . GLN B 1 62 ? -16.594 -27.094 -13.516 1 62.53 62 GLN B N 1
ATOM 2796 C CA . GLN B 1 62 ? -17.844 -26.969 -14.281 1 62.53 62 GLN B CA 1
ATOM 2797 C C . GLN B 1 62 ? -17.562 -26.984 -15.781 1 62.53 62 GLN B C 1
ATOM 2799 O O . GLN B 1 62 ? -18.5 -26.953 -16.594 1 62.53 62 GLN B O 1
ATOM 2804 N N . THR B 1 63 ? -16.297 -26.922 -16.016 1 62.75 63 THR B N 1
ATOM 2805 C CA . THR B 1 63 ? -15.969 -26.922 -17.438 1 62.75 63 THR B CA 1
ATOM 2806 C C . THR B 1 63 ? -16.203 -28.297 -18.047 1 62.75 63 THR B C 1
ATOM 2808 O O . THR B 1 63 ? -15.664 -29.297 -17.562 1 62.75 63 THR B O 1
ATOM 2811 N N . ARG B 1 64 ? -17.375 -28.609 -18.703 1 60.94 64 ARG B N 1
ATOM 2812 C CA . ARG B 1 64 ? -17.859 -29.859 -19.25 1 60.94 64 ARG B CA 1
ATOM 2813 C C . ARG B 1 64 ? -16.844 -30.484 -20.203 1 60.94 64 ARG B C 1
ATOM 2815 O O . ARG B 1 64 ? -16.625 -31.703 -20.188 1 60.94 64 ARG B O 1
ATOM 2822 N N . PHE B 1 65 ? -16.562 -29.766 -21.312 1 61.94 65 PHE B N 1
ATOM 2823 C CA . PHE B 1 65 ? -15.984 -30.547 -22.391 1 61.94 65 PHE B CA 1
ATOM 2824 C C . PHE B 1 65 ? -14.727 -29.891 -22.938 1 61.94 65 PHE B C 1
ATOM 2826 O O . PHE B 1 65 ? -14.758 -28.719 -23.344 1 61.94 65 PHE B O 1
ATOM 2833 N N . ARG B 1 66 ? -13.5 -30.484 -22.406 1 73.44 66 ARG B N 1
ATOM 2834 C CA . ARG B 1 66 ? -12.305 -30.109 -23.141 1 73.44 66 ARG B CA 1
ATOM 2835 C C . ARG B 1 66 ? -11.875 -31.219 -24.094 1 73.44 66 ARG B C 1
ATOM 2837 O O . ARG B 1 66 ? -11.945 -32.406 -23.75 1 73.44 66 ARG B O 1
ATOM 2844 N N . SER B 1 67 ? -11.695 -30.906 -25.359 1 82.38 67 SER B N 1
ATOM 2845 C CA . SER B 1 67 ? -11.242 -31.875 -26.359 1 82.38 67 SER B CA 1
ATOM 2846 C C . SER B 1 67 ? -10.039 -32.656 -25.859 1 82.38 67 SER B C 1
ATOM 2848 O O . SER B 1 67 ? -9.258 -32.156 -25.047 1 82.38 67 SER B O 1
ATOM 2850 N N . PRO B 1 68 ? -9.992 -33.844 -26.219 1 84.94 68 PRO B N 1
ATOM 2851 C CA . PRO B 1 68 ? -8.836 -34.656 -25.828 1 84.94 68 PRO B CA 1
ATOM 2852 C C . PRO B 1 68 ? -7.508 -33.969 -26.172 1 84.94 68 PRO B C 1
ATOM 2854 O O . PRO B 1 68 ? -6.551 -34.062 -25.391 1 84.94 68 PRO B O 1
ATOM 2857 N N . ASP B 1 69 ? -7.512 -33.312 -27.266 1 86.75 69 ASP B N 1
ATOM 2858 C CA . ASP B 1 69 ? -6.289 -32.625 -27.656 1 86.75 69 ASP B CA 1
ATOM 2859 C C . ASP B 1 69 ? -5.945 -31.5 -26.656 1 86.75 69 ASP B C 1
ATOM 2861 O O . ASP B 1 69 ? -4.773 -31.312 -26.312 1 86.75 69 ASP B O 1
ATOM 2865 N N . ALA B 1 70 ? -6.938 -30.844 -26.281 1 88.12 70 ALA B N 1
ATOM 2866 C CA . ALA B 1 70 ? -6.734 -29.766 -25.312 1 88.12 70 ALA B CA 1
ATOM 2867 C C . ALA B 1 70 ? -6.227 -30.328 -23.984 1 88.12 70 ALA B C 1
ATOM 2869 O O . ALA B 1 70 ? -5.312 -29.75 -23.375 1 88.12 70 ALA B O 1
ATOM 2870 N N . VAL B 1 71 ? -6.754 -31.375 -23.562 1 89.25 71 VAL B N 1
ATOM 2871 C CA . VAL B 1 71 ? -6.375 -32 -22.297 1 89.25 71 VAL B CA 1
ATOM 2872 C C . VAL B 1 71 ? -4.926 -32.469 -22.375 1 89.25 71 VAL B C 1
ATOM 2874 O O . VAL B 1 71 ? -4.156 -32.281 -21.438 1 89.25 71 VAL B O 1
ATOM 2877 N N . ASP B 1 72 ? -4.605 -33.031 -23.484 1 90.19 72 ASP B N 1
ATOM 2878 C CA . ASP B 1 72 ? -3.244 -33.531 -23.672 1 90.19 72 ASP B CA 1
ATOM 2879 C C . ASP B 1 72 ? -2.232 -32.375 -23.641 1 90.19 72 ASP B C 1
ATOM 2881 O O . ASP B 1 72 ? -1.145 -32.531 -23.078 1 90.19 72 ASP B O 1
ATOM 2885 N N . GLN B 1 73 ? -2.633 -31.312 -24.25 1 90.88 73 GLN B N 1
ATOM 2886 C CA . GLN B 1 73 ? -1.745 -30.156 -24.266 1 90.88 73 GLN B CA 1
ATOM 2887 C C . GLN B 1 73 ? -1.515 -29.625 -22.844 1 90.88 73 GLN B C 1
ATOM 2889 O O . GLN B 1 73 ? -0.384 -29.297 -22.484 1 90.88 73 GLN B O 1
ATOM 2894 N N . ILE B 1 74 ? -2.564 -29.547 -22.125 1 93.06 74 ILE B N 1
ATOM 2895 C CA . ILE B 1 74 ? -2.463 -29.062 -20.75 1 93.06 74 ILE B CA 1
ATOM 2896 C C . ILE B 1 74 ? -1.602 -30.016 -19.922 1 93.06 74 ILE B C 1
ATOM 2898 O O . ILE B 1 74 ? -0.782 -29.578 -19.109 1 93.06 74 ILE B O 1
ATOM 2902 N N . LEU B 1 75 ? -1.789 -31.25 -20.188 1 93.19 75 LEU B N 1
ATOM 2903 C CA . LEU B 1 75 ? -1.016 -32.25 -19.469 1 93.19 75 LEU B CA 1
ATOM 2904 C C . LEU B 1 75 ? 0.47 -32.125 -19.797 1 93.19 75 LEU B C 1
ATOM 2906 O O . LEU B 1 75 ? 1.317 -32.344 -18.922 1 93.19 75 LEU B O 1
ATOM 2910 N N . THR B 1 76 ? 0.728 -31.859 -21 1 94.44 76 THR B N 1
ATOM 2911 C CA . THR B 1 76 ? 2.113 -31.656 -21.391 1 94.44 76 THR B CA 1
ATOM 2912 C C . THR B 1 76 ? 2.734 -30.516 -20.594 1 94.44 76 THR B C 1
ATOM 2914 O O . THR B 1 76 ? 3.873 -30.609 -20.125 1 94.44 76 THR B O 1
ATOM 2917 N N . THR B 1 77 ? 1.989 -29.469 -20.453 1 95.56 77 THR B N 1
ATOM 2918 C CA . THR B 1 77 ? 2.453 -28.328 -19.688 1 95.56 77 THR B CA 1
ATOM 2919 C C . THR B 1 77 ? 2.668 -28.719 -18.219 1 95.56 77 THR B C 1
ATOM 2921 O O . THR B 1 77 ? 3.684 -28.359 -17.625 1 95.56 77 THR B O 1
ATOM 2924 N N . VAL B 1 78 ? 1.772 -29.453 -17.672 1 96 78 VAL B N 1
ATOM 2925 C CA . VAL B 1 78 ? 1.85 -29.906 -16.297 1 96 78 VAL B CA 1
ATOM 2926 C C . VAL B 1 78 ? 3.102 -30.75 -16.094 1 96 78 VAL B C 1
ATOM 2928 O O . VAL B 1 78 ? 3.854 -30.547 -15.133 1 96 78 VAL B O 1
ATOM 2931 N N . HIS B 1 79 ? 3.305 -31.656 -17.016 1 95.94 79 HIS B N 1
ATOM 2932 C CA . HIS B 1 79 ? 4.469 -32.531 -16.922 1 95.94 79 HIS B CA 1
ATOM 2933 C C . HIS B 1 79 ? 5.766 -31.734 -17.047 1 95.94 79 HIS B C 1
ATOM 2935 O O . HIS B 1 79 ? 6.742 -32.031 -16.344 1 95.94 79 HIS B O 1
ATOM 2941 N N . PHE B 1 80 ? 5.742 -30.812 -17.891 1 97.19 80 PHE B N 1
ATOM 2942 C CA . PHE B 1 80 ? 6.91 -29.953 -18.031 1 97.19 80 PHE B CA 1
ATOM 2943 C C . PHE B 1 80 ? 7.223 -29.234 -16.719 1 97.19 80 PHE B C 1
ATOM 2945 O O . PHE B 1 80 ? 8.359 -29.266 -16.25 1 97.19 80 PHE B O 1
ATOM 2952 N N . LEU B 1 81 ? 6.242 -28.609 -16.125 1 97.62 81 LEU B N 1
ATOM 2953 C CA . LEU B 1 81 ? 6.434 -27.875 -14.891 1 97.62 81 LEU B CA 1
ATOM 2954 C C . LEU B 1 81 ? 6.848 -28.797 -13.75 1 97.62 81 LEU B C 1
ATOM 2956 O O . LEU B 1 81 ? 7.664 -28.422 -12.906 1 97.62 81 LEU B O 1
ATOM 2960 N N . LYS B 1 82 ? 6.309 -29.984 -13.742 1 97.19 82 LYS B N 1
ATOM 2961 C CA . LYS B 1 82 ? 6.719 -30.953 -12.734 1 97.19 82 LYS B CA 1
ATOM 2962 C C . LYS B 1 82 ? 8.195 -31.312 -12.891 1 97.19 82 LYS B C 1
ATOM 2964 O O . LYS B 1 82 ? 8.898 -31.516 -11.898 1 97.19 82 LYS B O 1
ATOM 2969 N N . SER B 1 83 ? 8.586 -31.391 -14.133 1 96.88 83 SER B N 1
ATOM 2970 C CA . SER B 1 83 ? 9.992 -31.672 -14.406 1 96.88 83 SER B CA 1
ATOM 2971 C C . SER B 1 83 ? 10.883 -30.531 -13.93 1 96.88 83 SER B C 1
ATOM 2973 O O . SER B 1 83 ? 12.086 -30.719 -13.734 1 96.88 83 SER B O 1
ATOM 2975 N N . LYS B 1 84 ? 10.328 -29.375 -13.758 1 97.44 84 LYS B N 1
ATOM 2976 C CA . LYS B 1 84 ? 11.062 -28.203 -13.289 1 97.44 84 LYS B CA 1
ATOM 2977 C C . LYS B 1 84 ? 10.906 -28.016 -11.781 1 97.44 84 LYS B C 1
ATOM 2979 O O . LYS B 1 84 ? 11.266 -26.969 -11.242 1 97.44 84 LYS B O 1
ATOM 2984 N N . GLY B 1 85 ? 10.297 -28.969 -11.109 1 96.5 85 GLY B N 1
ATOM 2985 C CA . GLY B 1 85 ? 10.32 -28.969 -9.656 1 96.5 85 GLY B CA 1
ATOM 2986 C C . GLY B 1 85 ? 8.977 -28.609 -9.039 1 96.5 85 GLY B C 1
ATOM 2987 O O . GLY B 1 85 ? 8.836 -28.609 -7.816 1 96.5 85 GLY B O 1
ATOM 2988 N N . PHE B 1 86 ? 7.973 -28.359 -9.758 1 97.25 86 PHE B N 1
ATOM 2989 C CA . PHE B 1 86 ? 6.672 -28 -9.211 1 97.25 86 PHE B CA 1
ATOM 2990 C C . PHE B 1 86 ? 5.91 -29.234 -8.742 1 97.25 86 PHE B C 1
ATOM 2992 O O . PHE B 1 86 ? 5.965 -30.281 -9.375 1 97.25 86 PHE B O 1
ATOM 2999 N N . SER B 1 87 ? 5.262 -29.047 -7.652 1 94.06 87 SER B N 1
ATOM 3000 C CA . SER B 1 87 ? 4.426 -30.109 -7.109 1 94.06 87 SER B CA 1
ATOM 3001 C C . SER B 1 87 ? 2.951 -29.875 -7.41 1 94.06 87 SER B C 1
ATOM 3003 O O . SER B 1 87 ? 2.578 -28.797 -7.875 1 94.06 87 SER B O 1
ATOM 3005 N N . ASP B 1 88 ? 2.102 -30.859 -7.125 1 91.69 88 ASP B N 1
ATOM 3006 C CA . ASP B 1 88 ? 0.665 -30.766 -7.371 1 91.69 88 ASP B CA 1
ATOM 3007 C C . ASP B 1 88 ? 0.047 -29.609 -6.605 1 91.69 88 ASP B C 1
ATOM 3009 O O . ASP B 1 88 ? -0.875 -28.953 -7.098 1 91.69 88 ASP B O 1
ATOM 3013 N N . SER B 1 89 ? 0.629 -29.281 -5.492 1 88.88 89 SER B N 1
ATOM 3014 C CA . SER B 1 89 ? 0.068 -28.25 -4.629 1 88.88 89 SER B CA 1
ATOM 3015 C C . SER B 1 89 ? 0.369 -26.859 -5.164 1 88.88 89 SER B C 1
ATOM 3017 O O . SER B 1 89 ? -0.229 -25.875 -4.723 1 88.88 89 SER B O 1
ATOM 3019 N N . ASP B 1 90 ? 1.179 -26.781 -6.16 1 93.12 90 ASP B N 1
ATOM 3020 C CA . ASP B 1 90 ? 1.576 -25.484 -6.695 1 93.12 90 ASP B CA 1
ATOM 3021 C C . ASP B 1 90 ? 0.65 -25.047 -7.832 1 93.12 90 ASP B C 1
ATOM 3023 O O . ASP B 1 90 ? 0.589 -23.859 -8.172 1 93.12 90 ASP B O 1
ATOM 3027 N N . PHE B 1 91 ? -0.039 -25.922 -8.383 1 93.69 91 PHE B N 1
ATOM 3028 C CA . PHE B 1 91 ? -0.722 -25.688 -9.648 1 93.69 91 PHE B CA 1
ATOM 3029 C C . PHE B 1 91 ? -1.938 -24.797 -9.453 1 93.69 91 PHE B C 1
ATOM 3031 O O . PHE B 1 91 ? -2.232 -23.938 -10.289 1 93.69 91 PHE B O 1
ATOM 3038 N N . PRO B 1 92 ? -2.592 -25 -8.328 1 89.12 92 PRO B N 1
ATOM 3039 C CA . PRO B 1 92 ? -3.713 -24.078 -8.148 1 89.12 92 PRO B CA 1
ATOM 3040 C C . PRO B 1 92 ? -3.277 -22.609 -8.164 1 89.12 92 PRO B C 1
ATOM 3042 O O . PRO B 1 92 ? -3.943 -21.766 -8.766 1 89.12 92 PRO B O 1
ATOM 3045 N N . ARG B 1 93 ? -2.221 -22.297 -7.551 1 90.19 93 ARG B N 1
ATOM 3046 C CA . ARG B 1 93 ? -1.688 -20.938 -7.535 1 90.19 93 ARG B CA 1
ATOM 3047 C C . ARG B 1 93 ? -1.286 -20.5 -8.938 1 90.19 93 ARG B C 1
ATOM 3049 O O . ARG B 1 93 ? -1.635 -19.391 -9.367 1 90.19 93 ARG B O 1
ATOM 3056 N N . LEU B 1 94 ? -0.59 -21.328 -9.609 1 94.56 94 LEU B N 1
ATOM 3057 C CA . LEU B 1 94 ? -0.16 -21 -10.969 1 94.56 94 LEU B CA 1
ATOM 3058 C C . LEU B 1 94 ? -1.361 -20.812 -11.883 1 94.56 94 LEU B C 1
ATOM 3060 O O . LEU B 1 94 ? -1.368 -19.906 -12.719 1 94.56 94 LEU B O 1
ATOM 3064 N N . ALA B 1 95 ? -2.35 -21.656 -11.711 1 92.75 95 ALA B N 1
ATOM 3065 C CA . ALA B 1 95 ? -3.545 -21.578 -12.547 1 92.75 95 ALA B CA 1
ATOM 3066 C C . ALA B 1 95 ? -4.309 -20.281 -12.297 1 92.75 95 ALA B C 1
ATOM 3068 O O . ALA B 1 95 ? -4.91 -19.719 -13.219 1 92.75 95 ALA B O 1
ATOM 3069 N N . PHE B 1 96 ? -4.238 -19.875 -11.055 1 90.44 96 PHE B N 1
ATOM 3070 C CA . PHE B 1 96 ? -4.973 -18.672 -10.703 1 90.44 96 PHE B CA 1
ATOM 3071 C C . PHE B 1 96 ? -4.266 -17.438 -11.234 1 90.44 96 PHE B C 1
ATOM 3073 O O . PHE B 1 96 ? -4.895 -16.578 -11.859 1 90.44 96 PHE B O 1
ATOM 3080 N N . PHE B 1 97 ? -3.014 -17.375 -11.148 1 91.94 97 PHE B N 1
ATOM 3081 C CA . PHE B 1 97 ? -2.285 -16.156 -11.492 1 91.94 97 PHE B CA 1
ATOM 3082 C C . PHE B 1 97 ? -1.865 -16.188 -12.961 1 91.94 97 PHE B C 1
ATOM 3084 O O . PHE B 1 97 ? -1.673 -15.125 -13.57 1 91.94 97 PHE B O 1
ATOM 3091 N N . CYS B 1 98 ? -1.679 -17.328 -13.539 1 93.94 98 CYS B N 1
ATOM 3092 C CA . CYS B 1 98 ? -1.28 -17.469 -14.938 1 93.94 98 CYS B CA 1
ATOM 3093 C C . CYS B 1 98 ? -2.166 -18.484 -15.648 1 93.94 98 CYS B C 1
ATOM 3095 O O . CYS B 1 98 ? -1.686 -19.531 -16.109 1 93.94 98 CYS B O 1
ATOM 3097 N N . PRO B 1 99 ? -3.328 -18.125 -15.836 1 91.19 99 PRO B N 1
ATOM 3098 C CA . PRO B 1 99 ? -4.258 -19.062 -16.453 1 91.19 99 PRO B CA 1
ATOM 3099 C C . PRO B 1 99 ? -3.859 -19.438 -17.875 1 91.19 99 PRO B C 1
ATOM 3101 O O . PRO B 1 99 ? -4.184 -20.531 -18.344 1 91.19 99 PRO B O 1
ATOM 3104 N N . ASN B 1 100 ? -3.094 -18.609 -18.5 1 92.19 100 ASN B N 1
ATOM 3105 C CA . ASN B 1 100 ? -2.666 -18.844 -19.875 1 92.19 100 ASN B CA 1
ATOM 3106 C C . ASN B 1 100 ? -1.792 -20.094 -19.984 1 92.19 100 ASN B C 1
ATOM 3108 O O . ASN B 1 100 ? -1.677 -20.672 -21.062 1 92.19 100 ASN B O 1
ATOM 3112 N N . LEU B 1 101 ? -1.183 -20.453 -18.953 1 94.19 101 LEU B N 1
ATOM 3113 C CA . LEU B 1 101 ? -0.338 -21.641 -18.938 1 94.19 101 LEU B CA 1
ATOM 3114 C C . LEU B 1 101 ? -1.148 -22.891 -19.25 1 94.19 101 LEU B C 1
ATOM 3116 O O . LEU B 1 101 ? -0.61 -23.859 -19.797 1 94.19 101 LEU B O 1
ATOM 3120 N N . PHE B 1 102 ? -2.438 -22.812 -18.922 1 93 102 PHE B N 1
ATOM 3121 C CA . PHE B 1 102 ? -3.238 -24.031 -18.984 1 93 102 PHE B CA 1
ATOM 3122 C C . PHE B 1 102 ? -4.348 -23.891 -20.031 1 93 102 PHE B C 1
ATOM 3124 O O . PHE B 1 102 ? -5.512 -24.188 -19.734 1 93 102 PHE B O 1
ATOM 3131 N N . THR B 1 103 ? -3.902 -23.438 -21.109 1 90.06 103 THR B N 1
ATOM 3132 C CA . THR B 1 103 ? -4.773 -23.359 -22.281 1 90.06 103 THR B CA 1
ATOM 3133 C C . THR B 1 103 ? -4.297 -24.297 -23.375 1 90.06 103 THR B C 1
ATOM 3135 O O . THR B 1 103 ? -3.164 -24.797 -23.344 1 90.06 103 THR B O 1
ATOM 3138 N N . SER B 1 104 ? -5.168 -24.578 -24.375 1 87.06 104 SER B N 1
ATOM 3139 C CA . SER B 1 104 ? -4.871 -25.531 -25.438 1 87.06 104 SER B CA 1
ATOM 3140 C C . SER B 1 104 ? -3.855 -24.969 -26.422 1 87.06 104 SER B C 1
ATOM 3142 O O . SER B 1 104 ? -3.221 -25.719 -27.156 1 87.06 104 SER B O 1
ATOM 3144 N N . ASN B 1 105 ? -3.689 -23.734 -26.391 1 89 105 ASN B N 1
ATOM 3145 C CA . ASN B 1 105 ? -2.809 -23.094 -27.359 1 89 105 ASN B CA 1
ATOM 3146 C C . ASN B 1 105 ? -1.461 -22.734 -26.75 1 89 105 ASN B C 1
ATOM 3148 O O . ASN B 1 105 ? -0.604 -22.156 -27.422 1 89 105 ASN B O 1
ATOM 3152 N N . PHE B 1 106 ? -1.235 -23.141 -25.562 1 93.19 106 PHE B N 1
ATOM 3153 C CA . PHE B 1 106 ? 0.008 -22.766 -24.906 1 93.19 106 PHE B CA 1
ATOM 3154 C C . PHE B 1 106 ? 1.122 -23.75 -25.25 1 93.19 106 PHE B C 1
ATOM 3156 O O . PHE B 1 106 ? 0.898 -24.953 -25.312 1 93.19 106 PHE B O 1
ATOM 3163 N N . ASP B 1 107 ? 2.314 -23.156 -25.5 1 93.31 107 ASP B N 1
ATOM 3164 C CA . ASP B 1 107 ? 3.496 -23.969 -25.812 1 93.31 107 ASP B CA 1
ATOM 3165 C C . ASP B 1 107 ? 4.566 -23.797 -24.734 1 93.31 107 ASP B C 1
ATOM 3167 O O . ASP B 1 107 ? 4.977 -22.688 -24.422 1 93.31 107 ASP B O 1
ATOM 3171 N N . THR B 1 108 ? 5.035 -24.859 -24.219 1 93.81 108 THR B N 1
ATOM 3172 C CA . THR B 1 108 ? 6.023 -24.859 -23.156 1 93.81 108 THR B CA 1
ATOM 3173 C C . THR B 1 108 ? 7.316 -24.188 -23.609 1 93.81 108 THR B C 1
ATOM 3175 O O . THR B 1 108 ? 8.109 -23.734 -22.781 1 93.81 108 THR B O 1
ATOM 3178 N N . THR B 1 109 ? 7.562 -24.125 -24.844 1 94.56 109 THR B N 1
ATOM 3179 C CA . THR B 1 109 ? 8.758 -23.469 -25.375 1 94.56 109 THR B CA 1
ATOM 3180 C C . THR B 1 109 ? 8.742 -21.969 -25.062 1 94.56 109 THR B C 1
ATOM 3182 O O . THR B 1 109 ? 9.789 -21.312 -25.094 1 94.56 109 THR B O 1
ATOM 3185 N N . ASP B 1 110 ? 7.547 -21.5 -24.734 1 94.25 110 ASP B N 1
ATOM 3186 C CA . ASP B 1 110 ? 7.402 -20.078 -24.438 1 94.25 110 ASP B CA 1
ATOM 3187 C C . ASP B 1 110 ? 7.984 -19.734 -23.078 1 94.25 110 ASP B C 1
ATOM 3189 O O . ASP B 1 110 ? 8.375 -18.594 -22.828 1 94.25 110 ASP B O 1
ATOM 3193 N N . ILE B 1 111 ? 8.07 -20.688 -22.203 1 97.25 111 ILE B N 1
ATOM 3194 C CA . ILE B 1 111 ? 8.523 -20.375 -20.859 1 97.25 111 ILE B CA 1
ATOM 3195 C C . ILE B 1 111 ? 9.844 -21.094 -20.578 1 97.25 111 ILE B C 1
ATOM 3197 O O . ILE B 1 111 ? 10.531 -20.781 -19.594 1 97.25 111 ILE B O 1
ATOM 3201 N N . ALA B 1 112 ? 10.273 -22 -21.453 1 97.31 112 ALA B N 1
ATOM 3202 C CA . ALA B 1 112 ? 11.508 -22.766 -21.266 1 97.31 112 ALA B CA 1
ATOM 3203 C C . ALA B 1 112 ? 12.711 -21.828 -21.109 1 97.31 112 ALA B C 1
ATOM 3205 O O . ALA B 1 112 ? 13.586 -22.078 -20.281 1 97.31 112 ALA B O 1
ATOM 3206 N N . PRO B 1 113 ? 12.75 -20.766 -21.875 1 97.75 113 PRO B N 1
ATOM 3207 C CA . PRO B 1 113 ? 13.891 -19.859 -21.766 1 97.75 113 PRO B CA 1
ATOM 3208 C C . PRO B 1 113 ? 14.031 -19.25 -20.375 1 97.75 113 PRO B C 1
ATOM 3210 O O . PRO B 1 113 ? 15.141 -18.969 -19.922 1 97.75 113 PRO B O 1
ATOM 3213 N N . VAL B 1 114 ? 12.922 -19.031 -19.719 1 98.38 114 VAL B N 1
ATOM 3214 C CA . VAL B 1 114 ? 12.969 -18.438 -18.391 1 98.38 114 VAL B CA 1
ATOM 3215 C C . VAL B 1 114 ? 13.641 -19.422 -17.422 1 98.38 114 VAL B C 1
ATOM 3217 O O . VAL B 1 114 ? 14.484 -19.016 -16.609 1 98.38 114 VAL B O 1
ATOM 3220 N N . PHE B 1 115 ? 13.359 -20.656 -17.547 1 98.31 115 PHE B N 1
ATOM 3221 C CA . PHE B 1 115 ? 13.984 -21.672 -16.688 1 98.31 115 PHE B CA 1
ATOM 3222 C C . PHE B 1 115 ? 15.477 -21.781 -16.984 1 98.31 115 PHE B C 1
ATOM 3224 O O . PHE B 1 115 ? 16.281 -21.953 -16.078 1 98.31 115 PHE B O 1
ATOM 3231 N N . HIS B 1 116 ? 15.781 -21.703 -18.219 1 97.88 116 HIS B N 1
ATOM 3232 C CA . HIS B 1 116 ? 17.188 -21.719 -18.594 1 97.88 116 HIS B CA 1
ATOM 3233 C C . HIS B 1 116 ? 17.938 -20.531 -18.016 1 97.88 116 HIS B C 1
ATOM 3235 O O . HIS B 1 116 ? 19.047 -20.672 -17.484 1 97.88 116 HIS B O 1
ATOM 3241 N N . PHE B 1 117 ? 17.344 -19.422 -18.062 1 98.44 117 PHE B N 1
ATOM 3242 C CA . PHE B 1 117 ? 17.922 -18.203 -17.516 1 98.44 117 PHE B CA 1
ATOM 3243 C C . PHE B 1 117 ? 18.141 -18.344 -16.016 1 98.44 117 PHE B C 1
ATOM 3245 O O . PHE B 1 117 ? 19.219 -18.016 -15.508 1 98.44 117 PHE B O 1
ATOM 3252 N N . LEU B 1 118 ? 17.141 -18.812 -15.281 1 98.38 118 LEU B N 1
ATOM 3253 C CA . LEU B 1 118 ? 17.25 -18.953 -13.836 1 98.38 118 LEU B CA 1
ATOM 3254 C C . LEU B 1 118 ? 18.359 -19.938 -13.469 1 98.38 118 LEU B C 1
ATOM 3256 O O . LEU B 1 118 ? 19.109 -19.719 -12.516 1 98.38 118 LEU B O 1
ATOM 3260 N N . ALA B 1 119 ? 18.484 -20.953 -14.281 1 97.62 119 ALA B N 1
ATOM 3261 C CA . ALA B 1 119 ? 19.484 -21.984 -14.008 1 97.62 119 ALA B CA 1
ATOM 3262 C C . ALA B 1 119 ? 20.875 -21.516 -14.398 1 97.62 119 ALA B C 1
ATOM 3264 O O . ALA B 1 119 ? 21.828 -21.656 -13.625 1 97.62 119 ALA B O 1
ATOM 3265 N N . ALA B 1 120 ? 20.984 -20.922 -15.516 1 97.31 120 ALA B N 1
ATOM 3266 C CA . ALA B 1 120 ? 22.297 -20.641 -16.094 1 97.31 120 ALA B CA 1
ATOM 3267 C C . ALA B 1 120 ? 22.812 -19.281 -15.633 1 97.31 120 ALA B C 1
ATOM 3269 O O . ALA B 1 120 ? 23.984 -19.141 -15.242 1 97.31 120 ALA B O 1
ATOM 3270 N N . ASP B 1 121 ? 21.984 -18.297 -15.695 1 96.44 121 ASP B N 1
ATOM 3271 C CA . ASP B 1 121 ? 22.422 -16.938 -15.406 1 96.44 121 ASP B CA 1
ATOM 3272 C C . ASP B 1 121 ? 22.359 -16.641 -13.906 1 96.44 121 ASP B C 1
ATOM 3274 O O . ASP B 1 121 ? 23.297 -16.094 -13.336 1 96.44 121 ASP B O 1
ATOM 3278 N N . ILE B 1 122 ? 21.281 -17.062 -13.312 1 96.69 122 ILE B N 1
ATOM 3279 C CA . ILE B 1 122 ? 21.062 -16.797 -11.898 1 96.69 122 ILE B CA 1
ATOM 3280 C C . ILE B 1 122 ? 21.688 -17.906 -11.055 1 96.69 122 ILE B C 1
ATOM 3282 O O . ILE B 1 122 ? 21.922 -17.719 -9.859 1 96.69 122 ILE B O 1
ATOM 3286 N N . SER B 1 123 ? 21.953 -19.062 -11.625 1 96.88 123 SER B N 1
ATOM 3287 C CA . SER B 1 123 ? 22.469 -20.25 -10.945 1 96.88 123 SER B CA 1
ATOM 3288 C C . SER B 1 123 ? 21.516 -20.719 -9.852 1 96.88 123 SER B C 1
ATOM 3290 O O . SER B 1 123 ? 21.953 -21.047 -8.75 1 96.88 123 SER B O 1
ATOM 3292 N N . ALA B 1 124 ? 20.281 -20.594 -10.156 1 97.81 124 ALA B N 1
ATOM 3293 C CA . ALA B 1 124 ? 19.266 -21.062 -9.211 1 97.81 124 ALA B CA 1
ATOM 3294 C C . ALA B 1 124 ? 19.031 -22.562 -9.344 1 97.81 124 ALA B C 1
ATOM 3296 O O . ALA B 1 124 ? 19 -23.094 -10.453 1 97.81 124 ALA B O 1
ATOM 3297 N N . SER B 1 125 ? 18.953 -23.25 -8.211 1 97.81 125 SER B N 1
ATOM 3298 C CA . SER B 1 125 ? 18.547 -24.641 -8.219 1 97.81 125 SER B CA 1
ATOM 3299 C C . SER B 1 125 ? 17.094 -24.797 -8.672 1 97.81 125 SER B C 1
ATOM 3301 O O . SER B 1 125 ? 16.391 -23.797 -8.812 1 97.81 125 SER B O 1
ATOM 3303 N N . ILE B 1 126 ? 16.703 -26.016 -8.875 1 97.38 126 ILE B N 1
ATOM 3304 C CA . ILE B 1 126 ? 15.336 -26.312 -9.281 1 97.38 126 ILE B CA 1
ATOM 3305 C C . ILE B 1 126 ? 14.359 -25.812 -8.219 1 97.38 126 ILE B C 1
ATOM 3307 O O . ILE B 1 126 ? 13.344 -25.188 -8.547 1 97.38 126 ILE B O 1
ATOM 3311 N N . GLN B 1 127 ? 14.742 -26 -6.984 1 97.06 127 GLN B N 1
ATOM 3312 C CA . GLN B 1 127 ? 13.891 -25.578 -5.875 1 97.06 127 GLN B CA 1
ATOM 3313 C C . GLN B 1 127 ? 13.844 -24.062 -5.762 1 97.06 127 GLN B C 1
ATOM 3315 O O . GLN B 1 127 ? 12.781 -23.484 -5.5 1 97.06 127 GLN B O 1
ATOM 3320 N N . GLU B 1 128 ? 14.938 -23.453 -5.953 1 97.69 128 GLU B N 1
ATOM 3321 C CA . GLU B 1 128 ? 15 -22 -5.906 1 97.69 128 GLU B CA 1
ATOM 3322 C C . GLU B 1 128 ? 14.219 -21.375 -7.062 1 97.69 128 GLU B C 1
ATOM 3324 O O . GLU B 1 128 ? 13.5 -20.391 -6.875 1 97.69 128 GLU B O 1
ATOM 3329 N N . SER B 1 129 ? 14.383 -21.953 -8.219 1 98.06 129 SER B N 1
ATOM 3330 C CA . SER B 1 129 ? 13.641 -21.484 -9.383 1 98.06 129 SER B CA 1
ATOM 3331 C C . SER B 1 129 ? 12.133 -21.578 -9.148 1 98.06 129 SER B C 1
ATOM 3333 O O . SER B 1 129 ? 11.406 -20.625 -9.43 1 98.06 129 SER B O 1
ATOM 3335 N N . ARG B 1 130 ? 11.719 -22.688 -8.609 1 97.75 130 ARG B N 1
ATOM 3336 C CA . ARG B 1 130 ? 10.32 -22.891 -8.258 1 97.75 130 ARG B CA 1
ATOM 3337 C C . ARG B 1 130 ? 9.844 -21.812 -7.285 1 97.75 130 ARG B C 1
ATOM 3339 O O . ARG B 1 130 ? 8.789 -21.203 -7.484 1 97.75 130 ARG B O 1
ATOM 3346 N N . GLY B 1 131 ? 10.648 -21.594 -6.344 1 96.94 131 GLY B N 1
ATOM 3347 C CA . GLY B 1 131 ? 10.297 -20.594 -5.344 1 96.94 131 GLY B CA 1
ATOM 3348 C C . GLY B 1 131 ? 10.172 -19.188 -5.914 1 96.94 131 GLY B C 1
ATOM 3349 O O . GLY B 1 131 ? 9.234 -18.469 -5.582 1 96.94 131 GLY B O 1
ATOM 3350 N N . LEU B 1 132 ? 11.078 -18.812 -6.727 1 97.75 132 LEU B N 1
ATOM 3351 C CA . LEU B 1 132 ? 11.055 -17.5 -7.359 1 97.75 132 LEU B CA 1
ATOM 3352 C C . LEU B 1 132 ? 9.805 -17.328 -8.211 1 97.75 132 LEU B C 1
ATOM 3354 O O . LEU B 1 132 ? 9.133 -16.297 -8.141 1 97.75 132 LEU B O 1
ATOM 3358 N N . ILE B 1 133 ? 9.438 -18.312 -8.891 1 97.88 133 ILE B N 1
ATOM 3359 C CA . ILE B 1 133 ? 8.305 -18.25 -9.812 1 97.88 133 ILE B CA 1
ATOM 3360 C C . ILE B 1 133 ? 6.996 -18.219 -9.031 1 97.88 133 ILE B C 1
ATOM 3362 O O . ILE B 1 133 ? 6.074 -17.484 -9.375 1 97.88 133 ILE B O 1
ATOM 3366 N N . LEU B 1 134 ? 6.941 -19 -8 1 95.12 134 LEU B N 1
ATOM 3367 C CA . LEU B 1 134 ? 5.719 -19.047 -7.207 1 95.12 134 LEU B CA 1
ATOM 3368 C C . LEU B 1 134 ? 5.445 -17.703 -6.543 1 95.12 134 LEU B C 1
ATOM 3370 O O . LEU B 1 134 ? 4.289 -17.328 -6.348 1 95.12 134 LEU B O 1
ATOM 3374 N N . ARG B 1 135 ? 6.465 -17.016 -6.309 1 94.56 135 ARG B N 1
ATOM 3375 C CA . ARG B 1 135 ? 6.312 -15.711 -5.664 1 94.56 135 ARG B CA 1
ATOM 3376 C C . ARG B 1 135 ? 5.953 -14.633 -6.684 1 94.56 135 ARG B C 1
ATOM 3378 O O . ARG B 1 135 ? 5.301 -13.641 -6.344 1 94.56 135 ARG B O 1
ATOM 3385 N N . CYS B 1 136 ? 6.312 -14.828 -7.828 1 96.06 136 CYS B N 1
ATOM 3386 C CA . CYS B 1 136 ? 5.961 -13.953 -8.938 1 96.06 136 CYS B CA 1
ATOM 3387 C C . CYS B 1 136 ? 5.785 -14.75 -10.227 1 96.06 136 CYS B C 1
ATOM 3389 O O . CYS B 1 136 ? 6.637 -14.703 -11.117 1 96.06 136 CYS B O 1
ATOM 3391 N N . PRO B 1 137 ? 4.633 -15.336 -10.344 1 96.12 137 PRO B N 1
ATOM 3392 C CA . PRO B 1 137 ? 4.41 -16.234 -11.484 1 96.12 137 PRO B CA 1
ATOM 3393 C C . PRO B 1 137 ? 4.523 -15.508 -12.828 1 96.12 137 PRO B C 1
ATOM 3395 O O . PRO B 1 137 ? 4.906 -16.125 -13.828 1 96.12 137 PRO B O 1
ATOM 3398 N N . LYS B 1 138 ? 4.363 -14.289 -12.898 1 95.62 138 LYS B N 1
ATOM 3399 C CA . LYS B 1 138 ? 4.402 -13.516 -14.141 1 95.62 138 LYS B CA 1
ATOM 3400 C C . LYS B 1 138 ? 5.797 -13.531 -14.758 1 95.62 138 LYS B C 1
ATOM 3402 O O . LYS B 1 138 ? 5.961 -13.219 -15.938 1 95.62 138 LYS B O 1
ATOM 3407 N N . ILE B 1 139 ? 6.734 -13.883 -13.953 1 97.31 139 ILE B N 1
ATOM 3408 C CA . ILE B 1 139 ? 8.109 -13.961 -14.438 1 97.31 139 ILE B CA 1
ATOM 3409 C C . ILE B 1 139 ? 8.188 -14.945 -15.609 1 97.31 139 ILE B C 1
ATOM 3411 O O . ILE B 1 139 ? 9.023 -14.781 -16.5 1 97.31 139 ILE B O 1
ATOM 3415 N N . LEU B 1 140 ? 7.258 -15.891 -15.617 1 97.25 140 LEU B N 1
ATOM 3416 C CA . LEU B 1 140 ? 7.246 -16.938 -16.641 1 97.25 140 LEU B CA 1
ATOM 3417 C C . LEU B 1 140 ? 7.012 -16.328 -18.016 1 97.25 140 LEU B C 1
ATOM 3419 O O . LEU B 1 140 ? 7.438 -16.9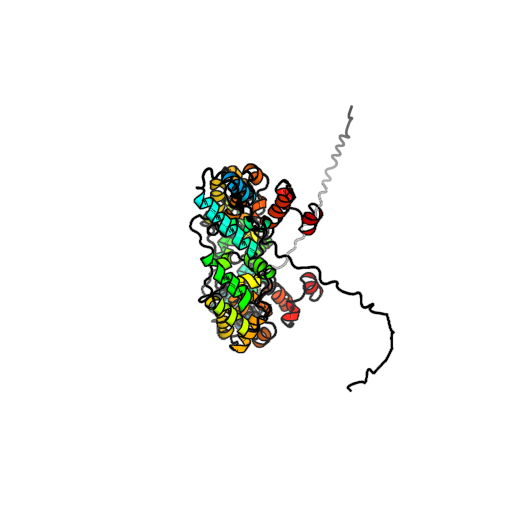06 -19.031 1 97.25 140 LEU B O 1
ATOM 3423 N N . PHE B 1 141 ? 6.445 -15.219 -18.062 1 96 141 PHE B N 1
ATOM 3424 C CA . PHE B 1 141 ? 6.059 -14.633 -19.328 1 96 141 PHE B CA 1
ATOM 3425 C C . PHE B 1 141 ? 6.938 -13.438 -19.672 1 96 141 PHE B C 1
ATOM 3427 O O . PHE B 1 141 ? 6.676 -12.719 -20.641 1 96 141 PHE B O 1
ATOM 3434 N N . SER B 1 142 ? 7.895 -13.18 -18.891 1 96.62 142 SER B N 1
ATOM 3435 C CA . SER B 1 142 ? 8.82 -12.086 -19.156 1 96.62 142 SER B CA 1
ATOM 3436 C C . SER B 1 142 ? 9.828 -12.461 -20.25 1 96.62 142 SER B C 1
ATOM 3438 O O . SER B 1 142 ? 10.25 -13.609 -20.328 1 96.62 142 SER B O 1
ATOM 3440 N N . ASP B 1 143 ? 10.18 -11.492 -21.031 1 96.69 143 ASP B N 1
ATOM 3441 C CA . ASP B 1 143 ? 11.188 -11.719 -22.047 1 96.69 143 ASP B CA 1
ATOM 3442 C C . ASP B 1 143 ? 12.578 -11.836 -21.438 1 96.69 143 ASP B C 1
ATOM 3444 O O . ASP B 1 143 ? 13.031 -10.93 -20.734 1 96.69 143 ASP B O 1
ATOM 3448 N N . VAL B 1 144 ? 13.258 -12.883 -21.781 1 97.94 144 VAL B N 1
ATOM 3449 C CA . VAL B 1 144 ? 14.531 -13.156 -21.141 1 97.94 144 VAL B CA 1
ATOM 3450 C C . VAL B 1 144 ? 15.586 -12.172 -21.641 1 97.94 144 VAL B C 1
ATOM 3452 O O . VAL B 1 144 ? 16.328 -11.586 -20.844 1 97.94 144 VAL B O 1
ATOM 3455 N N . GLU B 1 145 ? 15.648 -11.938 -22.922 1 97.06 145 GLU B N 1
ATOM 3456 C CA . GLU B 1 145 ? 16.719 -11.141 -23.531 1 97.06 145 GLU B CA 1
ATOM 3457 C C . GLU B 1 145 ? 16.469 -9.648 -23.312 1 97.06 145 GLU B C 1
ATOM 3459 O O . GLU B 1 145 ? 17.422 -8.891 -23.078 1 97.06 145 GLU B O 1
ATOM 3464 N N . LEU B 1 146 ? 15.242 -9.305 -23.281 1 96.31 146 LEU B N 1
ATOM 3465 C CA . LEU B 1 146 ? 14.93 -7.879 -23.25 1 96.31 146 LEU B CA 1
ATOM 3466 C C . LEU B 1 146 ? 14.664 -7.398 -21.828 1 96.31 146 LEU B C 1
ATOM 3468 O O . LEU B 1 146 ? 14.758 -6.203 -21.547 1 96.31 146 LEU B O 1
ATOM 3472 N N . CYS B 1 147 ? 14.367 -8.359 -20.969 1 97.38 147 CYS B N 1
ATOM 3473 C CA . CYS B 1 147 ? 13.961 -7.91 -19.641 1 97.38 147 CYS B CA 1
ATOM 3474 C C . CYS B 1 147 ? 14.781 -8.594 -18.562 1 97.38 147 CYS B C 1
ATOM 3476 O O . CYS B 1 147 ? 15.562 -7.949 -17.859 1 97.38 147 CYS B O 1
ATOM 3478 N N . LEU B 1 148 ? 14.781 -9.883 -18.469 1 98.12 148 LEU B N 1
ATOM 3479 C CA . LEU B 1 148 ? 15.336 -10.602 -17.328 1 98.12 148 LEU B CA 1
ATOM 3480 C C . LEU B 1 148 ? 16.859 -10.461 -17.297 1 98.12 148 LEU B C 1
ATOM 3482 O O . LEU B 1 148 ? 17.422 -10.156 -16.25 1 98.12 148 LEU B O 1
ATOM 3486 N N . LYS B 1 149 ? 17.469 -10.633 -18.422 1 97.88 149 LYS B N 1
ATOM 3487 C CA . LYS B 1 149 ? 18.938 -10.578 -18.469 1 97.88 149 LYS B CA 1
ATOM 3488 C C . LYS B 1 149 ? 19.438 -9.164 -18.172 1 97.88 149 LYS B C 1
ATOM 3490 O O . LYS B 1 149 ? 20.297 -8.977 -17.312 1 97.88 149 LYS B O 1
ATOM 3495 N N . PRO B 1 150 ? 18.875 -8.195 -18.844 1 97.81 150 PRO B N 1
ATOM 3496 C CA . PRO B 1 150 ? 19.312 -6.832 -18.516 1 97.81 150 PRO B CA 1
ATOM 3497 C C . PRO B 1 150 ? 19.078 -6.477 -17.047 1 97.81 150 PRO B C 1
ATOM 3499 O O . PRO B 1 150 ? 19.938 -5.844 -16.422 1 97.81 150 PRO B O 1
ATOM 3502 N N . THR B 1 151 ? 17.984 -6.855 -16.516 1 98 151 THR B N 1
ATOM 3503 C CA . THR B 1 151 ? 17.688 -6.555 -15.125 1 98 151 THR B CA 1
ATOM 3504 C C . THR B 1 151 ? 18.672 -7.27 -14.195 1 98 151 THR B C 1
ATOM 3506 O O . THR B 1 151 ? 19.203 -6.668 -13.266 1 98 151 THR B O 1
ATOM 3509 N N . HIS B 1 152 ? 18.938 -8.492 -14.523 1 97.5 152 HIS B N 1
ATOM 3510 C CA . HIS B 1 152 ? 19.891 -9.258 -13.734 1 97.5 152 HIS B CA 1
ATOM 3511 C C . HIS B 1 152 ? 21.25 -8.586 -13.727 1 97.5 152 HIS B C 1
ATOM 3513 O O . HIS B 1 152 ? 21.859 -8.422 -12.664 1 97.5 152 HIS B O 1
ATOM 3519 N N . ARG B 1 153 ? 21.703 -8.18 -14.852 1 96.88 153 ARG B N 1
ATOM 3520 C CA . ARG B 1 153 ? 23 -7.504 -14.969 1 96.88 153 ARG B CA 1
ATOM 3521 C C . ARG B 1 153 ? 23 -6.199 -14.188 1 96.88 153 ARG B C 1
ATOM 3523 O O . ARG B 1 153 ? 23.969 -5.906 -13.469 1 96.88 153 ARG B O 1
ATOM 3530 N N . PHE B 1 154 ? 21.969 -5.496 -14.312 1 97.62 154 PHE B N 1
ATOM 3531 C CA . PHE B 1 154 ? 21.859 -4.215 -13.625 1 97.62 154 PHE B CA 1
ATOM 3532 C C . PHE B 1 154 ? 21.906 -4.402 -12.117 1 97.62 154 PHE B C 1
ATOM 3534 O O . PHE B 1 154 ? 22.625 -3.693 -11.414 1 97.62 154 PHE B O 1
ATOM 3541 N N . LEU B 1 155 ? 21.125 -5.32 -11.609 1 97.62 155 LEU B N 1
ATOM 3542 C CA . LEU B 1 155 ? 21.078 -5.598 -10.18 1 97.62 155 LEU B CA 1
ATOM 3543 C C . LEU B 1 155 ? 22.438 -6.055 -9.664 1 97.62 155 LEU B C 1
ATOM 3545 O O . LEU B 1 155 ? 22.859 -5.66 -8.57 1 97.62 155 LEU B O 1
ATOM 3549 N N . LYS B 1 156 ? 23.109 -6.824 -10.453 1 95.75 156 LYS B N 1
ATOM 3550 C CA . LYS B 1 156 ? 24.453 -7.266 -10.094 1 95.75 156 LYS B CA 1
ATOM 3551 C C . LYS B 1 156 ? 25.406 -6.082 -10 1 95.75 156 LYS B C 1
ATOM 3553 O O . LYS B 1 156 ? 26.25 -6.023 -9.102 1 95.75 156 LYS B O 1
ATOM 3558 N N . GLN B 1 157 ? 25.266 -5.234 -10.875 1 95.69 157 GLN B N 1
ATOM 3559 C CA . GLN B 1 157 ? 26.094 -4.043 -10.883 1 95.69 157 GLN B CA 1
ATOM 3560 C C . GLN B 1 157 ? 25.875 -3.205 -9.625 1 95.69 157 GLN B C 1
ATOM 3562 O O . GLN B 1 157 ? 26.797 -2.529 -9.148 1 95.69 157 GLN B O 1
ATOM 3567 N N . LEU B 1 158 ? 24.688 -3.27 -9.125 1 96.31 158 LEU B N 1
ATOM 3568 C CA . LEU B 1 158 ? 24.359 -2.518 -7.918 1 96.31 158 LEU B CA 1
ATOM 3569 C C . LEU B 1 158 ? 24.875 -3.227 -6.676 1 96.31 158 LEU B C 1
ATOM 3571 O O . LEU B 1 158 ? 24.828 -2.678 -5.57 1 96.31 158 LEU B O 1
ATOM 3575 N N . GLY B 1 159 ? 25.297 -4.414 -6.887 1 94.81 159 GLY B N 1
ATOM 3576 C CA . GLY B 1 159 ? 25.844 -5.168 -5.773 1 94.81 159 GLY B CA 1
ATOM 3577 C C . GLY B 1 159 ? 24.828 -6.066 -5.094 1 94.81 159 GLY B C 1
ATOM 3578 O O . GLY B 1 159 ? 25.047 -6.531 -3.975 1 94.81 159 GLY B O 1
ATOM 3579 N N . ILE B 1 160 ? 23.703 -6.176 -5.605 1 94.44 160 ILE B N 1
ATOM 3580 C CA . ILE B 1 160 ? 22.703 -7.074 -5.039 1 94.44 160 ILE B CA 1
ATOM 3581 C C . ILE B 1 160 ? 23.062 -8.523 -5.379 1 94.44 160 ILE B C 1
ATOM 3583 O O . ILE B 1 160 ? 23.062 -8.906 -6.547 1 94.44 160 ILE B O 1
ATOM 3587 N N . GLU B 1 161 ? 23.25 -9.07 -4.191 1 84.81 161 GLU B N 1
ATOM 3588 C CA . GLU B 1 161 ? 23.688 -10.461 -4.34 1 84.81 161 GLU B CA 1
ATOM 3589 C C . GLU B 1 161 ? 22.578 -11.43 -3.951 1 84.81 161 GLU B C 1
ATOM 3591 O O . GLU B 1 161 ? 21.516 -11.016 -3.48 1 84.81 161 GLU B O 1
ATOM 3596 N N . ASN B 1 162 ? 22.594 -12.648 -4.344 1 90.44 162 ASN B N 1
ATOM 3597 C CA . ASN B 1 162 ? 21.75 -13.766 -3.936 1 90.44 162 ASN B CA 1
ATOM 3598 C C . ASN B 1 162 ? 20.359 -13.672 -4.547 1 90.44 162 ASN B C 1
ATOM 3600 O O . ASN B 1 162 ? 19.359 -13.883 -3.859 1 90.44 162 ASN B O 1
ATOM 3604 N N . LEU B 1 163 ? 20.344 -13.258 -5.703 1 95.25 163 LEU B N 1
ATOM 3605 C CA . LEU B 1 163 ? 19.078 -13.109 -6.43 1 95.25 163 LEU B CA 1
ATOM 3606 C C . LEU B 1 163 ? 18.406 -14.469 -6.617 1 95.25 163 LEU B C 1
ATOM 3608 O O . LEU B 1 163 ? 17.219 -14.531 -6.961 1 95.25 163 LEU B O 1
ATOM 3612 N N . LYS B 1 164 ? 19.141 -15.516 -6.336 1 96.06 164 LYS B N 1
ATOM 3613 C CA . LYS B 1 164 ? 18.594 -16.859 -6.512 1 96.06 164 LYS B CA 1
ATOM 3614 C C . LYS B 1 164 ? 17.703 -17.25 -5.336 1 96.06 164 LYS B C 1
ATOM 3616 O O . LYS B 1 164 ? 16.938 -18.219 -5.422 1 96.06 164 LYS B O 1
ATOM 3621 N N . SER B 1 165 ? 17.875 -16.547 -4.25 1 96.25 165 SER B N 1
ATOM 3622 C CA . SER B 1 165 ? 17.047 -16.844 -3.084 1 96.25 165 SER B CA 1
ATOM 3623 C C . SER B 1 165 ? 15.578 -16.469 -3.336 1 96.25 165 SER B C 1
ATOM 3625 O O . SER B 1 165 ? 15.281 -15.344 -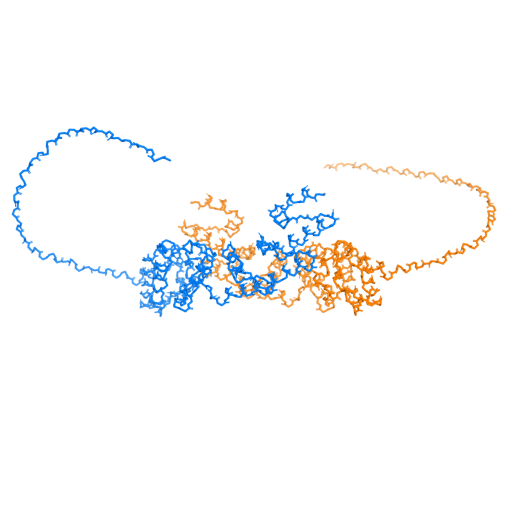3.725 1 96.25 165 SER B O 1
ATOM 3627 N N . PRO B 1 166 ? 14.648 -17.422 -3.031 1 95.31 166 PRO B N 1
ATOM 3628 C CA . PRO B 1 166 ? 13.242 -17.188 -3.352 1 95.31 166 PRO B CA 1
ATOM 3629 C C . PRO B 1 166 ? 12.555 -16.266 -2.348 1 95.31 166 PRO B C 1
ATOM 3631 O O . PRO B 1 166 ? 11.922 -16.734 -1.396 1 95.31 166 PRO B O 1
ATOM 3634 N N . SER B 1 167 ? 12.633 -15.07 -2.566 1 94.38 167 SER B N 1
ATOM 3635 C CA . SER B 1 167 ? 11.906 -14.07 -1.788 1 94.38 167 SER B CA 1
ATOM 3636 C C . SER B 1 167 ? 11.008 -13.219 -2.678 1 94.38 167 SER B C 1
ATOM 3638 O O . SER B 1 167 ? 11.195 -13.164 -3.895 1 94.38 167 SER B O 1
ATOM 3640 N N . ASN B 1 168 ? 10.023 -12.672 -2.008 1 92.75 168 ASN B N 1
ATOM 3641 C CA . ASN B 1 168 ? 9.164 -11.766 -2.754 1 92.75 168 ASN B CA 1
ATOM 3642 C C . ASN B 1 168 ? 9.969 -10.633 -3.391 1 92.75 168 ASN B C 1
ATOM 3644 O O . ASN B 1 168 ? 9.75 -10.289 -4.555 1 92.75 168 ASN B O 1
ATOM 3648 N N . LEU B 1 169 ? 10.82 -10.125 -2.664 1 94.31 169 LEU B N 1
ATOM 3649 C CA . LEU B 1 169 ? 11.648 -9.023 -3.148 1 94.31 169 LEU B CA 1
ATOM 3650 C C . LEU B 1 169 ? 12.445 -9.438 -4.379 1 94.31 169 LEU B C 1
ATOM 3652 O O . LEU B 1 169 ? 12.367 -8.789 -5.426 1 94.31 169 LEU B O 1
ATOM 3656 N N . ASN B 1 170 ? 13.141 -10.5 -4.285 1 95.94 170 ASN B N 1
ATOM 3657 C CA . ASN B 1 170 ? 14.008 -10.945 -5.375 1 95.94 170 ASN B CA 1
ATOM 3658 C C . ASN B 1 170 ? 13.203 -11.266 -6.633 1 95.94 170 ASN B C 1
ATOM 3660 O O . ASN B 1 170 ? 13.594 -10.891 -7.738 1 95.94 170 ASN B O 1
ATOM 3664 N N . SER B 1 171 ? 12.117 -11.938 -6.418 1 96.44 171 SER B N 1
ATOM 3665 C CA . SER B 1 171 ? 11.281 -12.328 -7.551 1 96.44 171 SER B CA 1
ATOM 3666 C C . SER B 1 171 ? 10.742 -11.109 -8.289 1 96.44 171 SER B C 1
ATOM 3668 O O . SER B 1 171 ? 10.805 -11.039 -9.516 1 96.44 171 SER B O 1
ATOM 3670 N N . HIS B 1 172 ? 10.359 -10.195 -7.578 1 95.75 172 HIS B N 1
ATOM 3671 C CA . HIS B 1 172 ? 9.805 -9 -8.195 1 95.75 172 HIS B CA 1
ATOM 3672 C C . HIS B 1 172 ? 10.906 -8.125 -8.797 1 95.75 172 HIS B C 1
ATOM 3674 O O . HIS B 1 172 ? 10.719 -7.531 -9.859 1 95.75 172 HIS B O 1
ATOM 3680 N N . LEU B 1 173 ? 11.992 -8.062 -8.133 1 96.56 173 LEU B N 1
ATOM 3681 C CA . LEU B 1 173 ? 13.109 -7.309 -8.688 1 96.56 173 LEU B CA 1
ATOM 3682 C C . LEU B 1 173 ? 13.516 -7.859 -10.047 1 96.56 173 LEU B C 1
ATOM 3684 O O . LEU B 1 173 ? 13.688 -7.102 -11.008 1 96.56 173 LEU B O 1
ATOM 3688 N N . LEU B 1 174 ? 13.586 -9.148 -10.094 1 96.5 174 LEU B N 1
ATOM 3689 C CA . LEU B 1 174 ? 13.992 -9.789 -11.336 1 96.5 174 LEU B CA 1
ATOM 3690 C C . LEU B 1 174 ? 13 -9.5 -12.453 1 96.5 174 LEU B C 1
ATOM 3692 O O . LEU B 1 174 ? 13.383 -9.359 -13.617 1 96.5 174 LEU B O 1
ATOM 3696 N N . ASN B 1 175 ? 11.781 -9.398 -12.039 1 96.5 175 ASN B N 1
ATOM 3697 C CA . ASN B 1 175 ? 10.727 -9.188 -13.031 1 96.5 175 ASN B CA 1
ATOM 3698 C C . ASN B 1 175 ? 10.469 -7.699 -13.266 1 96.5 175 ASN B C 1
ATOM 3700 O O . ASN B 1 175 ? 9.438 -7.324 -13.836 1 96.5 175 ASN B O 1
ATOM 3704 N N . THR B 1 176 ? 11.281 -6.812 -12.875 1 96.5 176 THR B N 1
ATOM 3705 C CA . THR B 1 176 ? 11.133 -5.375 -13.047 1 96.5 176 THR B CA 1
ATOM 3706 C C . THR B 1 176 ? 12.062 -4.859 -14.141 1 96.5 176 THR B C 1
ATOM 3708 O O . THR B 1 176 ? 13.25 -5.188 -14.156 1 96.5 176 THR B O 1
ATOM 3711 N N . ARG B 1 177 ? 11.492 -4.082 -15.016 1 95.88 177 ARG B N 1
ATOM 3712 C CA . ARG B 1 177 ? 12.305 -3.52 -16.094 1 95.88 177 ARG B CA 1
ATOM 3713 C C . ARG B 1 177 ? 13.359 -2.568 -15.547 1 95.88 177 ARG B C 1
ATOM 3715 O O . ARG B 1 177 ? 13.094 -1.808 -14.617 1 95.88 177 ARG B O 1
ATOM 3722 N N . VAL B 1 178 ? 14.445 -2.49 -16.219 1 96.88 178 VAL B N 1
ATOM 3723 C CA . VAL B 1 178 ? 15.602 -1.718 -15.781 1 96.88 178 VAL B CA 1
ATOM 3724 C C . VAL B 1 178 ? 15.227 -0.242 -15.672 1 96.88 178 VAL B C 1
ATOM 3726 O O . VAL B 1 178 ? 15.648 0.445 -14.742 1 96.88 178 VAL B O 1
ATOM 3729 N N . GLU B 1 179 ? 14.422 0.211 -16.562 1 95.31 179 GLU B N 1
ATOM 3730 C CA . GLU B 1 179 ? 14.062 1.626 -16.594 1 95.31 179 GLU B CA 1
ATOM 3731 C C . GLU B 1 179 ? 13.359 2.045 -15.312 1 95.31 179 GLU B C 1
ATOM 3733 O O . GLU B 1 179 ? 13.578 3.148 -14.812 1 95.31 179 GLU B O 1
ATOM 3738 N N . LYS B 1 180 ? 12.594 1.199 -14.844 1 95.12 180 LYS B N 1
ATOM 3739 C CA . LYS B 1 180 ? 11.875 1.481 -13.602 1 95.12 180 LYS B CA 1
ATOM 3740 C C . LYS B 1 180 ? 12.828 1.524 -12.414 1 95.12 180 LYS B C 1
ATOM 3742 O O . LYS B 1 180 ? 12.672 2.346 -11.508 1 95.12 180 LYS B O 1
ATOM 3747 N N . LEU B 1 181 ? 13.805 0.697 -12.461 1 96.75 181 LEU B N 1
ATOM 3748 C CA . LEU B 1 181 ? 14.805 0.678 -11.398 1 96.75 181 LEU B CA 1
ATOM 3749 C C . LEU B 1 181 ? 15.68 1.928 -11.453 1 96.75 181 LEU B C 1
ATOM 3751 O O . LEU B 1 181 ? 15.984 2.521 -10.414 1 96.75 181 LEU B O 1
ATOM 3755 N N . ARG B 1 182 ? 15.977 2.342 -12.617 1 96.88 182 ARG B N 1
ATOM 3756 C CA . ARG B 1 182 ? 16.859 3.49 -12.828 1 96.88 182 ARG B CA 1
ATOM 3757 C C . ARG B 1 182 ? 16.203 4.773 -12.312 1 96.88 182 ARG B C 1
ATOM 3759 O O . ARG B 1 182 ? 16.906 5.715 -11.93 1 96.88 182 ARG B O 1
ATOM 3766 N N . ASN B 1 183 ? 14.938 4.77 -12.305 1 96.69 183 ASN B N 1
ATOM 3767 C CA . ASN B 1 183 ? 14.219 5.949 -11.836 1 96.69 183 ASN B CA 1
ATOM 3768 C C . ASN B 1 183 ? 14.586 6.289 -10.391 1 96.69 183 ASN B C 1
ATOM 3770 O O . ASN B 1 183 ? 14.656 7.465 -10.023 1 96.69 183 ASN B O 1
ATOM 3774 N N . LYS B 1 184 ? 14.828 5.273 -9.633 1 97.56 184 LYS B N 1
ATOM 3775 C CA . LYS B 1 184 ? 15.203 5.508 -8.242 1 97.56 184 LYS B CA 1
ATOM 3776 C C . LYS B 1 184 ? 16.625 6.062 -8.148 1 97.56 184 LYS B C 1
ATOM 3778 O O . LYS B 1 184 ? 16.906 6.91 -7.297 1 97.56 184 LYS B O 1
ATOM 3783 N N . ILE B 1 185 ? 17.5 5.602 -8.969 1 97.56 185 ILE B N 1
ATOM 3784 C CA . ILE B 1 185 ? 18.875 6.105 -9.023 1 97.56 185 ILE B CA 1
ATOM 3785 C C . ILE B 1 185 ? 18.859 7.57 -9.461 1 97.56 185 ILE B C 1
ATOM 3787 O O . ILE B 1 185 ? 19.547 8.406 -8.867 1 97.56 185 ILE B O 1
ATOM 3791 N N . ARG B 1 186 ? 18.062 7.836 -10.43 1 97.75 186 ARG B N 1
ATOM 3792 C CA . ARG B 1 186 ? 17.953 9.203 -10.93 1 97.75 186 ARG B CA 1
ATOM 3793 C C . ARG B 1 186 ? 17.438 10.141 -9.844 1 97.75 186 ARG B C 1
ATOM 3795 O O . ARG B 1 186 ? 17.938 11.258 -9.703 1 97.75 186 ARG B O 1
ATOM 3802 N N . PHE B 1 187 ? 16.5 9.688 -9.172 1 98.31 187 PHE B N 1
ATOM 3803 C CA . PHE B 1 187 ? 15.984 10.5 -8.07 1 98.31 187 PHE B CA 1
ATOM 3804 C C . PHE B 1 187 ? 17.078 10.805 -7.062 1 98.31 187 PHE B C 1
ATOM 3806 O O . PHE B 1 187 ? 17.25 11.953 -6.652 1 98.31 187 PHE B O 1
ATOM 3813 N N . LEU B 1 188 ? 17.797 9.781 -6.672 1 98.12 188 LEU B N 1
ATOM 3814 C CA . LEU B 1 188 ? 18.875 9.977 -5.695 1 98.12 188 LEU B CA 1
ATOM 3815 C C . LEU B 1 188 ? 19.938 10.93 -6.234 1 98.12 188 LEU B C 1
ATOM 3817 O O . LEU B 1 188 ? 20.453 11.773 -5.492 1 98.12 188 LEU B O 1
ATOM 3821 N N . GLN B 1 189 ? 20.172 10.82 -7.484 1 98.19 189 GLN B N 1
ATOM 3822 C CA . GLN B 1 189 ? 21.109 11.742 -8.102 1 98.19 189 GLN B CA 1
ATOM 3823 C C . GLN B 1 189 ? 20.562 13.164 -8.117 1 98.19 189 GLN B C 1
ATOM 3825 O O . GLN B 1 189 ? 21.312 14.125 -7.91 1 98.19 189 GLN B O 1
ATOM 3830 N N . GLU B 1 190 ? 19.344 13.32 -8.352 1 97.5 190 GLU B N 1
ATOM 3831 C CA . GLU B 1 190 ? 18.703 14.625 -8.375 1 97.5 190 GLU B CA 1
ATOM 3832 C C . GLU B 1 190 ? 18.859 15.336 -7.031 1 97.5 190 GLU B C 1
ATOM 3834 O O . GLU B 1 190 ? 18.969 16.562 -6.98 1 97.5 190 GLU B O 1
ATOM 3839 N N . ILE B 1 191 ? 18.891 14.562 -6.043 1 96.62 191 ILE B N 1
ATOM 3840 C CA . ILE B 1 191 ? 18.906 15.203 -4.738 1 96.62 191 ILE B CA 1
ATOM 3841 C C . ILE B 1 191 ? 20.344 15.359 -4.258 1 96.62 191 ILE B C 1
ATOM 3843 O O . ILE B 1 191 ? 20.594 15.906 -3.182 1 96.62 191 ILE B O 1
ATOM 3847 N N . GLY B 1 192 ? 21.312 14.789 -5.039 1 96.5 192 GLY B N 1
ATOM 3848 C CA . GLY B 1 192 ? 22.688 15.164 -4.738 1 96.5 192 GLY B CA 1
ATOM 3849 C C . GLY B 1 192 ? 23.625 13.977 -4.613 1 96.5 192 GLY B C 1
ATOM 3850 O O . GLY B 1 192 ? 24.828 14.148 -4.406 1 96.5 192 GLY B O 1
ATOM 3851 N N . PHE B 1 193 ? 23.172 12.805 -4.742 1 97.5 193 PHE B N 1
ATOM 3852 C CA . PHE B 1 193 ? 24.047 11.633 -4.719 1 97.5 193 PHE B CA 1
ATOM 3853 C C . PHE B 1 193 ? 24.797 11.5 -6.031 1 97.5 193 PHE B C 1
ATOM 3855 O O . PHE B 1 193 ? 24.266 11.797 -7.098 1 97.5 193 PHE B O 1
ATOM 3862 N N . SER B 1 194 ? 26.016 11.078 -5.859 1 97.44 194 SER B N 1
ATOM 3863 C CA . SER B 1 194 ? 26.672 10.609 -7.07 1 97.44 194 SER B CA 1
ATOM 3864 C C . SER B 1 194 ? 26.078 9.289 -7.555 1 97.44 194 SER B C 1
ATOM 3866 O O . SER B 1 194 ? 25.344 8.625 -6.812 1 97.44 194 SER B O 1
ATOM 3868 N N . TYR B 1 195 ? 26.391 8.969 -8.719 1 96.94 195 TYR B N 1
ATOM 3869 C CA . TYR B 1 195 ? 25.906 7.695 -9.25 1 96.94 195 TYR B CA 1
ATOM 3870 C C . TYR B 1 195 ? 26.375 6.535 -8.383 1 96.94 195 TYR B C 1
ATOM 3872 O O . TYR B 1 195 ? 25.594 5.625 -8.078 1 96.94 195 TYR B O 1
ATOM 3880 N N . GLU B 1 196 ? 27.609 6.559 -8.039 1 96.94 196 GLU B N 1
ATOM 3881 C CA . GLU B 1 196 ? 28.188 5.496 -7.215 1 96.94 196 GLU B CA 1
ATOM 3882 C C . GLU B 1 196 ? 27.484 5.414 -5.859 1 96.94 196 GLU B C 1
ATOM 3884 O O . GLU B 1 196 ? 27.172 4.32 -5.387 1 96.94 196 GLU B O 1
ATOM 3889 N N . GLU B 1 197 ? 27.266 6.555 -5.332 1 96.88 197 GLU B N 1
ATOM 3890 C CA . GLU B 1 197 ? 26.578 6.602 -4.043 1 96.88 197 GLU B CA 1
ATOM 3891 C C . GLU B 1 197 ? 25.156 6.078 -4.16 1 96.88 197 GLU B C 1
ATOM 3893 O O . GLU B 1 197 ? 24.719 5.273 -3.338 1 96.88 197 GLU B O 1
ATOM 3898 N N . ALA B 1 198 ? 24.469 6.543 -5.156 1 97.94 198 ALA B N 1
ATOM 3899 C CA . ALA B 1 198 ? 23.109 6.113 -5.406 1 97.94 198 ALA B CA 1
ATOM 3900 C C . ALA B 1 198 ? 23.031 4.602 -5.613 1 97.94 198 ALA B C 1
ATOM 3902 O O . ALA B 1 198 ? 22.156 3.936 -5.062 1 97.94 198 ALA B O 1
ATOM 3903 N N . SER B 1 199 ? 23.938 4.113 -6.328 1 97.12 199 SER B N 1
ATOM 3904 C CA . SER B 1 199 ? 24.016 2.682 -6.598 1 97.12 199 SER B CA 1
ATOM 3905 C C . SER B 1 199 ? 24.234 1.889 -5.316 1 97.12 199 SER B C 1
ATOM 3907 O O . SER B 1 199 ? 23.609 0.853 -5.102 1 97.12 199 SER B O 1
ATOM 3909 N N . LYS B 1 200 ? 25.062 2.334 -4.574 1 96.06 200 LYS B N 1
ATOM 3910 C CA . LYS B 1 200 ? 25.359 1.669 -3.309 1 96.06 200 LYS B CA 1
ATOM 3911 C C . LYS B 1 200 ? 24.141 1.647 -2.398 1 96.06 200 LYS B C 1
ATOM 3913 O O . LYS B 1 200 ? 23.859 0.636 -1.751 1 96.06 200 LYS B O 1
ATOM 3918 N N . VAL B 1 201 ? 23.469 2.734 -2.355 1 96.5 201 VAL B N 1
ATOM 3919 C CA . VAL B 1 201 ? 22.25 2.82 -1.548 1 96.5 201 VAL B CA 1
ATOM 3920 C C . VAL B 1 201 ? 21.234 1.793 -2.033 1 96.5 201 VAL B C 1
ATOM 3922 O O . VAL B 1 201 ? 20.672 1.039 -1.234 1 96.5 201 VAL B O 1
ATOM 3925 N N . CYS B 1 202 ? 21 1.757 -3.266 1 96.81 202 CYS B N 1
ATOM 3926 C CA . CYS B 1 202 ? 20.047 0.833 -3.848 1 96.81 202 CYS B CA 1
ATOM 3927 C C . CYS B 1 202 ? 20.469 -0.614 -3.629 1 96.81 202 CYS B C 1
ATOM 3929 O O . CYS B 1 202 ? 19.625 -1.49 -3.418 1 96.81 202 CYS B O 1
ATOM 3931 N N . GLY B 1 203 ? 21.734 -0.833 -3.697 1 95.69 203 GLY B N 1
ATOM 3932 C CA . GLY B 1 203 ? 22.25 -2.17 -3.439 1 95.69 203 GLY B CA 1
ATOM 3933 C C . GLY B 1 203 ? 22.031 -2.621 -2.006 1 95.69 203 GLY B C 1
ATOM 3934 O O . GLY B 1 203 ? 21.719 -3.789 -1.757 1 95.69 203 GLY B O 1
ATOM 3935 N N . ARG B 1 204 ? 22.156 -1.744 -1.153 1 93.19 204 ARG B N 1
ATOM 3936 C CA . ARG B 1 204 ? 22.031 -2.055 0.268 1 93.19 204 ARG B CA 1
ATOM 3937 C C . ARG B 1 204 ? 20.562 -2.131 0.691 1 93.19 204 ARG B C 1
ATOM 3939 O O . ARG B 1 204 ? 20.219 -2.852 1.631 1 93.19 204 ARG B O 1
ATOM 3946 N N . MET B 1 205 ? 19.766 -1.39 0.057 1 94.62 205 MET B N 1
ATOM 3947 C CA . MET B 1 205 ? 18.344 -1.339 0.383 1 94.62 205 MET B CA 1
ATOM 3948 C C . MET B 1 205 ? 17.484 -1.482 -0.875 1 94.62 205 MET B C 1
ATOM 3950 O O . MET B 1 205 ? 16.797 -0.542 -1.274 1 94.62 205 MET B O 1
ATOM 3954 N N . PRO B 1 206 ? 17.453 -2.656 -1.363 1 95.38 206 PRO B N 1
ATOM 3955 C CA . PRO B 1 206 ? 16.734 -2.846 -2.627 1 95.38 206 PRO B CA 1
ATOM 3956 C C . PRO B 1 206 ? 15.242 -2.59 -2.498 1 95.38 206 PRO B C 1
ATOM 3958 O O . PRO B 1 206 ? 14.562 -2.369 -3.504 1 95.38 206 PRO B O 1
ATOM 3961 N N . ALA B 1 207 ? 14.727 -2.584 -1.318 1 94.06 207 ALA B N 1
ATOM 3962 C CA . ALA B 1 207 ? 13.312 -2.293 -1.091 1 94.06 207 ALA B CA 1
ATOM 3963 C C . ALA B 1 207 ? 12.938 -0.921 -1.646 1 94.06 207 ALA B C 1
ATOM 3965 O O . ALA B 1 207 ? 11.773 -0.668 -1.961 1 94.06 207 ALA B O 1
ATOM 3966 N N . ILE B 1 208 ? 13.859 -0.068 -1.8 1 96.69 208 ILE B N 1
ATOM 3967 C CA . ILE B 1 208 ? 13.641 1.298 -2.264 1 96.69 208 ILE B CA 1
ATOM 3968 C C . ILE B 1 208 ? 13.023 1.275 -3.66 1 96.69 208 ILE B C 1
ATOM 3970 O O . ILE B 1 208 ? 12.305 2.201 -4.043 1 96.69 208 ILE B O 1
ATOM 3974 N N . PHE B 1 209 ? 13.273 0.214 -4.434 1 96.62 209 PHE B N 1
ATOM 3975 C CA . PHE B 1 209 ? 12.789 0.118 -5.809 1 96.62 209 PHE B CA 1
ATOM 3976 C C . PHE B 1 209 ? 11.273 -0.001 -5.844 1 96.62 209 PHE B C 1
ATOM 3978 O O . PHE B 1 209 ? 10.648 0.262 -6.871 1 96.62 209 PHE B O 1
ATOM 3985 N N . GLY B 1 210 ? 10.727 -0.368 -4.715 1 94.06 210 GLY B N 1
ATOM 3986 C CA . GLY B 1 210 ? 9.281 -0.495 -4.645 1 94.06 210 GLY B CA 1
ATOM 3987 C C . GLY B 1 210 ? 8.594 0.784 -4.207 1 94.06 210 GLY B C 1
ATOM 3988 O O . GLY B 1 210 ? 7.363 0.862 -4.207 1 94.06 210 GLY B O 1
ATOM 3989 N N . TYR B 1 211 ? 9.336 1.752 -3.914 1 95.19 211 TYR B N 1
ATOM 3990 C CA . TYR B 1 211 ? 8.758 2.988 -3.408 1 95.19 211 TYR B CA 1
ATOM 3991 C C . TYR B 1 211 ? 8.461 3.959 -4.547 1 95.19 211 TYR B C 1
ATOM 3993 O O . TYR B 1 211 ? 9.258 4.086 -5.48 1 95.19 211 TYR B O 1
ATOM 4001 N N . SER B 1 212 ? 7.332 4.707 -4.426 1 95.62 212 SER B N 1
ATOM 4002 C CA . SER B 1 212 ? 7.047 5.777 -5.379 1 95.62 212 SER B CA 1
ATOM 4003 C C . SER B 1 212 ? 7.941 6.988 -5.133 1 95.62 212 SER B C 1
ATOM 4005 O O . SER B 1 212 ? 8.055 7.465 -4 1 95.62 212 SER B O 1
ATOM 4007 N N . VAL B 1 213 ? 8.492 7.445 -6.18 1 96.81 213 VAL B N 1
ATOM 4008 C CA . VAL B 1 213 ? 9.32 8.633 -6.039 1 96.81 213 VAL B CA 1
ATOM 4009 C C . VAL B 1 213 ? 8.461 9.836 -5.656 1 96.81 213 VAL B C 1
ATOM 4011 O O . VAL B 1 213 ? 8.742 10.523 -4.676 1 96.81 213 VAL B O 1
ATOM 4014 N N . LYS B 1 214 ? 7.387 10.016 -6.371 1 95.5 214 LYS B N 1
ATOM 4015 C CA . LYS B 1 214 ? 6.547 11.203 -6.242 1 95.5 214 LYS B CA 1
ATOM 4016 C C . LYS B 1 214 ? 5.789 11.195 -4.918 1 95.5 214 LYS B C 1
ATOM 4018 O O . LYS B 1 214 ? 5.715 12.219 -4.234 1 95.5 214 LYS B O 1
ATOM 4023 N N . GLU B 1 215 ? 5.379 10.047 -4.461 1 93.56 215 GLU B N 1
ATOM 4024 C CA . GLU B 1 215 ? 4.449 9.992 -3.336 1 93.56 215 GLU B CA 1
ATOM 4025 C C . GLU B 1 215 ? 5.172 9.633 -2.041 1 93.56 215 GLU B C 1
ATOM 4027 O O . GLU B 1 215 ? 4.629 9.82 -0.95 1 93.56 215 GLU B O 1
ATOM 4032 N N . ASN B 1 216 ? 6.387 9.164 -2.203 1 96.38 216 ASN B N 1
ATOM 4033 C CA . ASN B 1 216 ? 7.023 8.625 -1.006 1 96.38 216 ASN B CA 1
ATOM 4034 C C . ASN B 1 216 ? 8.43 9.188 -0.812 1 96.38 216 ASN B C 1
ATOM 4036 O O . ASN B 1 216 ? 8.688 9.906 0.156 1 96.38 216 ASN B O 1
ATOM 4040 N N . LEU B 1 217 ? 9.258 8.977 -1.744 1 97.81 217 LEU B N 1
ATOM 4041 C CA . LEU B 1 217 ? 10.656 9.328 -1.564 1 97.81 217 LEU B CA 1
ATOM 4042 C C . LEU B 1 217 ? 10.844 10.836 -1.533 1 97.81 217 LEU B C 1
ATOM 4044 O O . LEU B 1 217 ? 11.508 11.367 -0.64 1 97.81 217 LEU B O 1
ATOM 4048 N N . ARG B 1 218 ? 10.219 11.531 -2.432 1 97.12 218 ARG B N 1
ATOM 4049 C CA . ARG B 1 218 ? 10.406 12.977 -2.541 1 97.12 218 ARG B CA 1
ATOM 4050 C C . ARG B 1 218 ? 9.852 13.695 -1.319 1 97.12 218 ARG B C 1
ATOM 4052 O O . ARG B 1 218 ? 10.539 14.508 -0.703 1 97.12 218 ARG B O 1
ATOM 4059 N N . PRO B 1 219 ? 8.633 13.406 -0.925 1 95.19 219 PRO B N 1
ATOM 4060 C CA . PRO B 1 219 ? 8.117 14.055 0.284 1 95.19 219 PRO B CA 1
ATOM 4061 C C . PRO B 1 219 ? 9 13.805 1.506 1 95.19 219 PRO B C 1
ATOM 4063 O O . PRO B 1 219 ? 9.195 14.711 2.324 1 95.19 219 PRO B O 1
ATOM 4066 N N . LYS B 1 220 ? 9.5 12.633 1.648 1 97.44 220 LYS B N 1
ATOM 4067 C CA . LYS B 1 220 ? 10.367 12.32 2.781 1 97.44 220 LYS B CA 1
ATOM 4068 C C . LYS B 1 220 ? 11.656 13.125 2.729 1 97.44 220 LYS B C 1
ATOM 4070 O O . LYS B 1 220 ? 12.109 13.648 3.75 1 97.44 220 LYS B O 1
ATOM 4075 N N . TYR B 1 221 ? 12.18 13.25 1.544 1 97.44 221 TYR B N 1
ATOM 4076 C CA . TYR B 1 221 ? 13.383 14.055 1.383 1 97.44 221 TYR B CA 1
ATOM 4077 C C . TYR B 1 221 ? 13.109 15.523 1.679 1 97.44 221 TYR B C 1
ATOM 4079 O O . TYR B 1 221 ? 13.891 16.172 2.383 1 97.44 221 TYR B O 1
ATOM 4087 N N . GLU B 1 222 ? 12.039 16.016 1.154 1 94.38 222 GLU B N 1
ATOM 4088 C CA . GLU B 1 222 ? 11.68 17.422 1.374 1 94.38 222 GLU B CA 1
ATOM 4089 C C . GLU B 1 222 ? 11.484 17.719 2.859 1 94.38 222 GLU B C 1
ATOM 4091 O O . GLU B 1 222 ? 11.922 18.75 3.355 1 94.38 222 GLU B O 1
ATOM 4096 N N . TYR B 1 223 ? 10.875 16.828 3.51 1 95.06 223 TYR B N 1
ATOM 4097 C CA . TYR B 1 223 ? 10.695 17.031 4.941 1 95.06 223 TYR B CA 1
ATOM 4098 C C . TYR B 1 223 ? 12.039 17.062 5.66 1 95.06 223 TYR B C 1
ATOM 4100 O O . TYR B 1 223 ? 12.258 17.891 6.543 1 95.06 223 TYR B O 1
ATOM 4108 N N . LEU B 1 224 ? 12.867 16.188 5.266 1 96.38 224 LEU B N 1
ATOM 4109 C CA . LEU B 1 224 ? 14.188 16.094 5.871 1 96.38 224 LEU B CA 1
ATOM 4110 C C . LEU B 1 224 ? 14.953 17.406 5.738 1 96.38 224 LEU B C 1
ATOM 4112 O O . LEU B 1 224 ? 15.5 17.906 6.715 1 96.38 224 LEU B O 1
ATOM 4116 N N . VAL B 1 225 ? 14.859 18 4.609 1 92.88 225 VAL B N 1
ATOM 4117 C CA . VAL B 1 225 ? 15.703 19.141 4.305 1 92.88 225 VAL B CA 1
ATOM 4118 C C . VAL B 1 225 ? 14.984 20.438 4.699 1 92.88 225 VAL B C 1
ATOM 4120 O O . VAL B 1 225 ? 15.57 21.312 5.352 1 92.88 225 VAL B O 1
ATOM 4123 N N . LYS B 1 226 ? 13.766 20.5 4.391 1 85.94 226 LYS B N 1
ATOM 4124 C CA . LYS B 1 226 ? 13.055 21.766 4.555 1 85.94 226 LYS B CA 1
ATOM 4125 C C . LYS B 1 226 ? 12.555 21.938 5.988 1 85.94 226 LYS B C 1
ATOM 4127 O O . LYS B 1 226 ? 12.516 23.047 6.512 1 85.94 226 LYS B O 1
ATOM 4132 N N . VAL B 1 227 ? 12.219 20.875 6.57 1 88.44 227 VAL B N 1
ATOM 4133 C CA . VAL B 1 227 ? 11.586 20.984 7.879 1 88.44 227 VAL B CA 1
ATOM 4134 C C . VAL B 1 227 ? 12.578 20.578 8.969 1 88.44 227 VAL B C 1
ATOM 4136 O O . VAL B 1 227 ? 12.82 21.344 9.914 1 88.44 227 VAL B O 1
ATOM 4139 N N . MET B 1 228 ? 13.172 19.453 8.75 1 92.12 228 MET B N 1
ATOM 4140 C CA . MET B 1 228 ? 14.102 19 9.781 1 92.12 228 MET B CA 1
ATOM 4141 C C . MET B 1 228 ? 15.445 19.719 9.656 1 92.12 228 MET B C 1
ATOM 4143 O O . MET B 1 228 ? 16.25 19.688 10.586 1 92.12 228 MET B O 1
ATOM 4147 N N . GLU B 1 229 ? 15.656 20.25 8.461 1 89.88 229 GLU B N 1
ATOM 4148 C CA . GLU B 1 229 ? 16.859 21.016 8.188 1 89.88 229 GLU B CA 1
ATOM 4149 C C . GLU B 1 229 ? 18.109 20.172 8.406 1 89.88 229 GLU B C 1
ATOM 4151 O O . GLU B 1 229 ? 19.062 20.609 9.07 1 89.88 229 GLU B O 1
ATOM 4156 N N . ARG B 1 230 ? 18 19.016 7.949 1 92.75 230 ARG B N 1
ATOM 4157 C CA . ARG B 1 230 ? 19.156 18.125 8.008 1 92.75 230 ARG B CA 1
ATOM 4158 C C . ARG B 1 230 ? 19.906 18.109 6.672 1 92.75 230 ARG B C 1
ATOM 4160 O O . ARG B 1 230 ? 19.359 18.531 5.648 1 92.75 230 ARG B O 1
ATOM 4167 N N . ASP B 1 231 ? 21.094 17.719 6.73 1 90.44 231 ASP B N 1
ATOM 4168 C CA . ASP B 1 231 ? 21.906 17.781 5.527 1 90.44 231 ASP B CA 1
ATOM 4169 C C . ASP B 1 231 ? 21.922 16.438 4.797 1 90.44 231 ASP B C 1
ATOM 4171 O O . ASP B 1 231 ? 21.609 15.398 5.387 1 90.44 231 ASP B O 1
ATOM 4175 N N . LEU B 1 232 ? 22.312 16.531 3.605 1 92.94 232 LEU B N 1
ATOM 4176 C CA . LEU B 1 232 ? 22.359 15.375 2.713 1 92.94 232 LEU B CA 1
ATOM 4177 C C . LEU B 1 232 ? 23.375 14.344 3.215 1 92.94 232 LEU B C 1
ATOM 4179 O O . LEU B 1 232 ? 23.156 13.141 3.062 1 92.94 232 LEU B O 1
ATOM 4183 N N . GLU B 1 233 ? 24.406 14.812 3.787 1 94.44 233 GLU B N 1
ATOM 4184 C CA . GLU B 1 233 ? 25.453 13.914 4.27 1 94.44 233 GLU B CA 1
ATOM 4185 C C . GLU B 1 233 ? 24.906 12.969 5.336 1 94.44 233 GLU B C 1
ATOM 4187 O O . GLU B 1 233 ? 25.297 11.797 5.383 1 94.44 233 GLU B O 1
ATOM 4192 N N . GLU B 1 234 ? 24.062 13.5 6.09 1 94.88 234 GLU B N 1
ATOM 4193 C CA . GLU B 1 234 ? 23.453 12.633 7.098 1 94.88 234 GLU B CA 1
ATOM 4194 C C . GLU B 1 234 ? 22.578 11.57 6.445 1 94.88 234 GLU B C 1
ATOM 4196 O O . GLU B 1 234 ? 22.547 10.422 6.898 1 94.88 234 GLU B O 1
ATOM 4201 N N . LEU B 1 235 ? 21.922 11.945 5.43 1 96 235 LEU B N 1
ATOM 4202 C CA . LEU B 1 235 ? 21.094 11 4.691 1 96 235 LEU B CA 1
ATOM 4203 C C . LEU B 1 235 ? 21.953 9.922 4.031 1 96 235 LEU B C 1
ATOM 4205 O O . LEU B 1 235 ? 21.578 8.742 4.039 1 96 235 LEU B O 1
ATOM 4209 N N . LYS B 1 236 ? 23.047 10.312 3.486 1 94.94 236 LYS B N 1
ATOM 4210 C CA . LYS B 1 236 ? 23.969 9.359 2.869 1 94.94 236 LYS B CA 1
ATOM 4211 C C . LYS B 1 236 ? 24.453 8.32 3.881 1 94.94 236 LYS B C 1
ATOM 4213 O O . LYS B 1 236 ? 24.625 7.152 3.539 1 94.94 236 LYS B O 1
ATOM 4218 N N . GLY B 1 237 ? 24.578 8.789 5.043 1 94.44 237 GLY B N 1
ATOM 4219 C CA . GLY B 1 237 ? 25.031 7.895 6.102 1 94.44 237 GLY B CA 1
ATOM 4220 C C . GLY B 1 237 ? 23.922 6.973 6.594 1 94.44 237 GLY B C 1
ATOM 4221 O O . GLY B 1 237 ? 24.203 5.926 7.188 1 94.44 237 GLY B O 1
ATOM 4222 N N . PHE B 1 238 ? 22.719 7.371 6.402 1 96.44 238 PHE B N 1
ATOM 4223 C CA . PHE B 1 238 ? 21.578 6.594 6.871 1 96.44 238 PHE B CA 1
ATOM 4224 C C . PHE B 1 238 ? 20.453 6.625 5.855 1 96.44 238 PHE B C 1
ATOM 4226 O O . PHE B 1 238 ? 19.344 7.098 6.16 1 96.44 238 PHE B O 1
ATOM 4233 N N . PRO B 1 239 ? 20.703 5.984 4.719 1 95.69 239 PRO B N 1
ATOM 4234 C CA . PRO B 1 239 ? 19.672 5.988 3.666 1 95.69 239 PRO B CA 1
ATOM 4235 C C . PRO B 1 239 ? 18.422 5.215 4.059 1 95.69 239 PRO B C 1
ATOM 4237 O O . PRO B 1 239 ? 17.375 5.391 3.439 1 95.69 239 PRO B O 1
ATOM 4240 N N . GLN B 1 240 ? 18.469 4.457 5.102 1 95.62 240 GLN B N 1
ATOM 4241 C CA . GLN B 1 240 ? 17.312 3.723 5.605 1 95.62 240 GLN B CA 1
ATOM 4242 C C . GLN B 1 240 ? 16.188 4.672 5.996 1 95.62 240 GLN B C 1
ATOM 4244 O O . GLN B 1 240 ? 15.047 4.246 6.184 1 95.62 240 GLN B O 1
ATOM 4249 N N . TYR B 1 241 ? 16.531 5.93 6.176 1 97.5 241 TYR B N 1
ATOM 4250 C CA . TYR B 1 241 ? 15.562 6.988 6.418 1 97.5 241 TYR B CA 1
ATOM 4251 C C . TYR B 1 241 ? 14.344 6.82 5.52 1 97.5 241 TYR B C 1
ATOM 4253 O O . TYR B 1 241 ? 13.203 6.977 5.973 1 97.5 241 TYR B O 1
ATOM 4261 N N . PHE B 1 242 ? 14.594 6.387 4.27 1 97.56 242 PHE B N 1
ATOM 4262 C CA . PHE B 1 242 ? 13.531 6.305 3.27 1 97.56 242 PHE B CA 1
ATOM 4263 C C . PHE B 1 242 ? 12.602 5.137 3.564 1 97.56 242 PHE B C 1
ATOM 4265 O O . PHE B 1 242 ? 11.5 5.055 3.008 1 97.56 242 PHE B O 1
ATOM 4272 N N . GLY B 1 243 ? 13.047 4.293 4.418 1 96.38 243 GLY B N 1
ATOM 4273 C CA . GLY B 1 243 ? 12.242 3.123 4.723 1 96.38 243 GLY B CA 1
ATOM 4274 C C . GLY B 1 243 ? 11.18 3.383 5.777 1 96.38 243 GLY B C 1
ATOM 4275 O O . GLY B 1 243 ? 10.258 2.58 5.953 1 96.38 243 GLY B O 1
ATOM 4276 N N . PHE B 1 244 ? 11.211 4.488 6.426 1 96.56 244 PHE B N 1
ATOM 4277 C CA . PHE B 1 244 ? 10.289 4.785 7.52 1 96.56 244 PHE B CA 1
ATOM 4278 C C . PHE B 1 244 ? 9.117 5.625 7.027 1 96.56 244 PHE B C 1
ATOM 4280 O O . PHE B 1 244 ? 9.258 6.402 6.082 1 96.56 244 PHE B O 1
ATOM 4287 N N . SER B 1 245 ? 8.008 5.508 7.719 1 95.12 245 SER B N 1
ATOM 4288 C CA . SER B 1 245 ? 6.82 6.281 7.379 1 95.12 245 SER B CA 1
ATOM 4289 C C . SER B 1 245 ? 6.984 7.746 7.762 1 95.12 245 SER B C 1
ATOM 4291 O O . SER B 1 245 ? 7.344 8.062 8.898 1 95.12 245 SER B O 1
ATOM 4293 N N . LEU B 1 246 ? 6.68 8.562 6.781 1 95.69 246 LEU B N 1
ATOM 4294 C CA . LEU B 1 246 ? 6.793 9.992 7.051 1 95.69 246 LEU B CA 1
ATOM 4295 C C . LEU B 1 246 ? 5.785 10.422 8.109 1 95.69 246 LEU B C 1
ATOM 4297 O O . LEU B 1 246 ? 6.16 11.016 9.125 1 95.69 246 LEU B O 1
ATOM 4301 N N . GLU B 1 247 ? 4.547 10.078 7.945 1 89.88 247 GLU B N 1
ATOM 4302 C CA . GLU B 1 247 ? 3.459 10.539 8.805 1 89.88 247 GLU B CA 1
ATOM 4303 C C . GLU B 1 247 ? 3.408 9.758 10.109 1 89.88 247 GLU B C 1
ATOM 4305 O O . GLU B 1 247 ? 3.043 10.297 11.148 1 89.88 247 GLU B O 1
ATOM 4310 N N . GLY B 1 248 ? 3.844 8.562 10.039 1 90.19 248 GLY B N 1
ATOM 4311 C CA . GLY B 1 248 ? 3.646 7.691 11.188 1 90.19 248 GLY B CA 1
ATOM 4312 C C . GLY B 1 248 ? 4.844 7.648 12.117 1 90.19 248 GLY B C 1
ATOM 4313 O O . GLY B 1 248 ? 4.719 7.27 13.281 1 90.19 248 GLY B O 1
ATOM 4314 N N . ARG B 1 249 ? 5.949 8.039 11.562 1 94.88 249 ARG B N 1
ATOM 4315 C CA . ARG B 1 249 ? 7.113 7.852 12.422 1 94.88 249 ARG B CA 1
ATOM 4316 C C . ARG B 1 249 ? 8.055 9.047 12.328 1 94.88 249 ARG B C 1
ATOM 4318 O O . ARG B 1 249 ? 8.375 9.672 13.344 1 94.88 249 ARG B O 1
ATOM 4325 N N . ILE B 1 250 ? 8.469 9.438 11.172 1 96.81 250 ILE B N 1
ATOM 4326 C CA . ILE B 1 250 ? 9.492 10.461 10.992 1 96.81 250 ILE B CA 1
ATOM 4327 C C . ILE B 1 250 ? 9 11.789 11.562 1 96.81 250 ILE B C 1
ATOM 4329 O O . ILE B 1 250 ? 9.633 12.359 12.453 1 96.81 250 ILE B O 1
ATOM 4333 N N . MET B 1 251 ? 7.875 12.141 11.125 1 93.44 251 MET B N 1
ATOM 4334 C CA . MET B 1 251 ? 7.359 13.461 11.492 1 93.44 251 MET B CA 1
ATOM 4335 C C . MET B 1 251 ? 7.016 13.516 12.977 1 93.44 251 MET B C 1
ATOM 4337 O O . MET B 1 251 ? 7.477 14.406 13.695 1 93.44 251 MET B O 1
ATOM 4341 N N . PRO B 1 252 ? 6.25 12.594 13.539 1 89.69 252 PRO B N 1
ATOM 4342 C CA . PRO B 1 252 ? 5.914 12.656 14.961 1 89.69 252 PRO B CA 1
ATOM 4343 C C . PRO B 1 252 ? 7.148 12.656 15.859 1 89.69 252 PRO B C 1
ATOM 4345 O O . PRO B 1 252 ? 7.203 13.398 16.844 1 89.69 252 PRO B O 1
ATOM 4348 N N . ARG B 1 253 ? 8.109 11.906 15.523 1 93.94 253 ARG B N 1
ATOM 4349 C CA . ARG B 1 253 ? 9.305 11.828 16.359 1 93.94 253 ARG B CA 1
ATOM 4350 C C . ARG B 1 253 ? 10.141 13.094 16.234 1 93.94 253 ARG B C 1
ATOM 4352 O O . ARG B 1 253 ? 10.688 13.578 17.234 1 93.94 253 ARG B O 1
ATOM 4359 N N . HIS B 1 254 ? 10.25 13.586 15.047 1 94.06 254 HIS B N 1
ATOM 4360 C CA . HIS B 1 254 ? 10.961 14.844 14.844 1 94.06 254 HIS B CA 1
ATOM 4361 C C . HIS B 1 254 ? 10.328 15.969 15.656 1 94.06 254 HIS B C 1
ATOM 4363 O O . HIS B 1 254 ? 11.023 16.703 16.344 1 94.06 254 HIS B O 1
ATOM 4369 N N . LEU B 1 255 ? 9.039 16.062 15.555 1 89.19 255 LEU B N 1
ATOM 4370 C CA . LEU B 1 255 ? 8.328 17.141 16.25 1 89.19 255 LEU B CA 1
ATOM 4371 C C . LEU B 1 255 ? 8.422 16.969 17.766 1 89.19 255 LEU B C 1
ATOM 4373 O O . LEU B 1 255 ? 8.555 17.953 18.5 1 89.19 255 LEU B O 1
ATOM 4377 N N . HIS B 1 256 ? 8.344 15.773 18.203 1 90.19 256 HIS B N 1
ATOM 4378 C CA . HIS B 1 256 ? 8.508 15.461 19.625 1 90.19 256 HIS B CA 1
ATOM 4379 C C . HIS B 1 256 ? 9.859 15.945 20.141 1 90.19 256 HIS B C 1
ATOM 4381 O O . HIS B 1 256 ? 9.93 16.562 21.203 1 90.19 256 HIS B O 1
ATOM 4387 N N . LEU B 1 257 ? 10.844 15.688 19.438 1 92 257 LEU B N 1
ATOM 4388 C CA . LEU B 1 257 ? 12.195 16.078 19.828 1 92 257 LEU B CA 1
ATOM 4389 C C . LEU B 1 257 ? 12.375 17.594 19.719 1 92 257 LEU B C 1
ATOM 4391 O O . LEU B 1 257 ? 13 18.203 20.594 1 92 257 LEU B O 1
ATOM 4395 N N . LYS B 1 258 ? 11.867 18.109 18.672 1 87.44 258 LYS B N 1
ATOM 4396 C CA . LYS B 1 258 ? 11.977 19.562 18.453 1 87.44 258 LYS B CA 1
ATOM 4397 C C . LYS B 1 258 ? 11.344 20.328 19.609 1 87.44 258 LYS B C 1
ATOM 4399 O O . LYS B 1 258 ? 11.883 21.344 20.062 1 87.44 258 LYS B O 1
ATOM 4404 N N . GLN B 1 259 ? 10.242 19.875 20.094 1 84.56 259 GLN B N 1
ATOM 4405 C CA . GLN B 1 259 ? 9.539 20.516 21.203 1 84.56 259 GLN B CA 1
ATOM 4406 C C . GLN B 1 259 ? 10.406 20.516 22.469 1 84.56 259 GLN B C 1
ATOM 4408 O O . GLN B 1 259 ? 10.297 21.422 23.297 1 84.56 259 GLN B O 1
ATOM 4413 N N . ARG B 1 260 ? 11.25 19.641 22.547 1 88.19 260 ARG B N 1
ATOM 4414 C CA . ARG B 1 260 ? 12.094 19.516 23.719 1 88.19 260 ARG B CA 1
ATOM 4415 C C . ARG B 1 260 ? 13.492 20.078 23.469 1 88.19 260 ARG B C 1
ATOM 4417 O O . ARG B 1 260 ? 14.367 20 24.328 1 88.19 260 ARG B O 1
ATOM 4424 N N . GLY B 1 261 ? 13.703 20.516 22.219 1 87.62 261 GLY B N 1
ATOM 4425 C CA . GLY B 1 261 ? 14.969 21.125 21.859 1 87.62 261 GLY B CA 1
ATOM 4426 C C . GLY B 1 261 ? 16.094 20.125 21.703 1 87.62 261 GLY B C 1
ATOM 4427 O O . GLY B 1 261 ? 17.25 20.438 21.984 1 87.62 261 GLY B O 1
ATOM 4428 N N . LEU B 1 262 ? 15.742 18.984 21.375 1 91.06 262 LEU B N 1
ATOM 4429 C CA . LEU B 1 262 ? 16.734 17.922 21.25 1 91.06 262 LEU B CA 1
ATOM 4430 C C . LEU B 1 262 ? 17.047 17.656 19.781 1 91.06 262 LEU B C 1
ATOM 4432 O O . LEU B 1 262 ? 16.156 17.703 18.922 1 91.06 262 LEU B O 1
ATOM 4436 N N . HIS B 1 263 ? 18.359 17.469 19.531 1 91.38 263 HIS B N 1
ATOM 4437 C CA . HIS B 1 263 ? 18.828 17.094 18.203 1 91.38 263 HIS B CA 1
ATOM 4438 C C . HIS B 1 263 ? 19.672 15.828 18.25 1 91.38 263 HIS B C 1
ATOM 4440 O O . HIS B 1 263 ? 20.766 15.82 18.828 1 91.38 263 HIS B O 1
ATOM 4446 N N . ILE B 1 264 ? 19.109 14.836 17.703 1 93.69 264 ILE B N 1
ATOM 4447 C CA . ILE B 1 264 ? 19.828 13.562 17.734 1 93.69 264 ILE B CA 1
ATOM 4448 C C . ILE B 1 264 ? 20 13.039 16.312 1 93.69 264 ILE B C 1
ATOM 4450 O O . ILE B 1 264 ? 19.297 13.453 15.398 1 93.69 264 ILE B O 1
ATOM 4454 N N . PRO B 1 265 ? 20.984 12.141 16.125 1 94.69 265 PRO B N 1
ATOM 4455 C CA . PRO B 1 265 ? 21.172 11.555 14.797 1 94.69 265 PRO B CA 1
ATOM 4456 C C . PRO B 1 265 ? 19.953 10.797 14.297 1 94.69 265 PRO B C 1
ATOM 4458 O O . PRO B 1 265 ? 19.156 10.297 15.102 1 94.69 265 PRO B O 1
ATOM 4461 N N . LEU B 1 266 ? 19.812 10.719 12.984 1 95.69 266 LEU B N 1
ATOM 4462 C CA . LEU B 1 266 ? 18.672 10.109 12.336 1 95.69 266 LEU B CA 1
ATOM 4463 C C . LEU B 1 266 ? 18.516 8.656 12.773 1 95.69 266 LEU B C 1
ATOM 4465 O O . LEU B 1 266 ? 17.391 8.188 13.008 1 95.69 266 LEU B O 1
ATOM 4469 N N . ASN B 1 267 ? 19.625 7.926 12.797 1 94.25 267 ASN B N 1
ATOM 4470 C CA . ASN B 1 267 ? 19.562 6.516 13.164 1 94.25 267 ASN B CA 1
ATOM 4471 C C . ASN B 1 267 ? 19.031 6.332 14.586 1 94.25 267 ASN B C 1
ATOM 4473 O O . ASN B 1 267 ? 18.219 5.441 14.844 1 94.25 267 ASN B O 1
ATOM 4477 N N . SER B 1 268 ? 19.422 7.211 15.477 1 93.12 268 SER B N 1
ATOM 4478 C CA . SER B 1 268 ? 18.938 7.164 16.859 1 93.12 268 SER B CA 1
ATOM 4479 C C . SER B 1 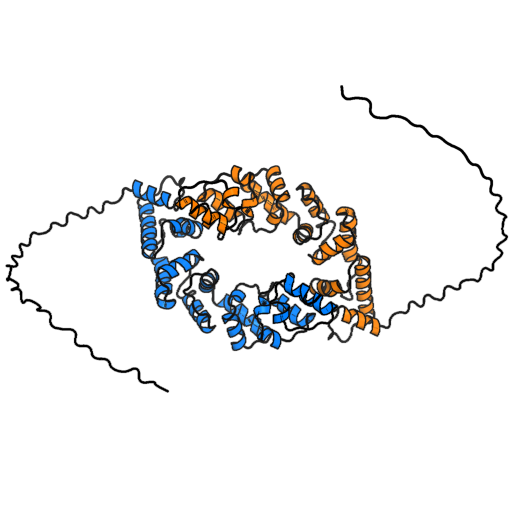268 ? 17.469 7.551 16.938 1 93.12 268 SER B C 1
ATOM 4481 O O . SER B 1 268 ? 16.734 7.023 17.766 1 93.12 268 SER B O 1
ATOM 4483 N N . MET B 1 269 ? 17.078 8.352 16.141 1 94.88 269 MET B N 1
ATOM 4484 C CA . MET B 1 269 ? 15.695 8.852 16.141 1 94.88 269 MET B CA 1
ATOM 4485 C C . MET B 1 269 ? 14.734 7.793 15.602 1 94.88 269 MET B C 1
ATOM 4487 O O . MET B 1 269 ? 13.625 7.645 16.109 1 94.88 269 MET B O 1
ATOM 4491 N N . LEU B 1 270 ? 15.219 7.004 14.609 1 96 270 LEU B N 1
ATOM 4492 C CA . LEU B 1 270 ? 14.227 6.262 13.828 1 96 270 LEU B CA 1
ATOM 4493 C C . LEU B 1 270 ? 14.375 4.762 14.062 1 96 270 LEU B C 1
ATOM 4495 O O . LEU B 1 270 ? 13.445 3.996 13.781 1 96 270 LEU B O 1
ATOM 4499 N N . LEU B 1 271 ? 15.453 4.32 14.57 1 93.19 271 LEU B N 1
ATOM 4500 C CA . LEU B 1 271 ? 15.68 2.881 14.664 1 93.19 271 LEU B CA 1
ATOM 4501 C C . LEU B 1 271 ? 15.031 2.307 15.922 1 93.19 271 LEU B C 1
ATOM 4503 O O . LEU B 1 271 ? 14.734 1.112 15.977 1 93.19 271 LEU B O 1
ATOM 4507 N N . TRP B 1 272 ? 14.758 3.098 16.891 1 88.31 272 TRP B N 1
ATOM 4508 C CA . TRP B 1 272 ? 14.164 2.607 18.125 1 88.31 272 TRP B CA 1
ATOM 4509 C C . TRP B 1 272 ? 12.688 2.291 17.938 1 88.31 272 TRP B C 1
ATOM 4511 O O . TRP B 1 272 ? 12.008 2.93 17.125 1 88.31 272 TRP B O 1
ATOM 4521 N N . SER B 1 273 ? 12.328 1.347 18.719 1 90 273 SER B N 1
ATOM 4522 C CA . SER B 1 273 ? 10.891 1.089 18.766 1 90 273 SER B CA 1
ATOM 4523 C C . SER B 1 273 ? 10.133 2.287 19.328 1 90 273 SER B C 1
ATOM 4525 O O . SER B 1 273 ? 10.719 3.156 19.969 1 90 273 SER B O 1
ATOM 4527 N N . HIS B 1 274 ? 8.852 2.26 19.016 1 87.12 274 HIS B N 1
ATOM 4528 C CA . HIS B 1 274 ? 8.008 3.359 19.469 1 87.12 274 HIS B CA 1
ATOM 4529 C C . HIS B 1 274 ? 8.102 3.547 20.984 1 87.12 274 HIS B C 1
ATOM 4531 O O . HIS B 1 274 ? 8.359 4.652 21.453 1 87.12 274 HIS B O 1
ATOM 4537 N N . ASN B 1 275 ? 7.91 2.508 21.688 1 86.06 275 ASN B N 1
ATOM 4538 C CA . ASN B 1 275 ? 7.91 2.58 23.141 1 86.06 275 ASN B CA 1
ATOM 4539 C C . ASN B 1 275 ? 9.266 3.035 23.688 1 86.06 275 ASN B C 1
ATOM 4541 O O . ASN B 1 275 ? 9.328 3.877 24.578 1 86.06 275 ASN B O 1
ATOM 4545 N N . ARG B 1 276 ? 10.258 2.531 23.141 1 89.12 276 ARG B N 1
ATOM 4546 C CA . ARG B 1 276 ? 11.602 2.881 23.609 1 89.12 276 ARG B CA 1
ATOM 4547 C C . ARG B 1 276 ? 11.922 4.34 23.297 1 89.12 276 ARG B C 1
ATOM 4549 O O . ARG B 1 276 ? 12.5 5.043 24.125 1 89.12 276 ARG B O 1
ATOM 4556 N N . PHE B 1 277 ? 11.562 4.797 22.141 1 92.94 277 PHE B N 1
ATOM 4557 C CA . PHE B 1 277 ? 11.836 6.168 21.734 1 92.94 277 PHE B CA 1
ATOM 4558 C C . PHE B 1 277 ? 11.156 7.16 22.672 1 92.94 277 PHE B C 1
ATOM 4560 O O . PHE B 1 277 ? 11.797 8.062 23.203 1 92.94 277 PHE B O 1
ATOM 4567 N N . TYR B 1 278 ? 9.922 6.953 22.953 1 89.69 278 TYR B N 1
ATOM 4568 C CA . TYR B 1 278 ? 9.164 7.941 23.719 1 89.69 278 TYR B CA 1
ATOM 4569 C C . TYR B 1 278 ? 9.453 7.824 25.203 1 89.69 278 TYR B C 1
ATOM 4571 O O . TYR B 1 278 ? 9.273 8.781 25.953 1 89.69 278 TYR B O 1
ATOM 4579 N N . SER B 1 279 ? 9.938 6.668 25.656 1 87.69 279 SER B N 1
ATOM 4580 C CA . SER B 1 279 ? 10.375 6.527 27.047 1 87.69 279 SER B CA 1
ATOM 4581 C C . SER B 1 279 ? 11.711 7.223 27.281 1 87.69 279 SER B C 1
ATOM 4583 O O . SER B 1 279 ? 11.945 7.793 28.344 1 87.69 279 SER B O 1
ATOM 4585 N N . LYS B 1 280 ? 12.586 7.145 26.344 1 83.94 280 LYS B N 1
ATOM 4586 C CA . LYS B 1 280 ? 13.922 7.719 26.469 1 83.94 280 LYS B CA 1
ATOM 4587 C C . LYS B 1 280 ? 13.875 9.242 26.375 1 83.94 280 LYS B C 1
ATOM 4589 O O . LYS B 1 280 ? 14.586 9.93 27.109 1 83.94 280 LYS B O 1
ATOM 4594 N N . TRP B 1 281 ? 13.094 9.711 25.5 1 78.5 281 TRP B N 1
ATOM 4595 C CA . TRP B 1 281 ? 13.086 11.148 25.266 1 78.5 281 TRP B CA 1
ATOM 4596 C C . TRP B 1 281 ? 11.797 11.781 25.797 1 78.5 281 TRP B C 1
ATOM 4598 O O . TRP B 1 281 ? 11.156 12.57 25.094 1 78.5 281 TRP B O 1
ATOM 4608 N N . LYS B 1 282 ? 11.367 11.43 27.016 1 72.12 282 LYS B N 1
ATOM 4609 C CA . LYS B 1 282 ? 10.188 11.977 27.672 1 72.12 282 LYS B CA 1
ATOM 4610 C C . LYS B 1 282 ? 10.383 13.453 28.016 1 72.12 282 LYS B C 1
ATOM 4612 O O . LYS B 1 282 ? 11.484 13.875 28.375 1 72.12 282 LYS B O 1
#

Organism: Cucumis melo var. makuwa (NCBI:txid1194695)

Solvent-accessible surface area (backbone atoms only — not comparable to full-atom values): 32938 Å² total; per-residue (Å²): 139,87,79,73,86,78,81,87,80,84,75,82,82,80,79,79,76,74,74,76,78,78,69,76,72,81,70,79,71,73,72,65,78,74,71,65,67,76,74,68,70,72,68,66,47,66,66,54,50,51,51,51,40,39,73,35,50,62,43,58,83,80,62,81,81,72,53,65,65,35,50,50,39,30,47,49,40,50,52,52,44,40,74,50,57,48,54,72,85,48,38,40,58,45,34,67,76,40,47,65,64,65,32,63,84,48,57,64,77,71,35,46,59,43,55,50,41,36,40,67,75,54,59,23,51,52,66,29,44,39,40,23,34,72,60,30,57,66,47,48,74,50,50,48,80,80,29,37,50,51,17,47,54,51,42,47,72,30,59,44,72,69,66,35,49,57,36,63,65,37,27,47,52,44,62,35,52,52,69,66,50,46,50,54,40,50,50,38,35,73,75,66,37,49,69,69,55,25,34,46,50,44,31,74,41,58,70,58,68,75,53,48,53,81,82,41,50,47,54,48,50,48,42,39,41,73,69,66,60,49,56,67,68,59,40,70,74,41,61,65,63,73,74,53,48,52,80,79,43,51,48,56,51,50,52,56,32,51,76,70,70,52,86,74,58,67,66,70,68,62,70,48,52,72,70,57,45,54,65,73,68,106,124,90,77,82,78,90,80,76,90,70,87,72,84,84,75,82,68,80,71,76,72,79,75,81,70,73,80,72,83,74,80,65,74,74,69,68,67,76,74,70,72,72,70,67,47,66,65,54,50,50,51,51,41,41,72,35,50,61,42,60,83,79,60,81,82,72,54,65,67,36,50,51,39,31,47,50,40,51,52,51,44,40,74,50,57,48,52,72,82,47,37,39,58,46,35,69,77,41,48,66,65,66,33,64,82,47,56,65,76,70,36,48,58,43,55,49,41,36,39,68,74,54,60,22,51,51,66,29,44,40,39,23,34,73,61,29,57,67,47,48,74,50,50,49,81,79,28,36,48,54,18,47,53,52,41,47,72,30,58,44,71,69,67,34,50,58,36,63,65,38,27,47,52,45,61,34,51,54,70,66,50,46,50,54,41,52,51,39,34,73,76,67,38,48,69,68,54,24,35,47,50,45,30,76,41,56,70,58,68,75,52,47,53,82,81,42,49,46,54,47,49,48,42,40,42,74,69,66,59,50,58,67,69,59,41,72,74,41,62,66,60,74,74,52,48,50,81,80,42,52,48,55,51,50,52,56,31,51,76,70,72,51,86,74,56,67,66,71,67,64,69,48,51,72,68,57,46,54,64,72,69,106

pLDDT: mean 82.51, std 25.1, range [15.12, 98.44]